Protein AF-0000000072327655 (afdb_homodimer)

InterPro domains:
  IPR001453 MoaB/Mog domain [PF00994] (6-166)
  IPR001453 MoaB/Mog domain [SM00852] (5-172)
  IPR001453 MoaB/Mog domain [cd00885] (6-172)
  IPR036425 MoaB/Mog-like domain superfamily [G3DSA:3.40.980.10] (2-169)
  IPR036425 MoaB/Mog-like domain superfamily [SSF53218] (5-206)
  IPR050101 Competence-damage inducible protein CinA [PTHR13939] (2-256)

pLDDT: mean 93.87, std 6.57, range [39.0, 98.94]

Secondary structure (DSSP, 8-state):
--EEEEEEE-HHHHTSSPPP-HHHHHHHHHHHTT-EEEEEEEE-S-HHHHHHHHHHHHHHT--EEEES--SSSTT--HHHHHHHHTT--EEE-HHHHHHHHHHHHHTT--TTSHHHHHHHGGGEEETT-EEE--TTTS--EEEETTEEEE-S-HHHHHHHHHHHHHHHSGGGTT-S-EEEEEEEEES--HHHHHHHHHHHHHHSTT-EEEEEEE--EE-TTSPEEPPEEEEEEEEEGGGGGGHHHHHHHHHHHHHHTT-EEE----/--EEEEEEE-HHHHTSSPPP-HHHHHHHHHHHTT-EEEEEEEE-S-HHHHHHHHHHHHHHT--EEEES--SSSTT--HHHHHHHHTT--EEE-HHHHHHHHHHHHHTT--TTSHHHHHHHGGGEEETT-EEE--TTTS--EEEETTEEEE-S-HHHHHHHHHHHHHHHSGGGTT-S-EEEEEEEEES--HHHHHHHHHHHHHHSTT-EEEEEEE--EE-TTSPEEPPEEEEEEEEEGGGGGGHHHHHHHHHHHHHHTT-EEEE---

Nearest PDB structures (foldseek):
  8ron-assembly1_A  TM=7.740E-01  e=4.020E-16  Homo sapiens
  4uux-assembly1_B  TM=6.340E-01  e=3.210E-17  Thermus thermophilus HB8
  4cta-assembly1_A  TM=7.442E-01  e=8.278E-16  Thermus thermophilus HB8
  4cta-assembly1_B  TM=6.430E-01  e=1.535E-16  Thermus thermophilus HB8
  4uoc-assembly1_B  TM=6.743E-01  e=3.509E-15  Thermus thermophilus HB8

Foldseek 3Di:
DQEEEEEEEECCPVPNDDPAPVPVLVQVLSVVQVGHYDYYYYYYLDQVVLLVVLLVVLVVLHQYEYEAQLALDPSRRNQVSNQVSVVFDWDADPVLLVQLVVLCVVVVHDCPDPVNVSRSSSRTHGPPWAWQAFPPRRNTWTDDSNYTYYYNDCNGRSVSVVCCCVPPPSVVGPPKDKDKDKKKWPPDDPVLCVVLQVVLCVVQPQKHKDKDWDCWDADPVGDTGHTIIIIMIMGMHPSNVCRVVSVVVSVVVSVVVVIDIDGPPD/DQEEEEEEEECCPVPNDDPAPVPVLVQVLSVVQVGHYDYYYYYYLDQVVLLVVLLVVLVVLHQYEYEAQLALDPSRRNQVSNQVSVVFDWDADPVLLVQLVVLCVVVVHDCPDPVNVSRSSSRTHGPPWAWQAFPPRRNTWTDDSNYTYYYNDCNGRSVSVVVCCVPPPSVVGPPKDKDKAKKKWPPDDPVLCVVLQVVLCVVQPQKHKDKDWDCWDADPVGDTGHTIIIIMIMGMHPSNVCRVVSVVVSVVVSVVVVIDIDGPPD

Organism: Neisseria meningitidis serogroup B (strain ATCC BAA-335 / MC58) (NCBI:txid122586)

Radius of gyration: 25.83 Å; Cα contacts (8 Å, |Δi|>4): 1013; chains: 2; bounding box: 55×76×59 Å

Sequence (532 aa):
MNAFNLIIIGDEILHGSSQDKHFAFFKSLLESKGLKLNQVQYLPDEPDLLVRQLRRSFSDGMPTFVTGGIGATPDDHTRQAAAAALDLPVVRHSEAAKFIEGITQKRGEPLDSPEHAQRLKMADFPEGAELVPNPFNNIAGFSIREHYFFPGFPVMAHPMAEWVLETYYADRFNQTERGSRSVYVFEQPESRITPLMEHIEQTYPGVRSYSLPSVGWTHSDGTQVKPHIEFGIKAEGEAVNLLDAAWAEVLHSLDGLGAELKNRVNMNAFNLIIIGDEILHGSSQDKHFAFFKSLLESKGLKLNQVQYLPDEPDLLVRQLRRSFSDGMPTFVTGGIGATPDDHTRQAAAAALDLPVVRHSEAAKFIEGITQKRGEPLDSPEHAQRLKMADFPEGAELVPNPFNNIAGFSIREHYFFPGFPVMAHPMAEWVLETYYADRFNQTERGSRSVYVFEQPESRITPLMEHIEQTYPGVRSYSLPSVGWTHSDGTQVKPHIEFGIKAEGEAVNLLDAAWAEVLHSLDGLGAELKNRVN

Structure (mmCIF, N/CA/C/O backbone):
data_AF-0000000072327655-model_v1
#
loop_
_entity.id
_entity.type
_entity.pdbx_description
1 polymer 'CinA-related protein'
#
loop_
_atom_site.group_PDB
_atom_site.id
_atom_site.type_symbol
_atom_site.label_atom_id
_atom_site.label_alt_id
_atom_site.label_comp_id
_atom_site.label_asym_id
_atom_site.label_entity_id
_atom_site.label_seq_id
_atom_site.pdbx_PDB_ins_code
_atom_site.Cartn_x
_atom_site.Cartn_y
_atom_site.Cartn_z
_atom_site.occupancy
_atom_site.B_iso_or_equiv
_atom_site.auth_seq_id
_atom_site.auth_comp_id
_atom_site.auth_asym_id
_atom_site.auth_atom_id
_atom_site.pdbx_PDB_model_num
ATOM 1 N N . MET A 1 1 ? 20.234 -7.922 6.297 1 68.5 1 MET A N 1
ATOM 2 C CA . MET A 1 1 ? 18.906 -7.75 5.727 1 68.5 1 MET A CA 1
ATOM 3 C C . MET A 1 1 ? 18.875 -6.578 4.75 1 68.5 1 MET A C 1
ATOM 5 O O . MET A 1 1 ? 19.312 -5.477 5.086 1 68.5 1 MET A O 1
ATOM 9 N N . ASN A 1 2 ? 18.531 -6.746 3.49 1 88.06 2 ASN A N 1
ATOM 10 C CA . ASN A 1 2 ? 18.656 -5.762 2.42 1 88.06 2 ASN A CA 1
ATOM 11 C C . ASN A 1 2 ? 17.297 -5.27 1.943 1 88.06 2 ASN A C 1
ATOM 13 O O . ASN A 1 2 ? 17.156 -4.793 0.815 1 88.06 2 ASN A O 1
ATOM 17 N N . ALA A 1 3 ? 16.359 -5.461 2.861 1 94.12 3 ALA A N 1
ATOM 18 C CA . ALA A 1 3 ? 15.008 -5.086 2.463 1 94.12 3 ALA A CA 1
ATOM 19 C C . ALA A 1 3 ? 14.453 -3.986 3.363 1 94.12 3 ALA A C 1
ATOM 21 O O . ALA A 1 3 ? 14.836 -3.875 4.527 1 94.12 3 ALA A O 1
ATOM 22 N N . PHE A 1 4 ? 13.562 -3.133 2.826 1 97.81 4 PHE A N 1
ATOM 23 C CA . PHE A 1 4 ? 12.945 -2.002 3.512 1 97.81 4 PHE A CA 1
ATOM 24 C C . PHE A 1 4 ? 11.43 -2.021 3.342 1 97.81 4 PHE A C 1
ATOM 26 O O . PHE A 1 4 ? 10.922 -2.527 2.34 1 97.81 4 PHE A O 1
ATOM 33 N N . ASN A 1 5 ? 10.766 -1.508 4.344 1 98.56 5 ASN A N 1
ATOM 34 C CA . ASN A 1 5 ? 9.336 -1.243 4.211 1 98.56 5 ASN A CA 1
ATOM 35 C C . ASN A 1 5 ? 9.062 0.227 3.908 1 98.56 5 ASN A C 1
ATOM 37 O O . ASN A 1 5 ? 9.93 1.078 4.109 1 98.56 5 ASN A O 1
ATOM 41 N N . LEU A 1 6 ? 7.918 0.498 3.336 1 98.75 6 LEU A N 1
ATOM 42 C CA . LEU A 1 6 ? 7.469 1.854 3.045 1 98.75 6 LEU A CA 1
ATOM 43 C C . LEU A 1 6 ? 6.035 2.064 3.516 1 98.75 6 LEU A C 1
ATOM 45 O O . LEU A 1 6 ? 5.148 1.27 3.193 1 98.75 6 LEU A O 1
ATOM 49 N N . ILE A 1 7 ? 5.828 3.027 4.328 1 98.88 7 ILE A N 1
ATOM 50 C CA . ILE A 1 7 ? 4.496 3.451 4.746 1 98.88 7 ILE A CA 1
ATOM 51 C C . ILE A 1 7 ? 4.215 4.855 4.223 1 98.88 7 ILE A C 1
ATOM 53 O O . ILE A 1 7 ? 4.992 5.781 4.457 1 98.88 7 ILE A O 1
ATOM 57 N N . ILE A 1 8 ? 3.168 5 3.477 1 98.56 8 ILE A N 1
ATOM 58 C CA . ILE A 1 8 ? 2.732 6.277 2.926 1 98.56 8 ILE A CA 1
ATOM 59 C C . ILE A 1 8 ? 1.433 6.711 3.598 1 98.56 8 ILE A C 1
ATOM 61 O O . ILE A 1 8 ? 0.408 6.035 3.477 1 98.56 8 ILE A O 1
ATOM 65 N N . ILE A 1 9 ? 1.492 7.848 4.277 1 97.69 9 ILE A N 1
ATOM 66 C CA . ILE A 1 9 ? 0.351 8.336 5.043 1 97.69 9 ILE A CA 1
ATOM 67 C C . ILE A 1 9 ? -0.237 9.57 4.371 1 97.69 9 ILE A C 1
ATOM 69 O O . ILE A 1 9 ? 0.481 10.531 4.094 1 97.69 9 ILE A O 1
ATOM 73 N N . GLY A 1 10 ? -1.621 9.555 4.164 1 94.12 10 GLY A N 1
ATOM 74 C CA . GLY A 1 10 ? -2.287 10.727 3.627 1 94.12 10 GLY A CA 1
ATOM 75 C C . GLY A 1 10 ? -3.682 10.438 3.105 1 94.12 10 GLY A C 1
ATOM 76 O O . GLY A 1 10 ? -3.848 9.656 2.164 1 94.12 10 GLY A O 1
ATOM 77 N N . ASP A 1 11 ? -4.637 11.172 3.559 1 91.38 11 ASP A N 1
ATOM 78 C CA . ASP A 1 11 ? -6.016 11.039 3.096 1 91.38 11 ASP A CA 1
ATOM 79 C C . ASP A 1 11 ? -6.133 11.398 1.616 1 91.38 11 ASP A C 1
ATOM 81 O O . ASP A 1 11 ? -6.969 10.844 0.901 1 91.38 11 ASP A O 1
ATOM 85 N N . GLU A 1 12 ? -5.281 12.266 1.257 1 88.44 12 GLU A N 1
ATOM 86 C CA . GLU A 1 12 ? -5.379 12.781 -0.107 1 88.44 12 GLU A CA 1
ATOM 87 C C . GLU A 1 12 ? -5.07 11.688 -1.129 1 88.44 12 GLU A C 1
ATOM 89 O O . GLU A 1 12 ? -5.523 11.758 -2.273 1 88.44 12 GLU A O 1
ATOM 94 N N . ILE A 1 13 ? -4.27 10.781 -0.72 1 91.5 13 ILE A N 1
ATOM 95 C CA . ILE A 1 13 ? -3.938 9.672 -1.609 1 91.5 13 ILE A CA 1
ATOM 96 C C . ILE A 1 13 ? -5.055 8.633 -1.581 1 91.5 13 ILE A C 1
ATOM 98 O O . ILE A 1 13 ? -5.488 8.148 -2.631 1 91.5 13 ILE A O 1
ATOM 102 N N . LEU A 1 14 ? -5.641 8.305 -0.458 1 92.19 14 LEU A N 1
ATOM 103 C CA . LEU A 1 14 ? -6.652 7.262 -0.297 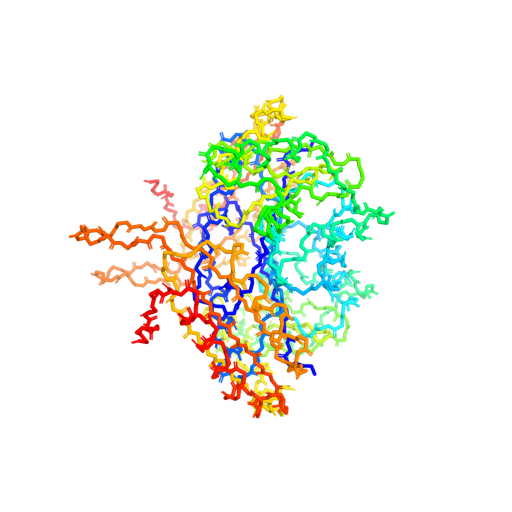1 92.19 14 LEU A CA 1
ATOM 104 C C . LEU A 1 14 ? -8.031 7.777 -0.7 1 92.19 14 LEU A C 1
ATOM 106 O O . LEU A 1 14 ? -8.852 7.02 -1.212 1 92.19 14 LEU A O 1
ATOM 110 N N . HIS A 1 15 ? -8.289 9.07 -0.473 1 85.81 15 HIS A N 1
ATOM 111 C CA . HIS A 1 15 ? -9.648 9.578 -0.64 1 85.81 15 HIS A CA 1
ATOM 112 C C . HIS A 1 15 ? -9.664 10.82 -1.528 1 85.81 15 HIS A C 1
ATOM 114 O O . HIS A 1 15 ? -10.734 11.305 -1.909 1 85.81 15 HIS A O 1
ATOM 120 N N . GLY A 1 16 ? -8.484 11.227 -1.829 1 81.12 16 GLY A N 1
ATOM 121 C CA . GLY A 1 16 ? -8.406 12.445 -2.625 1 81.12 16 GLY A CA 1
ATOM 122 C C . GLY A 1 16 ? -7.934 12.195 -4.043 1 81.12 16 GLY A C 1
ATOM 123 O O . GLY A 1 16 ? -8.008 11.078 -4.543 1 81.12 16 GLY A O 1
ATOM 124 N N . SER A 1 17 ? -7.625 13.289 -4.699 1 77.75 17 SER A N 1
ATOM 125 C CA . SER A 1 17 ? -7.27 13.227 -6.109 1 77.75 17 SER A CA 1
ATOM 126 C C . SER A 1 17 ? -5.758 13.156 -6.297 1 77.75 17 SER A C 1
ATOM 128 O O . SER A 1 17 ? -5.27 13.008 -7.418 1 77.75 17 SER A O 1
ATOM 130 N N . SER A 1 18 ? -5.051 13.18 -5.211 1 83.88 18 SER A N 1
ATOM 131 C CA . SER A 1 18 ? -3.598 13.156 -5.32 1 83.88 18 SER A CA 1
ATOM 132 C C . SER A 1 18 ? -3.098 11.773 -5.719 1 83.88 18 SER A C 1
ATOM 134 O O . SER A 1 18 ? -3.607 10.758 -5.234 1 83.88 18 SER A O 1
ATOM 136 N N . GLN A 1 19 ? -2.131 11.789 -6.605 1 87.75 19 GLN A N 1
ATOM 137 C CA . GLN A 1 19 ? -1.479 10.547 -6.984 1 87.75 19 GLN A CA 1
ATOM 138 C C . GLN A 1 19 ? -0.197 10.328 -6.188 1 87.75 19 GLN A C 1
ATOM 140 O O . GLN A 1 19 ? 0.579 11.266 -5.98 1 87.75 19 GLN A O 1
ATOM 145 N N . ASP A 1 20 ? 0.01 9.125 -5.828 1 93.25 20 ASP A N 1
ATOM 146 C CA . ASP A 1 20 ? 1.216 8.789 -5.078 1 93.25 20 ASP A CA 1
ATOM 147 C C . ASP A 1 20 ? 2.461 8.93 -5.949 1 93.25 20 ASP A C 1
ATOM 149 O O . ASP A 1 20 ? 2.502 8.43 -7.074 1 93.25 20 ASP A O 1
ATOM 153 N N . LYS A 1 21 ? 3.494 9.555 -5.422 1 93.62 21 LYS A N 1
ATOM 154 C CA . LYS A 1 21 ? 4.777 9.703 -6.102 1 93.62 21 LYS A CA 1
ATOM 155 C C . LYS A 1 21 ? 5.895 9 -5.328 1 93.62 21 LYS A C 1
ATOM 157 O O . LYS A 1 21 ? 7.055 9.031 -5.742 1 93.62 21 LYS A O 1
ATOM 162 N N 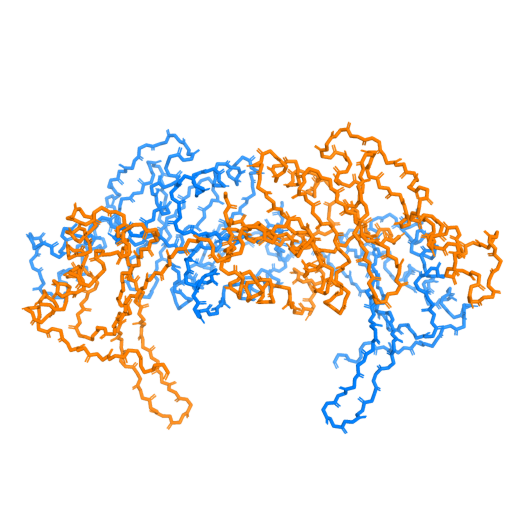. HIS A 1 22 ? 5.57 8.438 -4.238 1 97.5 22 HIS A N 1
ATOM 163 C CA . HIS A 1 22 ? 6.582 7.875 -3.35 1 97.5 22 HIS A CA 1
ATOM 164 C C . HIS A 1 22 ? 6.883 6.422 -3.705 1 97.5 22 HIS A C 1
ATOM 166 O O . HIS A 1 22 ? 8.047 6.023 -3.766 1 97.5 22 HIS A O 1
ATOM 172 N N . PHE A 1 23 ? 5.891 5.617 -3.984 1 97.31 23 PHE A N 1
ATOM 173 C CA . PHE A 1 23 ? 6.066 4.188 -4.207 1 97.31 23 PHE A CA 1
ATOM 174 C C . PHE A 1 23 ? 7.094 3.934 -5.305 1 97.31 23 PHE A C 1
ATOM 176 O O . PHE A 1 23 ? 8.102 3.264 -5.078 1 97.31 23 PHE A O 1
ATOM 183 N N . ALA A 1 24 ? 6.895 4.492 -6.477 1 95.06 24 ALA A N 1
ATOM 184 C CA . ALA A 1 24 ? 7.785 4.281 -7.613 1 95.06 24 ALA A CA 1
ATOM 185 C C . ALA A 1 24 ? 9.195 4.781 -7.309 1 95.06 24 ALA A C 1
ATOM 187 O O . ALA A 1 24 ? 10.18 4.141 -7.672 1 95.06 24 ALA A O 1
ATOM 188 N N . PHE A 1 25 ? 9.258 5.934 -6.668 1 97.75 25 PHE A N 1
ATOM 189 C CA . PHE A 1 25 ? 10.562 6.504 -6.344 1 97.75 25 PHE A CA 1
ATOM 190 C C . PHE A 1 25 ? 11.344 5.582 -5.414 1 97.75 25 PHE A C 1
ATOM 192 O O . PHE A 1 25 ? 12.5 5.254 -5.68 1 97.75 25 PHE A O 1
ATOM 199 N N . PHE A 1 26 ? 10.734 5.184 -4.32 1 98.12 26 PHE A N 1
ATOM 200 C CA . PHE A 1 26 ? 11.422 4.379 -3.322 1 98.12 26 PHE A CA 1
ATOM 201 C C . PHE A 1 26 ? 11.812 3.021 -3.896 1 98.12 26 PHE A C 1
ATOM 203 O O . PHE A 1 26 ? 12.883 2.496 -3.588 1 98.12 26 PHE A O 1
ATOM 210 N N . LYS A 1 27 ? 10.922 2.449 -4.648 1 96.62 27 LYS A N 1
ATOM 211 C CA . LYS A 1 27 ? 11.25 1.21 -5.348 1 96.62 27 LYS A CA 1
ATOM 212 C C . LYS A 1 27 ? 12.523 1.362 -6.172 1 96.62 27 LYS A C 1
ATOM 214 O O . LYS A 1 27 ? 13.461 0.569 -6.035 1 96.62 27 LYS A O 1
ATOM 219 N N . SER A 1 28 ? 12.57 2.387 -6.996 1 96.12 28 SER A N 1
ATOM 220 C CA . SER A 1 28 ? 13.711 2.643 -7.871 1 96.12 28 SER A CA 1
ATOM 221 C C . SER A 1 28 ? 14.969 2.949 -7.066 1 96.12 28 SER A C 1
ATOM 223 O O . SER A 1 28 ? 16.062 2.484 -7.406 1 96.12 28 SER A O 1
ATOM 225 N N . LEU A 1 29 ? 14.82 3.793 -6.055 1 97.56 29 LEU A N 1
ATOM 226 C CA . LEU A 1 29 ? 15.945 4.168 -5.203 1 97.56 29 LEU A CA 1
ATOM 227 C C . LEU A 1 29 ? 16.594 2.936 -4.59 1 97.56 29 LEU A C 1
ATOM 229 O O . LEU A 1 29 ? 17.812 2.77 -4.672 1 97.56 29 LEU A O 1
ATOM 233 N N . LEU A 1 30 ? 15.797 2.074 -3.992 1 97.06 30 LEU A N 1
ATOM 234 C CA . LEU A 1 30 ? 16.328 0.875 -3.348 1 97.06 30 LEU A CA 1
ATOM 235 C C . LEU A 1 30 ? 16.953 -0.057 -4.371 1 97.06 30 LEU A C 1
ATOM 237 O O . LEU A 1 30 ? 18.062 -0.552 -4.164 1 97.06 30 LEU A O 1
ATOM 241 N N . GLU A 1 31 ? 16.281 -0.248 -5.445 1 93 31 GLU A N 1
ATOM 242 C CA . GLU A 1 31 ? 16.812 -1.126 -6.492 1 93 31 GLU A CA 1
ATOM 243 C C . GLU A 1 31 ? 18.156 -0.63 -7.012 1 93 31 GLU A C 1
ATOM 245 O O . GLU A 1 31 ? 19.047 -1.43 -7.289 1 93 31 GLU A O 1
ATOM 250 N N . SER A 1 32 ? 18.281 0.691 -7.191 1 95.12 32 SER A N 1
ATOM 251 C CA . SER A 1 32 ? 19.516 1.279 -7.711 1 95.12 32 SER A CA 1
ATOM 252 C C . SER A 1 32 ? 20.688 1.018 -6.773 1 95.12 32 SER A C 1
ATOM 254 O O . SER A 1 32 ? 21.844 1.07 -7.191 1 95.12 32 SER A O 1
ATOM 256 N N . LYS A 1 33 ? 20.375 0.729 -5.508 1 96.25 33 LYS A N 1
ATOM 257 C CA . LYS A 1 33 ? 21.422 0.464 -4.52 1 96.25 33 LYS A CA 1
ATOM 258 C C . LYS A 1 33 ? 21.531 -1.029 -4.227 1 96.25 33 LYS A C 1
ATOM 260 O O . LYS A 1 33 ? 22.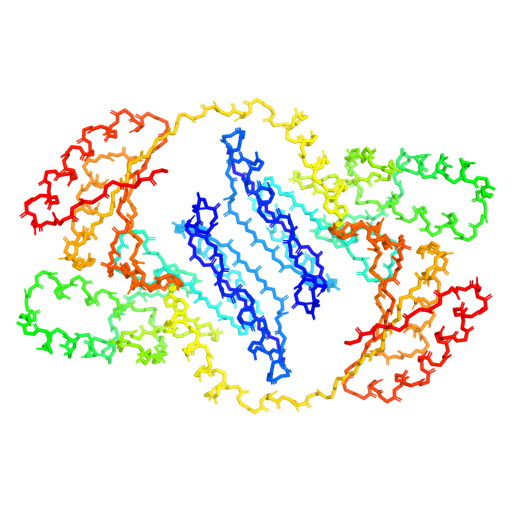219 -1.432 -3.287 1 96.25 33 LYS A O 1
ATOM 265 N N . GLY A 1 34 ? 20.844 -1.856 -5.012 1 93.81 34 GLY A N 1
ATOM 266 C CA . GLY A 1 34 ? 20.859 -3.293 -4.785 1 93.81 34 GLY A CA 1
ATOM 267 C C . GLY A 1 34 ? 20.047 -3.711 -3.578 1 93.81 34 GLY A C 1
ATOM 268 O O . GLY A 1 34 ? 20.297 -4.766 -2.988 1 93.81 34 GLY A O 1
ATOM 269 N N . LEU A 1 35 ? 19.141 -2.879 -3.105 1 95.25 35 LEU A N 1
ATOM 270 C CA . LEU A 1 35 ? 18.219 -3.143 -2.008 1 95.25 35 LEU A CA 1
ATOM 271 C C . LEU A 1 35 ? 16.812 -3.418 -2.531 1 95.25 35 LEU A C 1
ATOM 273 O O . LEU A 1 35 ? 16.578 -3.354 -3.738 1 95.25 35 LEU A O 1
ATOM 277 N N . LYS A 1 36 ? 15.891 -3.869 -1.649 1 93.38 36 LYS A N 1
ATOM 278 C CA . LYS A 1 36 ? 14.578 -4.262 -2.135 1 93.38 36 LYS A CA 1
ATOM 279 C C . LYS A 1 36 ? 13.469 -3.693 -1.25 1 93.38 36 LYS A C 1
ATOM 281 O O . LYS A 1 36 ? 13.688 -3.436 -0.064 1 93.38 36 LYS A O 1
ATOM 286 N N . LEU A 1 37 ? 12.375 -3.473 -1.883 1 95.81 37 LEU A N 1
ATOM 287 C CA . LEU A 1 37 ? 11.164 -3.154 -1.145 1 95.81 37 LEU A CA 1
ATOM 288 C C . LEU A 1 37 ? 10.461 -4.426 -0.672 1 95.81 37 LEU A C 1
ATOM 290 O O . LEU A 1 37 ? 10.18 -5.316 -1.475 1 95.81 37 LEU A O 1
ATOM 294 N N . ASN A 1 38 ? 10.242 -4.496 0.595 1 95.81 38 ASN A N 1
ATOM 295 C CA . ASN A 1 38 ? 9.617 -5.668 1.198 1 95.81 38 ASN A CA 1
ATOM 296 C C . ASN A 1 38 ? 8.094 -5.562 1.18 1 95.81 38 ASN A C 1
ATOM 298 O O . ASN A 1 38 ? 7.41 -6.52 0.819 1 95.81 38 ASN A O 1
ATOM 302 N N . GLN A 1 39 ? 7.551 -4.48 1.642 1 97.19 39 GLN A N 1
ATOM 303 C CA . GLN A 1 39 ? 6.117 -4.207 1.632 1 97.19 39 GLN A CA 1
ATOM 304 C C . GLN A 1 39 ? 5.848 -2.705 1.605 1 97.19 39 GLN A C 1
ATOM 306 O O . GLN A 1 39 ? 6.699 -1.907 2 1 97.19 39 GLN A O 1
ATOM 311 N N . VAL A 1 40 ? 4.703 -2.322 1.095 1 98.31 40 VAL A N 1
ATOM 312 C CA . VAL A 1 40 ? 4.234 -0.94 1.054 1 98.31 40 VAL A CA 1
ATOM 313 C C . VAL A 1 40 ? 2.844 -0.847 1.682 1 98.31 40 VAL A C 1
ATOM 315 O O . VAL A 1 40 ? 1.99 -1.705 1.444 1 98.31 40 VAL A O 1
ATOM 318 N N . GLN A 1 41 ? 2.646 0.147 2.453 1 98.44 41 GLN A N 1
ATOM 319 C CA . GLN A 1 41 ? 1.345 0.356 3.076 1 98.44 41 GLN A CA 1
ATOM 320 C C . GLN A 1 41 ? 0.882 1.801 2.916 1 98.44 41 GLN A C 1
ATOM 322 O O . GLN A 1 41 ? 1.663 2.734 3.113 1 98.44 41 GLN A O 1
ATOM 327 N N . TYR A 1 42 ? -0.319 1.961 2.473 1 98.38 42 TYR A N 1
ATOM 328 C CA . TYR A 1 42 ? -0.995 3.254 2.467 1 98.38 42 TYR A CA 1
ATOM 329 C C . TYR A 1 42 ? -1.949 3.375 3.648 1 98.38 42 TYR A C 1
ATOM 331 O O . TYR A 1 42 ? -2.809 2.514 3.852 1 98.38 42 TYR A O 1
ATOM 339 N N . LEU A 1 43 ? -1.838 4.453 4.379 1 98 43 LEU A N 1
ATOM 340 C CA . LEU A 1 43 ? -2.662 4.664 5.562 1 98 43 LEU A CA 1
ATOM 341 C C . LEU A 1 43 ? -3.322 6.039 5.527 1 98 43 LEU A C 1
ATOM 343 O O . LEU A 1 43 ? -2.744 7 5.012 1 98 43 LEU A O 1
ATOM 347 N N . PRO A 1 44 ? -4.531 6.152 6.086 1 94.88 44 PRO A N 1
ATOM 348 C CA . PRO A 1 44 ? -5.172 7.461 6.262 1 94.88 44 PRO A CA 1
ATOM 349 C C . PRO A 1 44 ? -4.645 8.219 7.477 1 94.88 44 PRO A C 1
ATOM 351 O O . PRO A 1 44 ? -3.855 7.672 8.25 1 94.88 44 PRO A O 1
ATOM 354 N N . ASP A 1 45 ? -5.074 9.453 7.582 1 93.56 45 ASP A N 1
ATOM 355 C CA . ASP A 1 45 ? -4.715 10.289 8.727 1 93.56 45 ASP A CA 1
ATOM 356 C C . ASP A 1 45 ? -5.625 10.016 9.914 1 93.56 45 ASP A C 1
ATOM 358 O O . ASP A 1 45 ? -6.285 10.922 10.422 1 93.56 45 ASP A O 1
ATOM 362 N N . GLU A 1 46 ? -5.695 8.805 10.344 1 93.75 46 GLU A N 1
ATOM 363 C CA . GLU A 1 46 ? -6.516 8.391 11.477 1 93.75 46 GLU A CA 1
ATOM 364 C C . GLU A 1 46 ? -5.645 7.945 12.648 1 93.75 46 GLU A C 1
ATOM 366 O O . GLU A 1 46 ? -4.941 6.938 12.562 1 93.75 46 GLU A O 1
ATOM 371 N N . PRO A 1 47 ? -5.738 8.617 13.773 1 96 47 PRO A N 1
ATOM 372 C CA . PRO A 1 47 ? -4.773 8.445 14.859 1 96 47 PRO A CA 1
ATOM 373 C C . PRO A 1 47 ? -4.715 7 15.359 1 96 47 PRO A C 1
ATOM 375 O O . PRO A 1 47 ? -3.633 6.41 15.43 1 96 47 PRO A O 1
ATOM 378 N N . ASP A 1 48 ? -5.832 6.402 15.695 1 97 48 ASP A N 1
ATOM 379 C CA . ASP A 1 48 ? -5.84 5.066 16.281 1 97 48 ASP A CA 1
ATOM 380 C C . ASP A 1 48 ? -5.289 4.035 15.305 1 97 48 ASP A C 1
ATOM 382 O O . ASP A 1 48 ? -4.562 3.119 15.703 1 97 48 ASP A O 1
ATOM 386 N N . LEU A 1 49 ? -5.672 4.176 14.07 1 96.88 49 LEU A N 1
ATOM 387 C CA . LEU A 1 49 ? -5.168 3.27 13.047 1 96.88 49 LEU A CA 1
ATOM 388 C C . LEU A 1 49 ? -3.66 3.426 12.875 1 96.88 49 LEU A C 1
ATOM 390 O O . LEU A 1 49 ? -2.939 2.436 12.742 1 96.88 49 LEU A O 1
ATOM 394 N N . LEU A 1 50 ? -3.199 4.648 12.852 1 98.5 50 LEU A N 1
ATOM 395 C CA . LEU A 1 50 ? -1.77 4.91 12.711 1 98.5 50 LEU A CA 1
ATOM 396 C C . LEU A 1 50 ? -0.99 4.273 13.859 1 98.5 50 LEU A C 1
ATOM 398 O O . LEU A 1 50 ? 0.05 3.648 13.633 1 98.5 50 LEU A O 1
ATOM 402 N N . VAL A 1 51 ? -1.476 4.422 15.07 1 98.75 51 VAL A N 1
ATOM 403 C CA . VAL A 1 51 ? -0.802 3.84 16.234 1 98.75 51 VAL A CA 1
ATOM 404 C C . VAL A 1 51 ? -0.728 2.322 16.078 1 98.75 51 VAL A C 1
ATOM 406 O O . VAL A 1 51 ? 0.333 1.725 16.281 1 98.75 51 VAL A O 1
ATOM 409 N N . ARG A 1 52 ? -1.805 1.703 15.727 1 98.31 52 ARG A N 1
ATOM 410 C CA . ARG A 1 52 ? -1.87 0.253 15.578 1 98.31 52 ARG A CA 1
ATOM 411 C C . ARG A 1 52 ? -0.898 -0.232 14.508 1 98.31 52 ARG A C 1
ATOM 413 O O . ARG A 1 52 ? -0.141 -1.179 14.734 1 98.31 52 ARG A O 1
ATOM 420 N N . GLN A 1 53 ? -0.922 0.373 13.375 1 98.5 53 GLN A N 1
ATOM 421 C CA . GLN A 1 53 ? -0.098 -0.066 12.258 1 98.5 53 GLN A CA 1
ATOM 422 C C . GLN A 1 53 ? 1.381 0.203 12.523 1 98.5 53 GLN A C 1
ATOM 424 O O . GLN A 1 53 ? 2.24 -0.598 12.148 1 98.5 53 GLN A O 1
ATOM 429 N N . LEU A 1 54 ? 1.672 1.35 13.133 1 98.81 54 LEU A N 1
ATOM 430 C CA . LEU A 1 54 ? 3.064 1.644 13.453 1 98.81 54 LEU A CA 1
ATOM 431 C C . LEU A 1 54 ? 3.584 0.701 14.531 1 98.81 54 LEU A C 1
ATOM 433 O O . LEU A 1 54 ? 4.75 0.305 14.508 1 98.81 54 LEU A O 1
ATOM 437 N N . ARG A 1 55 ? 2.742 0.371 15.516 1 98.75 55 ARG A N 1
ATOM 438 C CA . ARG A 1 55 ? 3.141 -0.617 16.516 1 98.75 55 ARG A CA 1
ATOM 439 C C . ARG A 1 55 ? 3.514 -1.94 15.859 1 98.75 55 ARG A C 1
ATOM 441 O O . ARG A 1 55 ? 4.52 -2.557 16.219 1 98.75 55 ARG A O 1
ATOM 448 N N . ARG A 1 56 ? 2.717 -2.381 14.945 1 98.5 56 ARG A N 1
ATOM 449 C CA . ARG A 1 56 ? 3.002 -3.594 14.188 1 98.5 56 ARG A CA 1
ATOM 450 C C . ARG A 1 56 ? 4.297 -3.453 13.398 1 98.5 56 ARG A C 1
ATOM 452 O O . ARG A 1 56 ? 5.145 -4.352 13.414 1 98.5 56 ARG A O 1
ATOM 459 N N . SER A 1 57 ? 4.469 -2.342 12.742 1 98.44 57 SER A N 1
ATOM 460 C CA . SER A 1 57 ? 5.668 -2.105 11.945 1 98.44 57 SER A CA 1
ATOM 461 C C . SER A 1 57 ? 6.926 -2.154 12.812 1 98.44 57 SER A C 1
ATOM 463 O O . SER A 1 57 ? 7.91 -2.797 12.445 1 98.44 57 SER A O 1
ATOM 465 N N . PHE A 1 58 ? 6.848 -1.488 13.945 1 98.56 58 PHE A N 1
ATOM 466 C CA . PHE A 1 58 ? 7.98 -1.501 14.867 1 98.56 58 PHE A CA 1
ATOM 467 C C . PHE A 1 58 ? 8.297 -2.922 15.312 1 98.56 58 PHE A C 1
ATOM 469 O O . PHE A 1 58 ? 9.461 -3.291 15.445 1 98.56 58 PHE A O 1
ATOM 476 N N . SER A 1 59 ? 7.316 -3.709 15.516 1 97.75 59 SER A N 1
ATOM 477 C CA . SER A 1 59 ? 7.504 -5.07 16.016 1 97.75 59 SER A CA 1
ATOM 478 C C . SER A 1 59 ? 8.156 -5.957 14.953 1 97.75 59 SER A C 1
ATOM 480 O O . SER A 1 59 ? 8.773 -6.969 15.281 1 97.75 59 SER A O 1
ATOM 482 N N . ASP A 1 60 ? 8.023 -5.629 13.703 1 95.88 60 ASP A N 1
ATOM 483 C CA . ASP A 1 60 ? 8.586 -6.418 12.609 1 95.88 60 ASP A CA 1
ATOM 484 C C . ASP A 1 60 ? 10.102 -6.301 12.57 1 95.88 60 ASP A C 1
ATOM 486 O O . ASP A 1 60 ? 10.789 -7.18 12.047 1 95.88 60 ASP A O 1
ATOM 490 N N . GLY A 1 61 ? 10.672 -5.207 13.047 1 94.5 61 GLY A N 1
ATOM 491 C CA . GLY A 1 61 ? 12.109 -5.047 13.148 1 94.5 61 GLY A CA 1
ATOM 492 C C . GLY A 1 61 ? 12.781 -4.793 11.812 1 94.5 61 GLY A C 1
ATOM 493 O O . GLY A 1 61 ? 13.938 -5.16 11.609 1 94.5 61 GLY A O 1
ATOM 494 N N . MET A 1 62 ? 12.133 -4.316 10.828 1 96.31 62 MET A N 1
ATOM 495 C CA . MET A 1 62 ? 12.672 -3.994 9.508 1 96.31 62 MET A CA 1
ATOM 496 C C . MET A 1 62 ? 12.766 -2.484 9.32 1 96.31 62 MET A C 1
ATOM 498 O O . MET A 1 62 ? 11.859 -1.748 9.703 1 96.31 62 MET A O 1
ATOM 502 N N . PRO A 1 63 ? 13.914 -2.039 8.758 1 98.44 63 PRO A N 1
ATOM 503 C CA . PRO A 1 63 ? 13.961 -0.609 8.445 1 98.44 63 PRO A CA 1
ATOM 504 C C . PRO A 1 63 ? 12.781 -0.151 7.59 1 98.44 63 PRO A C 1
ATOM 506 O O . PRO A 1 63 ? 12.406 -0.835 6.637 1 98.44 63 PRO A O 1
ATOM 509 N N . THR A 1 64 ? 12.203 0.981 7.977 1 98.88 64 THR A N 1
ATOM 510 C CA . THR A 1 64 ? 10.953 1.408 7.352 1 98.88 64 THR A CA 1
ATOM 511 C C . THR A 1 64 ? 10.969 2.91 7.082 1 98.88 64 THR A C 1
ATOM 513 O O . THR A 1 64 ? 11.289 3.703 7.973 1 98.88 64 THR A O 1
ATOM 516 N N . PHE A 1 65 ? 10.688 3.279 5.82 1 98.88 65 PHE A N 1
ATOM 517 C CA . PHE A 1 65 ? 10.438 4.676 5.484 1 98.88 65 PHE A CA 1
ATOM 518 C C . PHE A 1 65 ? 8.969 5.027 5.695 1 98.88 65 PHE A C 1
ATOM 520 O O . PHE A 1 65 ? 8.078 4.246 5.34 1 98.88 65 PHE A O 1
ATOM 527 N N . VAL A 1 66 ? 8.711 6.152 6.309 1 98.94 66 VAL A N 1
ATOM 528 C CA . VAL A 1 66 ? 7.355 6.629 6.535 1 98.94 66 VAL A CA 1
ATOM 529 C C . VAL A 1 66 ? 7.211 8.055 5.996 1 98.94 66 VAL A C 1
ATOM 531 O O . VAL A 1 66 ? 7.965 8.945 6.379 1 98.94 66 VAL A O 1
ATOM 534 N N . THR A 1 67 ? 6.262 8.297 5.09 1 98.5 67 THR A N 1
ATOM 535 C CA . THR A 1 67 ? 6.055 9.625 4.527 1 98.5 67 THR A CA 1
ATOM 536 C C . THR A 1 67 ? 4.676 10.156 4.902 1 98.5 67 THR A C 1
ATOM 538 O O . THR A 1 67 ? 3.686 9.422 4.867 1 98.5 67 THR A O 1
ATOM 541 N N . GLY A 1 68 ? 4.668 11.406 5.328 1 96.81 68 GLY A N 1
ATOM 542 C CA . GLY A 1 68 ? 3.398 12.094 5.512 1 96.81 68 GLY A CA 1
ATOM 543 C C . GLY A 1 68 ? 3.01 12.242 6.973 1 96.81 68 GLY A C 1
ATOM 544 O O . GLY A 1 68 ? 3.342 11.391 7.801 1 96.81 68 GLY A O 1
ATOM 545 N N . GLY A 1 69 ? 2.33 13.344 7.27 1 95.31 69 GLY A N 1
ATOM 546 C CA . GLY A 1 69 ? 1.624 13.5 8.531 1 95.31 69 GLY A CA 1
ATOM 547 C C . GLY A 1 69 ? 2.498 14.047 9.641 1 95.31 69 GLY A C 1
ATOM 548 O O . GLY A 1 69 ? 2.131 13.992 10.812 1 95.31 69 GLY A O 1
ATOM 549 N N . ILE A 1 70 ? 3.645 14.625 9.25 1 95.94 70 ILE A N 1
ATOM 550 C CA . ILE A 1 70 ? 4.535 15.039 10.328 1 95.94 70 ILE A CA 1
ATOM 551 C C . ILE A 1 70 ? 4.465 16.562 10.5 1 95.94 70 ILE A C 1
ATOM 553 O O . ILE A 1 70 ? 5.32 17.156 11.156 1 95.94 70 ILE A O 1
ATOM 557 N N . GLY A 1 71 ? 3.488 17.188 9.914 1 92.88 71 GLY A N 1
ATOM 558 C CA . GLY A 1 71 ? 3.305 18.625 10.078 1 92.88 71 GLY A CA 1
ATOM 559 C C . GLY A 1 71 ? 2.697 19 11.414 1 92.88 71 GLY A C 1
ATOM 560 O O . GLY A 1 71 ? 2.686 18.203 12.344 1 92.88 71 GLY A O 1
ATOM 561 N N . ALA A 1 72 ? 2.197 20.312 11.477 1 90.75 72 ALA A N 1
ATOM 562 C CA . ALA A 1 72 ? 1.709 20.859 12.742 1 90.75 72 ALA A CA 1
ATOM 563 C C . ALA A 1 72 ? 0.195 21.047 12.711 1 90.75 72 ALA A C 1
ATOM 565 O O . ALA A 1 72 ? -0.393 21.562 13.656 1 90.75 72 ALA A O 1
ATOM 566 N N . THR A 1 73 ? -0.444 20.609 11.594 1 90.62 73 THR A N 1
ATOM 567 C CA . THR A 1 73 ? -1.882 20.812 11.453 1 90.62 73 THR A CA 1
ATOM 568 C C . THR A 1 73 ? -2.652 19.688 12.156 1 90.62 73 THR A C 1
ATOM 570 O O . THR A 1 73 ? -2.096 18.625 12.445 1 90.62 73 THR A O 1
ATOM 573 N N . PRO A 1 74 ? -3.895 20 12.508 1 89 74 PRO A N 1
ATOM 574 C CA . PRO A 1 74 ? -4.684 19.031 13.281 1 89 74 PRO A CA 1
ATOM 575 C C . PRO A 1 74 ? -4.852 17.703 12.555 1 89 74 PRO A C 1
ATOM 577 O O . PRO A 1 74 ? -5.164 16.688 13.188 1 89 74 PRO A O 1
ATOM 580 N N . ASP A 1 75 ? -4.66 17.672 11.328 1 87.62 75 ASP A N 1
ATOM 581 C CA . ASP A 1 75 ? -4.82 16.438 10.57 1 87.62 75 ASP A CA 1
ATOM 582 C C . ASP A 1 75 ? -3.508 15.656 10.5 1 87.62 75 ASP A C 1
ATOM 584 O O . ASP A 1 75 ? -3.473 14.531 10.008 1 87.62 75 ASP A O 1
ATOM 588 N N . ASP A 1 76 ? -2.51 16.188 11.047 1 92 76 ASP A N 1
ATOM 589 C CA . ASP A 1 76 ? -1.224 15.492 11.109 1 92 76 ASP A CA 1
ATOM 590 C C . ASP A 1 76 ? -1.05 14.766 12.438 1 92 76 ASP A C 1
ATOM 592 O O . ASP A 1 76 ? -0.901 15.398 13.484 1 92 76 ASP A O 1
ATOM 596 N N . HIS A 1 77 ? -0.913 13.445 12.367 1 95.75 77 HIS A N 1
ATOM 597 C CA . HIS A 1 77 ? -0.904 12.664 13.602 1 95.75 77 HIS A CA 1
ATOM 598 C C . HIS A 1 77 ? 0.297 11.727 13.656 1 95.75 77 HIS A C 1
ATOM 600 O O . HIS A 1 77 ? 0.471 10.992 14.625 1 95.75 77 HIS A O 1
ATOM 606 N N . THR A 1 78 ? 1.152 11.742 12.68 1 98.25 78 THR A N 1
ATOM 607 C CA . THR A 1 78 ? 2.17 10.719 12.508 1 98.25 78 THR A CA 1
ATOM 608 C C . THR A 1 78 ? 3.174 10.75 13.656 1 98.25 78 THR A C 1
ATOM 610 O O . THR A 1 78 ? 3.543 9.711 14.195 1 98.25 78 THR A O 1
ATOM 613 N N . ARG A 1 79 ? 3.654 11.961 14.055 1 98.38 79 ARG A N 1
ATOM 614 C CA . ARG A 1 79 ? 4.629 12.07 15.133 1 98.38 79 ARG A CA 1
ATOM 615 C C . ARG A 1 79 ? 4.059 11.531 16.438 1 98.38 79 ARG A C 1
ATOM 617 O O . ARG A 1 79 ? 4.715 10.75 17.125 1 98.38 79 ARG A O 1
ATOM 624 N N . GLN A 1 80 ? 2.871 11.93 16.75 1 98.12 80 GLN A N 1
ATOM 625 C CA . GLN A 1 80 ? 2.193 11.492 17.969 1 98.12 80 GLN A CA 1
ATOM 626 C C . GLN A 1 80 ? 1.908 9.992 17.922 1 98.12 80 GLN A C 1
ATOM 628 O O . GLN A 1 80 ? 2.064 9.305 18.938 1 98.12 80 GLN A O 1
ATOM 633 N N . ALA A 1 81 ? 1.498 9.531 16.781 1 98.75 81 ALA A N 1
ATOM 634 C CA . ALA A 1 81 ? 1.195 8.109 16.625 1 98.75 81 ALA A CA 1
ATOM 635 C C . ALA A 1 81 ? 2.447 7.258 16.828 1 98.75 81 ALA A C 1
ATOM 637 O O . ALA A 1 81 ? 2.389 6.188 17.438 1 98.75 81 ALA A O 1
ATOM 638 N N . ALA A 1 82 ? 3.553 7.691 16.266 1 98.88 82 ALA A N 1
ATOM 639 C CA . ALA A 1 82 ? 4.809 6.969 16.438 1 98.88 82 ALA A CA 1
ATOM 640 C C . ALA A 1 82 ? 5.188 6.879 17.922 1 98.88 82 ALA A C 1
ATOM 642 O O . ALA A 1 82 ? 5.59 5.816 18.391 1 98.88 82 ALA A O 1
ATOM 643 N N . ALA A 1 83 ? 5.086 7.984 18.641 1 98.81 83 ALA A N 1
ATOM 644 C CA . ALA A 1 83 ? 5.379 8 20.062 1 98.81 83 ALA A CA 1
ATOM 645 C C . ALA A 1 83 ? 4.477 7.035 20.828 1 98.81 83 ALA A C 1
ATOM 647 O O . ALA A 1 83 ? 4.957 6.227 21.625 1 98.81 83 ALA A O 1
ATOM 648 N N . ALA A 1 84 ? 3.191 7.141 20.547 1 98.81 84 ALA A N 1
ATOM 649 C CA . ALA A 1 84 ? 2.217 6.277 21.219 1 98.81 84 ALA A CA 1
ATOM 650 C C . ALA A 1 84 ? 2.498 4.809 20.922 1 98.81 84 ALA A C 1
ATOM 652 O O . ALA A 1 84 ? 2.395 3.961 21.812 1 98.81 84 ALA A O 1
ATOM 653 N N . ALA A 1 85 ? 2.824 4.48 19.703 1 98.81 85 ALA A N 1
ATOM 654 C CA . ALA A 1 85 ? 3.102 3.109 19.281 1 98.81 85 ALA A CA 1
ATOM 655 C C . ALA A 1 85 ? 4.281 2.525 20.047 1 98.81 85 ALA A C 1
ATOM 657 O O . ALA A 1 85 ? 4.367 1.311 20.25 1 98.81 85 ALA A O 1
ATOM 658 N N . LEU A 1 86 ? 5.176 3.363 20.516 1 98.69 86 LEU A N 1
ATOM 659 C CA . LEU A 1 86 ? 6.375 2.92 21.219 1 98.69 86 LEU A CA 1
ATOM 660 C C . LEU A 1 86 ? 6.242 3.154 22.719 1 98.69 86 LEU A C 1
ATOM 662 O O . LEU A 1 86 ? 7.195 2.928 23.484 1 98.69 86 LEU A O 1
ATOM 666 N N . ASP A 1 87 ? 5.098 3.654 23.156 1 98.62 87 ASP A N 1
ATOM 667 C CA . ASP A 1 87 ? 4.855 3.998 24.547 1 98.62 87 ASP A CA 1
ATOM 668 C C . ASP A 1 87 ? 5.887 5 25.062 1 98.62 87 ASP A C 1
ATOM 670 O O . ASP A 1 87 ? 6.473 4.812 26.125 1 98.62 87 ASP A O 1
ATOM 674 N N . LEU A 1 88 ? 6.188 5.992 24.266 1 98.75 88 LEU A N 1
ATOM 675 C CA . LEU A 1 88 ? 7.109 7.074 24.594 1 98.75 88 LEU A CA 1
ATOM 676 C C . LEU A 1 88 ? 6.379 8.406 24.656 1 98.75 88 LEU A C 1
ATOM 678 O O . LEU A 1 88 ? 5.371 8.609 23.969 1 98.75 88 LEU A O 1
ATOM 682 N N . PRO A 1 89 ? 6.812 9.359 25.453 1 98.62 89 PRO A N 1
ATOM 683 C CA . PRO A 1 89 ? 6.27 10.719 25.406 1 98.62 89 PRO A CA 1
ATOM 684 C C . PRO A 1 89 ? 6.746 11.5 24.188 1 98.62 89 PRO A C 1
ATOM 686 O O . PRO A 1 89 ? 7.781 11.164 23.594 1 98.62 89 PRO A O 1
ATOM 689 N N . VAL A 1 90 ? 6.004 12.43 23.797 1 98.44 90 VAL A N 1
ATOM 690 C CA . VAL A 1 90 ? 6.422 13.406 22.781 1 98.44 90 VAL A CA 1
ATOM 691 C C . VAL A 1 90 ? 7.145 14.57 23.453 1 98.44 90 VAL A C 1
ATOM 693 O O . VAL A 1 90 ? 6.617 15.18 24.391 1 98.44 90 VAL A O 1
ATOM 696 N N . VAL A 1 91 ? 8.32 14.891 23 1 98.62 91 VAL A N 1
ATOM 697 C CA . VAL A 1 91 ? 9.117 15.945 23.641 1 98.62 91 VAL A CA 1
ATOM 698 C C . VAL A 1 91 ? 9.695 16.859 22.562 1 98.62 91 VAL A C 1
ATOM 700 O O . VAL A 1 91 ? 9.883 16.453 21.422 1 98.62 91 VAL A O 1
ATOM 703 N N . ARG A 1 92 ? 9.961 18.078 22.984 1 98.19 92 ARG A N 1
ATOM 704 C CA . ARG A 1 92 ? 10.625 19.031 22.109 1 98.19 92 ARG A CA 1
ATOM 705 C C . ARG A 1 92 ? 12.078 18.641 21.859 1 98.19 92 ARG A C 1
ATOM 707 O O . ARG A 1 92 ? 12.852 18.469 22.812 1 98.19 92 ARG A O 1
ATOM 714 N N . HIS A 1 93 ? 12.414 18.438 20.625 1 98 93 HIS A N 1
ATOM 715 C CA . HIS A 1 93 ? 13.797 18.156 20.266 1 98 93 HIS A CA 1
ATOM 716 C C . HIS A 1 93 ? 14.602 19.453 20.141 1 98 93 HIS A C 1
ATOM 718 O O . HIS A 1 93 ? 14.336 20.266 19.266 1 98 93 HIS A O 1
ATOM 724 N N . SER A 1 94 ? 15.617 19.609 20.891 1 97.19 94 SER A N 1
ATOM 725 C CA . SER A 1 94 ? 16.328 20.875 21.031 1 97.19 94 SER A CA 1
ATOM 726 C C . SER A 1 94 ? 16.938 21.328 19.703 1 97.19 94 SER A C 1
ATOM 728 O O . SER A 1 94 ? 16.797 22.484 19.312 1 97.19 94 SER A O 1
ATOM 730 N N . GLU A 1 95 ? 17.609 20.422 19.094 1 97.44 95 GLU A N 1
ATOM 731 C CA . GLU A 1 95 ? 18.266 20.781 17.828 1 97.44 95 GLU A CA 1
ATOM 732 C C . GLU A 1 95 ? 17.234 21.141 16.766 1 97.44 95 GLU A C 1
ATOM 734 O O . GLU A 1 95 ? 17.438 22.094 16 1 97.44 95 GLU A O 1
ATOM 739 N N . ALA A 1 96 ? 16.203 20.359 16.625 1 97.5 96 ALA A N 1
ATOM 740 C CA . ALA A 1 96 ? 15.141 20.672 15.664 1 97.5 96 ALA A CA 1
ATOM 741 C C . ALA A 1 96 ? 14.516 22.031 15.945 1 97.5 96 ALA A C 1
ATOM 743 O O . ALA A 1 96 ? 14.211 22.781 15.023 1 97.5 96 ALA A O 1
ATOM 744 N N . ALA A 1 97 ? 14.297 22.312 17.219 1 97.31 97 ALA A N 1
ATOM 745 C CA . ALA A 1 97 ? 13.75 23.594 17.625 1 97.31 97 ALA A CA 1
ATOM 746 C C . ALA A 1 97 ? 14.648 24.75 17.172 1 97.31 97 ALA A C 1
ATOM 748 O O . ALA A 1 97 ? 14.164 25.781 16.719 1 97.31 97 ALA A O 1
ATOM 749 N N . LYS A 1 98 ? 15.891 24.516 17.266 1 96.56 98 LYS A N 1
ATOM 750 C CA . LYS A 1 98 ? 16.844 25.547 16.859 1 96.56 98 LYS A CA 1
ATOM 751 C C . LYS A 1 98 ? 16.75 25.812 15.352 1 96.56 98 LYS A C 1
ATOM 753 O O . LYS A 1 98 ? 16.859 26.953 14.914 1 96.56 98 LYS A O 1
ATOM 758 N N . PHE A 1 99 ? 16.594 24.75 14.578 1 95.62 99 PHE A N 1
ATOM 759 C CA . PHE A 1 99 ? 16.422 24.922 13.141 1 95.62 99 PHE A CA 1
ATOM 760 C C . PHE A 1 99 ? 15.203 25.766 12.836 1 95.62 99 PHE A C 1
ATOM 762 O O . PHE A 1 99 ? 15.258 26.656 11.977 1 95.62 99 PHE A O 1
ATOM 769 N N . ILE A 1 100 ? 14.133 25.516 13.531 1 95.31 100 ILE A N 1
ATOM 770 C CA . ILE A 1 100 ? 12.883 26.234 13.305 1 95.31 100 ILE A CA 1
ATOM 771 C C . ILE A 1 100 ? 13.031 27.688 13.734 1 95.31 100 ILE A C 1
ATOM 773 O O . ILE A 1 100 ? 12.547 28.594 13.055 1 95.31 100 ILE A O 1
ATOM 777 N N . GLU A 1 101 ? 13.703 27.906 14.82 1 95.94 101 GLU A N 1
ATOM 778 C CA . GLU A 1 101 ? 13.992 29.266 15.266 1 95.94 101 GLU A CA 1
ATOM 779 C C . GLU A 1 101 ? 14.781 30.031 14.211 1 95.94 101 GLU A C 1
ATOM 781 O O . GLU A 1 101 ? 14.508 31.203 13.945 1 95.94 101 GLU A O 1
ATOM 786 N N . GLY A 1 102 ? 15.758 29.359 13.68 1 94.06 102 GLY A N 1
ATOM 787 C CA . GLY A 1 102 ? 16.547 29.969 12.617 1 94.06 102 GLY A CA 1
ATOM 788 C C . GLY A 1 102 ? 15.703 30.391 11.422 1 94.06 102 GLY A C 1
ATOM 789 O O . GLY A 1 102 ? 15.922 31.453 10.852 1 94.06 102 GLY A O 1
ATOM 790 N N . ILE A 1 103 ? 14.805 29.594 11.086 1 90.5 103 ILE A N 1
ATOM 791 C CA . ILE A 1 103 ? 13.914 29.859 9.969 1 90.5 103 ILE A CA 1
ATOM 792 C C . ILE A 1 103 ? 13.047 31.078 10.289 1 90.5 103 ILE A C 1
ATOM 794 O O . ILE A 1 103 ? 12.867 31.953 9.445 1 90.5 103 ILE A O 1
ATOM 798 N N . THR A 1 104 ? 12.477 31.094 11.469 1 91.44 104 THR A N 1
ATOM 799 C CA . THR A 1 104 ? 11.641 32.188 11.906 1 91.44 104 THR A CA 1
ATOM 800 C C . THR A 1 104 ? 12.422 33.5 11.867 1 91.44 104 THR A C 1
ATOM 802 O O . THR A 1 104 ? 11.914 34.531 11.391 1 91.44 104 THR A O 1
ATOM 805 N N . GLN A 1 105 ? 13.586 33.438 12.289 1 93.44 105 GLN A N 1
ATOM 806 C CA . GLN A 1 105 ? 14.43 34.625 12.32 1 93.44 105 GLN A CA 1
ATOM 807 C C . GLN A 1 105 ? 14.773 35.094 10.906 1 93.44 105 GLN A C 1
ATOM 809 O O . GLN A 1 105 ? 14.75 36.312 10.625 1 93.44 105 GLN A O 1
ATOM 814 N N . LYS A 1 106 ? 15.055 34.219 10.117 1 91.5 106 LYS A N 1
ATOM 815 C CA . LYS A 1 106 ? 15.375 34.531 8.734 1 91.5 106 LYS A CA 1
ATOM 816 C C . LYS A 1 106 ? 14.188 35.188 8.031 1 91.5 106 LYS A C 1
ATOM 818 O O . LYS A 1 106 ? 14.367 36 7.141 1 91.5 106 LYS A O 1
ATOM 823 N N . ARG A 1 107 ? 13 34.875 8.43 1 88.44 107 ARG A N 1
ATOM 824 C CA . ARG A 1 107 ? 11.781 35.438 7.855 1 88.44 107 ARG A CA 1
ATOM 825 C C . ARG A 1 107 ? 11.445 36.781 8.492 1 88.44 107 ARG A C 1
ATOM 827 O O . ARG A 1 107 ? 10.469 37.438 8.102 1 88.44 107 ARG A O 1
ATOM 834 N N . GLY A 1 108 ? 12.164 37.156 9.492 1 90.25 108 GLY A N 1
ATOM 835 C CA . GLY A 1 108 ? 11.938 38.406 10.18 1 90.25 108 GLY A CA 1
ATOM 836 C C . GLY A 1 108 ? 10.766 38.375 11.141 1 90.25 108 GLY A C 1
ATOM 837 O O . GLY A 1 108 ? 10.172 39.406 11.453 1 90.25 108 GLY A O 1
ATOM 838 N N . GLU A 1 109 ? 10.398 37.219 11.539 1 90.5 109 GLU A N 1
ATOM 839 C CA . GLU A 1 109 ? 9.289 37.062 12.469 1 90.5 109 GLU A CA 1
ATOM 840 C C . GLU A 1 109 ? 9.781 36.938 13.906 1 90.5 109 GLU A C 1
ATOM 842 O O . GLU A 1 109 ? 10.859 36.406 14.156 1 90.5 109 GLU A O 1
ATOM 847 N N . PRO A 1 110 ? 9.023 37.531 14.781 1 93.56 110 PRO A N 1
ATOM 848 C CA . PRO A 1 110 ? 9.406 37.406 16.188 1 93.56 110 PRO A CA 1
ATOM 849 C C . PRO A 1 110 ? 9.234 35.969 16.703 1 93.56 110 PRO A C 1
ATOM 851 O O . PRO A 1 110 ? 8.297 35.281 16.312 1 93.56 110 PRO A O 1
ATOM 854 N N . LEU A 1 111 ? 10.086 35.594 17.609 1 94.12 111 LEU A N 1
ATOM 855 C CA . LEU A 1 111 ? 10.07 34.25 18.172 1 94.12 111 LEU A CA 1
ATOM 856 C C . LEU A 1 111 ? 8.898 34.062 19.125 1 94.12 111 LEU A C 1
ATOM 858 O O . LEU A 1 111 ? 8.562 32.938 19.516 1 94.12 111 LEU A O 1
ATOM 862 N N . ASP A 1 112 ? 8.266 35.125 19.469 1 92.81 112 ASP A N 1
ATOM 863 C CA . ASP A 1 112 ? 7.105 35.031 20.359 1 92.81 112 ASP A CA 1
ATOM 864 C C . ASP A 1 112 ? 5.801 35.125 19.562 1 92.81 112 ASP A C 1
ATOM 866 O O . ASP A 1 112 ? 4.727 35.281 20.141 1 92.81 112 ASP A O 1
ATOM 870 N N . SER A 1 113 ? 5.887 35.062 18.312 1 91.75 113 SER A N 1
ATOM 871 C CA . SER A 1 113 ? 4.699 35.125 17.469 1 91.75 113 SER A CA 1
ATOM 872 C C . SER A 1 113 ? 3.9 33.844 17.531 1 91.75 113 SER A C 1
ATOM 874 O O . SER A 1 113 ? 4.461 32.781 17.766 1 91.75 113 SER A O 1
ATOM 876 N N . PRO A 1 114 ? 2.543 33.938 17.375 1 89.81 114 PRO A N 1
ATOM 877 C CA . PRO A 1 114 ? 1.725 32.719 17.297 1 89.81 114 PRO A CA 1
ATOM 878 C C . PRO A 1 114 ? 2.141 31.797 16.172 1 89.81 114 PRO A C 1
ATOM 880 O O . PRO A 1 114 ? 2.066 30.562 16.297 1 89.81 114 PRO A O 1
ATOM 883 N N . GLU A 1 115 ? 2.566 32.344 15.133 1 89.44 115 GLU A N 1
ATOM 884 C CA . GLU A 1 115 ? 3.023 31.547 13.992 1 89.44 115 GLU A CA 1
ATOM 885 C C . GLU A 1 115 ? 4.246 30.719 14.344 1 89.44 115 GLU A C 1
ATOM 887 O O . GLU A 1 115 ? 4.332 29.547 13.977 1 89.44 115 GLU A O 1
ATOM 892 N N . HIS A 1 116 ? 5.172 31.344 15.016 1 93.06 116 HIS A N 1
ATOM 893 C CA . HIS A 1 116 ? 6.355 30.609 15.445 1 93.06 116 HIS A CA 1
ATOM 894 C C . HIS A 1 116 ? 5.988 29.484 16.406 1 93.06 116 HIS A C 1
ATOM 896 O O . HIS A 1 116 ? 6.52 28.375 16.312 1 93.06 116 HIS A O 1
ATOM 902 N N . ALA A 1 117 ? 5.125 29.781 17.328 1 93.5 117 ALA A N 1
ATOM 903 C CA . ALA A 1 117 ? 4.684 28.781 18.297 1 93.5 117 ALA A CA 1
ATOM 904 C C . ALA A 1 117 ? 4.09 27.562 17.578 1 93.5 117 ALA A C 1
ATOM 906 O O . ALA A 1 117 ? 4.309 26.422 18 1 93.5 117 ALA A O 1
ATOM 907 N N . GLN A 1 118 ? 3.365 27.781 16.547 1 90.94 118 GLN A N 1
ATOM 908 C CA . GLN A 1 118 ? 2.766 26.719 15.766 1 90.94 118 GLN A CA 1
ATOM 909 C C . GLN A 1 118 ? 3.832 25.906 15.023 1 90.94 118 GLN A C 1
ATOM 911 O O . GLN A 1 118 ? 3.777 24.672 14.992 1 90.94 118 GLN A O 1
ATOM 916 N N . ARG A 1 119 ? 4.785 26.531 14.445 1 91.62 119 ARG A N 1
ATOM 917 C CA . ARG A 1 119 ? 5.855 25.859 13.711 1 91.62 119 ARG A CA 1
ATOM 918 C C . ARG A 1 119 ? 6.707 25.016 14.648 1 91.62 119 ARG A C 1
ATOM 920 O O . ARG A 1 119 ? 7.195 23.953 14.258 1 91.62 119 ARG A O 1
ATOM 927 N N . LEU A 1 120 ? 6.859 25.531 15.82 1 94.81 120 LEU A N 1
ATOM 928 C CA . LEU A 1 120 ? 7.715 24.859 16.797 1 94.81 120 LEU A CA 1
ATOM 929 C C . LEU A 1 120 ? 7.18 23.469 17.125 1 94.81 120 LEU A C 1
ATOM 931 O O . LEU A 1 120 ? 7.941 22.594 17.531 1 94.81 120 LEU A O 1
ATOM 935 N N . LYS A 1 121 ? 5.91 23.25 16.922 1 94.06 121 LYS A N 1
ATOM 936 C CA . LYS A 1 121 ? 5.309 21.953 17.172 1 94.06 121 LYS A CA 1
ATOM 937 C C . LYS A 1 121 ? 5.91 20.875 16.266 1 94.06 121 LYS A C 1
ATOM 939 O O . LYS A 1 121 ? 5.898 19.688 16.594 1 94.06 121 LYS A O 1
ATOM 944 N N . MET A 1 122 ? 6.465 21.281 15.164 1 96.06 122 MET A N 1
ATOM 945 C CA . MET A 1 122 ? 7.043 20.328 14.203 1 96.06 122 MET A CA 1
ATOM 946 C C . MET A 1 122 ? 8.391 19.812 14.695 1 96.06 122 MET A C 1
ATOM 948 O O . MET A 1 122 ? 8.961 18.906 14.102 1 96.06 122 MET A O 1
ATOM 952 N N . ALA A 1 123 ? 8.867 20.328 15.836 1 97.56 123 ALA A N 1
ATOM 953 C CA . ALA A 1 123 ? 10.102 19.859 16.453 1 97.56 123 ALA A CA 1
ATOM 954 C C . ALA A 1 123 ? 9.812 18.891 17.594 1 97.56 123 ALA A C 1
ATOM 956 O O . ALA A 1 123 ? 10.734 18.422 18.266 1 97.56 123 ALA A O 1
ATOM 957 N N . ASP A 1 124 ? 8.555 18.609 17.828 1 98.06 124 ASP A N 1
ATOM 958 C CA . ASP A 1 124 ? 8.172 17.656 18.875 1 98.06 124 ASP A CA 1
ATOM 959 C C . ASP A 1 124 ? 8.188 16.234 18.328 1 98.06 124 ASP A C 1
ATOM 961 O O . ASP A 1 124 ? 7.422 15.898 17.422 1 98.06 124 ASP A O 1
ATOM 965 N N . PHE A 1 125 ? 9.07 15.375 18.891 1 98.62 125 PHE A N 1
ATOM 966 C CA . PHE A 1 125 ? 9.234 14 18.438 1 98.62 125 PHE A CA 1
ATOM 967 C C . PHE A 1 125 ? 9.164 13.031 19.609 1 98.62 125 PHE A C 1
ATOM 969 O O . PHE A 1 125 ? 9.188 13.445 20.766 1 98.62 125 PHE A O 1
ATOM 976 N N . PRO A 1 126 ? 8.969 11.68 19.281 1 98.75 126 PRO A N 1
ATOM 977 C CA . PRO A 1 126 ? 9.148 10.695 20.359 1 98.75 126 PRO A CA 1
ATOM 978 C C . PRO A 1 126 ? 10.484 10.836 21.078 1 98.75 126 PRO A C 1
ATOM 980 O O . PRO A 1 126 ? 11.508 11.078 20.422 1 98.75 126 PRO A O 1
ATOM 983 N N . GLU A 1 127 ? 10.43 10.695 22.375 1 98.69 127 GLU A N 1
ATOM 984 C CA . GLU A 1 127 ? 11.672 10.766 23.141 1 98.69 127 GLU A CA 1
ATOM 985 C C . GLU A 1 127 ? 12.711 9.789 22.594 1 98.69 127 GLU A C 1
ATOM 987 O O . GLU A 1 127 ? 12.414 8.609 22.406 1 98.69 127 GLU A O 1
ATOM 992 N N . GLY A 1 128 ? 13.891 10.328 22.375 1 98.25 128 GLY A N 1
ATOM 993 C CA . GLY A 1 128 ? 14.977 9.484 21.906 1 98.25 128 GLY A CA 1
ATOM 994 C C . GLY A 1 128 ? 15.109 9.469 20.391 1 98.25 128 GLY A C 1
ATOM 995 O O . GLY A 1 128 ? 16.031 8.844 19.859 1 98.25 128 GLY A O 1
ATOM 996 N N . ALA A 1 129 ? 14.266 10.203 19.688 1 98.56 129 ALA A N 1
ATOM 997 C CA . ALA A 1 129 ? 14.344 10.266 18.234 1 98.56 129 ALA A CA 1
ATOM 998 C C . ALA A 1 129 ? 15.602 11 17.781 1 98.56 129 ALA A C 1
ATOM 1000 O O . ALA A 1 129 ? 16.109 11.875 18.484 1 98.56 129 ALA A O 1
ATOM 1001 N N . GLU A 1 130 ? 16.094 10.633 16.672 1 98.56 130 GLU A N 1
ATOM 1002 C CA . GLU A 1 130 ? 17.172 11.344 15.984 1 98.56 130 GLU A CA 1
ATOM 1003 C C . GLU A 1 130 ? 16.641 12.109 14.773 1 98.56 130 GLU A C 1
ATOM 1005 O O . GLU A 1 130 ? 15.562 11.812 14.266 1 98.56 130 GLU A O 1
ATOM 1010 N N . LEU A 1 131 ? 17.453 13.047 14.344 1 98.62 131 LEU A N 1
ATOM 1011 C CA . LEU A 1 131 ? 16.984 13.914 13.266 1 98.62 131 LEU A CA 1
ATOM 1012 C C . LEU A 1 131 ? 17.359 13.336 11.898 1 98.62 131 LEU A C 1
ATOM 1014 O O . LEU A 1 131 ? 18.422 12.719 11.75 1 98.62 131 LEU A O 1
ATOM 1018 N N . VAL A 1 132 ? 16.5 13.492 10.961 1 98.69 132 VAL A N 1
ATOM 1019 C CA . VAL A 1 132 ? 16.781 13.32 9.539 1 98.69 132 VAL A CA 1
ATOM 1020 C C . VAL A 1 132 ? 16.797 14.688 8.852 1 98.69 132 VAL A C 1
ATOM 1022 O O . VAL A 1 132 ? 15.758 15.359 8.773 1 98.69 132 VAL A O 1
ATOM 1025 N N . PRO A 1 133 ? 17.922 15.109 8.359 1 98 133 PRO A N 1
ATOM 1026 C CA . PRO A 1 133 ? 18 16.438 7.77 1 98 133 PRO A CA 1
ATOM 1027 C C . PRO A 1 133 ? 17.141 16.594 6.523 1 98 133 PRO A C 1
ATOM 1029 O O . PRO A 1 133 ? 17.031 15.664 5.727 1 98 133 PRO A O 1
ATOM 1032 N N . ASN A 1 134 ? 16.516 17.703 6.387 1 97.5 134 ASN A N 1
ATOM 1033 C CA . ASN A 1 134 ? 15.734 18.094 5.227 1 97.5 134 ASN A CA 1
ATOM 1034 C C . ASN A 1 134 ? 16.406 19.219 4.445 1 97.5 134 ASN A C 1
ATOM 1036 O O . ASN A 1 134 ? 16.297 20.391 4.816 1 97.5 134 ASN A O 1
ATOM 1040 N N . PRO A 1 135 ? 17.031 18.969 3.391 1 95.5 135 PRO A N 1
ATOM 1041 C CA . PRO A 1 135 ? 17.797 19.984 2.662 1 95.5 135 PRO A CA 1
ATOM 1042 C C . PRO A 1 135 ? 16.891 21 1.943 1 95.5 135 PRO A C 1
ATOM 1044 O O . PRO A 1 135 ? 17.375 22.047 1.485 1 95.5 135 PRO A O 1
ATOM 1047 N N . PHE A 1 136 ? 15.648 20.719 1.814 1 92.75 136 PHE A N 1
ATOM 1048 C CA . PHE A 1 136 ? 14.742 21.578 1.061 1 92.75 136 PHE A CA 1
ATOM 1049 C C . PHE A 1 136 ? 14.414 22.844 1.854 1 92.75 136 PHE A C 1
ATOM 1051 O O . PHE A 1 136 ? 14.484 23.953 1.322 1 92.75 136 PHE A O 1
ATOM 1058 N N . ASN A 1 137 ? 14.047 22.719 3.166 1 90.88 137 ASN A N 1
ATOM 1059 C CA . ASN A 1 137 ? 13.617 23.891 3.908 1 90.88 137 ASN A CA 1
ATOM 1060 C C . ASN A 1 137 ? 14.188 23.906 5.32 1 90.88 137 ASN A C 1
ATOM 1062 O O . ASN A 1 137 ? 13.836 24.766 6.133 1 90.88 137 ASN A O 1
ATOM 1066 N N . ASN A 1 138 ? 14.906 22.859 5.707 1 92.56 138 ASN A N 1
ATOM 1067 C CA . ASN A 1 138 ? 15.641 22.75 6.961 1 92.56 138 ASN A CA 1
ATOM 1068 C C . ASN A 1 138 ? 14.719 22.375 8.117 1 92.56 138 ASN A C 1
ATOM 1070 O O . ASN A 1 138 ? 15.133 22.422 9.281 1 92.56 138 ASN A O 1
ATOM 1074 N N . ILE A 1 139 ? 13.484 22.094 7.84 1 93.56 139 ILE A N 1
ATOM 1075 C CA . ILE A 1 139 ? 12.625 21.5 8.859 1 93.56 139 ILE A CA 1
ATOM 1076 C C . ILE A 1 139 ? 12.828 19.984 8.875 1 93.56 139 ILE A C 1
ATOM 1078 O O . ILE A 1 139 ? 12.352 19.281 7.984 1 93.56 139 ILE A O 1
ATOM 1082 N N . ALA A 1 140 ? 13.406 19.5 9.859 1 97.06 140 ALA A N 1
ATOM 1083 C CA . ALA A 1 140 ? 13.914 18.125 9.906 1 97.06 140 ALA A CA 1
ATOM 1084 C C . ALA A 1 140 ? 12.773 17.125 10.047 1 97.06 140 ALA A C 1
ATOM 1086 O O . ALA A 1 140 ? 11.719 17.453 10.602 1 97.06 140 ALA A O 1
ATOM 1087 N N . GLY A 1 141 ? 12.992 15.906 9.469 1 98.25 141 GLY A N 1
ATOM 1088 C CA . GLY A 1 141 ? 12.266 14.727 9.922 1 98.25 141 GLY A CA 1
ATOM 1089 C C . GLY A 1 141 ? 12.891 14.062 11.125 1 98.25 141 GLY A C 1
ATOM 1090 O O . GLY A 1 141 ? 13.766 14.641 11.781 1 98.25 141 GLY A O 1
ATOM 1091 N N . PHE A 1 142 ? 12.375 12.844 11.445 1 98.81 142 PHE A N 1
ATOM 1092 C CA . PHE A 1 142 ? 12.945 12.18 12.609 1 98.81 142 PHE A CA 1
ATOM 1093 C C . PHE A 1 142 ? 13.031 10.672 12.383 1 98.81 142 PHE A C 1
ATOM 1095 O O . PHE A 1 142 ? 12.406 10.141 11.461 1 98.81 142 PHE A O 1
ATOM 1102 N N . SER A 1 143 ? 13.844 10.039 13.109 1 98.81 143 SER A N 1
ATOM 1103 C CA . SER A 1 143 ? 13.984 8.586 13.07 1 98.81 143 SER A CA 1
ATOM 1104 C C . SER A 1 143 ? 13.977 7.996 14.477 1 98.81 143 SER A C 1
ATOM 1106 O O . SER A 1 143 ? 14.375 8.656 15.438 1 98.81 143 SER A O 1
ATOM 1108 N N . ILE A 1 144 ? 13.461 6.855 14.57 1 98.75 144 ILE A N 1
ATOM 1109 C CA . ILE A 1 144 ? 13.461 6.082 15.805 1 98.75 144 ILE A CA 1
ATOM 1110 C C . ILE A 1 144 ? 13.25 4.602 15.492 1 98.75 144 ILE A C 1
ATOM 1112 O O . ILE A 1 144 ? 12.391 4.254 14.68 1 98.75 144 ILE A O 1
ATOM 1116 N N . ARG A 1 145 ? 14.109 3.67 16.078 1 98.12 145 ARG A N 1
ATOM 1117 C CA . ARG A 1 145 ? 14.016 2.225 15.883 1 98.12 145 ARG A CA 1
ATOM 1118 C C . ARG A 1 145 ? 14.008 1.862 14.406 1 98.12 145 ARG A C 1
ATOM 1120 O O . ARG A 1 145 ? 13.141 1.112 13.953 1 98.12 145 ARG A O 1
ATOM 1127 N N . GLU A 1 146 ? 14.836 2.484 13.648 1 98.19 146 GLU A N 1
ATOM 1128 C CA . GLU A 1 146 ? 15.055 2.234 12.227 1 98.19 146 GLU A CA 1
ATOM 1129 C C . GLU A 1 146 ? 13.789 2.525 11.422 1 98.19 146 GLU A C 1
ATOM 1131 O O . GLU A 1 146 ? 13.492 1.824 10.453 1 98.19 146 GLU A O 1
ATOM 1136 N N . HIS A 1 147 ? 13 3.355 11.922 1 98.88 147 HIS A N 1
ATOM 1137 C CA . HIS A 1 147 ? 11.922 3.998 11.172 1 98.88 147 HIS A CA 1
ATOM 1138 C C . HIS A 1 147 ? 12.25 5.461 10.891 1 98.88 147 HIS A C 1
ATOM 1140 O O . HIS A 1 147 ? 12.695 6.188 11.781 1 98.88 147 HIS A O 1
ATOM 1146 N N . TYR A 1 148 ? 12.07 5.891 9.688 1 98.94 148 TYR A N 1
ATOM 1147 C CA . TYR A 1 148 ? 12.461 7.215 9.227 1 98.94 148 TYR A CA 1
ATOM 1148 C C . TYR A 1 148 ? 11.258 7.988 8.695 1 98.94 148 TYR A C 1
ATOM 1150 O O . TYR A 1 148 ? 10.656 7.602 7.695 1 98.94 148 TYR A O 1
ATOM 1158 N N . PHE A 1 149 ? 10.977 9.055 9.336 1 98.94 149 PHE A N 1
ATOM 1159 C CA . PHE A 1 149 ? 9.742 9.797 9.102 1 98.94 149 PHE A CA 1
ATOM 1160 C C . PHE A 1 149 ? 10.023 11.086 8.344 1 98.94 149 PHE A C 1
ATOM 1162 O O . PHE A 1 149 ? 10.797 11.922 8.797 1 98.94 149 PHE A O 1
ATOM 1169 N N . PHE A 1 150 ? 9.312 11.219 7.188 1 98.38 150 PHE A N 1
ATOM 1170 C CA . PHE A 1 150 ? 9.477 12.336 6.27 1 98.38 150 PHE A CA 1
ATOM 1171 C C . PHE A 1 150 ? 8.148 13.07 6.07 1 98.38 150 PHE A C 1
ATOM 1173 O O . PHE A 1 150 ? 7.082 12.5 6.309 1 98.38 150 PHE A O 1
ATOM 1180 N N . PRO A 1 151 ? 8.297 14.375 5.621 1 96.75 151 PRO A N 1
ATOM 1181 C CA . PRO A 1 151 ? 7.074 15 5.129 1 96.75 151 PRO A CA 1
ATOM 1182 C C . PRO A 1 151 ? 6.496 14.297 3.908 1 96.75 151 PRO A C 1
ATOM 1184 O O . PRO A 1 151 ? 7.195 13.523 3.248 1 96.75 151 PRO A O 1
ATOM 1187 N N . GLY A 1 152 ? 5.285 14.602 3.611 1 95.19 152 GLY A N 1
ATOM 1188 C CA . GLY A 1 152 ? 4.605 13.938 2.51 1 95.19 152 GLY A CA 1
ATOM 1189 C C . GLY A 1 152 ? 4.996 14.484 1.15 1 95.19 152 GLY A C 1
ATOM 1190 O O . GLY A 1 152 ? 4.617 13.93 0.119 1 95.19 152 GLY A O 1
ATOM 1191 N N . PHE A 1 153 ? 5.809 15.516 1.043 1 93.19 153 PHE A N 1
ATOM 1192 C CA . PHE A 1 153 ? 6.199 16.141 -0.215 1 93.19 153 PHE A CA 1
ATOM 1193 C C . PHE A 1 153 ? 7.367 15.391 -0.851 1 93.19 153 PHE A C 1
ATOM 1195 O O . PHE A 1 153 ? 8.453 15.32 -0.27 1 93.19 153 PHE A O 1
ATOM 1202 N N . PRO A 1 154 ? 7.137 14.961 -2.098 1 96 154 PRO A N 1
ATOM 1203 C CA . PRO A 1 154 ? 8.234 14.25 -2.762 1 96 154 PRO A CA 1
ATOM 1204 C C . PRO A 1 154 ? 9.516 15.062 -2.822 1 96 154 PRO A C 1
ATOM 1206 O O . PRO A 1 154 ? 10.602 14.531 -2.572 1 96 154 PRO A O 1
ATOM 1209 N N . VAL A 1 155 ? 9.422 16.375 -3.062 1 94.12 155 VAL A N 1
ATOM 1210 C CA . VAL A 1 155 ? 10.586 17.234 -3.215 1 94.12 155 VAL A CA 1
ATOM 1211 C C . VAL A 1 155 ? 11.375 17.281 -1.907 1 94.12 155 VAL A C 1
ATOM 1213 O O . VAL A 1 155 ? 12.586 17.5 -1.911 1 94.12 155 VAL A O 1
ATOM 1216 N N . MET A 1 156 ? 10.766 17 -0.811 1 96.5 156 MET A N 1
ATOM 1217 C CA . MET A 1 156 ? 11.406 16.969 0.499 1 96.5 156 MET A CA 1
ATOM 1218 C C . MET A 1 156 ? 11.781 15.547 0.887 1 96.5 156 MET A C 1
ATOM 1220 O O . MET A 1 156 ? 12.945 15.273 1.2 1 96.5 156 MET A O 1
ATOM 1224 N N . ALA A 1 157 ? 10.852 14.633 0.757 1 98.12 157 ALA A N 1
ATOM 1225 C CA . ALA A 1 157 ? 10.984 13.266 1.252 1 98.12 157 ALA A CA 1
ATOM 1226 C C . ALA A 1 157 ? 12.07 12.508 0.49 1 98.12 157 ALA A C 1
ATOM 1228 O O . ALA A 1 157 ? 12.828 11.727 1.078 1 98.12 157 ALA A O 1
ATOM 1229 N N . HIS A 1 158 ? 12.172 12.734 -0.816 1 98.5 158 HIS A N 1
ATOM 1230 C CA . HIS A 1 158 ? 13.031 11.922 -1.667 1 98.5 158 HIS A CA 1
ATOM 1231 C C . HIS A 1 158 ? 14.508 12.141 -1.333 1 98.5 158 HIS A C 1
ATOM 1233 O O . HIS A 1 158 ? 15.242 11.18 -1.079 1 98.5 158 HIS A O 1
ATOM 1239 N N . PRO A 1 159 ? 14.961 13.414 -1.248 1 98.31 159 PRO A N 1
ATOM 1240 C CA . PRO A 1 159 ? 16.359 13.602 -0.85 1 98.31 159 PRO A CA 1
ATOM 1241 C C . PRO A 1 159 ? 16.625 13.141 0.581 1 98.31 159 PRO A C 1
ATOM 1243 O O . PRO A 1 159 ? 17.734 12.68 0.887 1 98.31 159 PRO A O 1
ATOM 1246 N N . MET A 1 160 ? 15.68 13.219 1.469 1 98.69 160 MET A N 1
ATOM 1247 C CA . MET A 1 160 ? 15.836 12.734 2.838 1 98.69 160 MET A CA 1
ATOM 1248 C C . MET A 1 160 ? 16.047 11.227 2.859 1 98.69 160 MET A C 1
ATOM 1250 O O . MET A 1 160 ? 16.875 10.711 3.617 1 98.69 160 MET A O 1
ATOM 1254 N N . ALA A 1 161 ? 15.312 10.508 2.051 1 98.81 161 ALA A N 1
ATOM 1255 C CA . ALA A 1 161 ? 15.453 9.062 1.946 1 98.81 161 ALA A CA 1
ATOM 1256 C C . ALA A 1 161 ? 16.844 8.688 1.44 1 98.81 161 ALA A C 1
ATOM 1258 O O . ALA A 1 161 ? 17.469 7.746 1.942 1 98.81 161 ALA A O 1
ATOM 1259 N N . GLU A 1 162 ? 17.266 9.398 0.433 1 98.5 162 GLU A N 1
ATOM 1260 C CA . GLU A 1 162 ? 18.625 9.172 -0.082 1 98.5 162 GLU A CA 1
ATOM 1261 C C . GLU A 1 162 ? 19.672 9.359 1.011 1 98.5 162 GLU A C 1
ATOM 1263 O O . GLU A 1 162 ? 20.594 8.562 1.134 1 98.5 162 GLU A O 1
ATOM 1268 N N . TRP A 1 163 ? 19.5 10.422 1.742 1 98.69 163 TRP A N 1
ATOM 1269 C CA . TRP A 1 163 ? 20.422 10.711 2.836 1 98.69 163 TRP A CA 1
ATOM 1270 C C . TRP A 1 163 ? 20.453 9.562 3.842 1 98.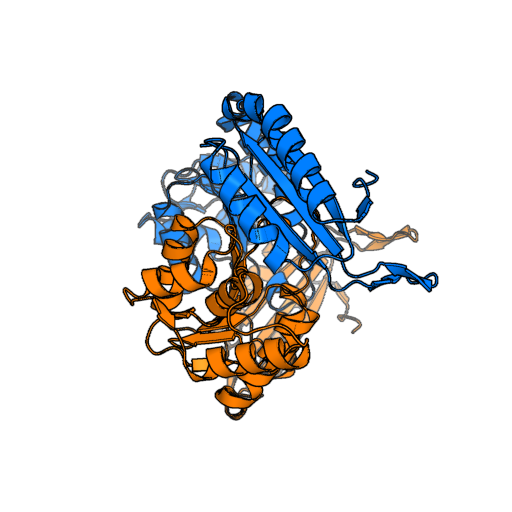69 163 TRP A C 1
ATOM 1272 O O . TRP A 1 163 ? 21.516 9.156 4.293 1 98.69 163 TRP A O 1
ATOM 1282 N N . VAL A 1 164 ? 19.328 9.055 4.199 1 98.75 164 VAL A N 1
ATOM 1283 C CA . VAL A 1 164 ? 19.219 7.973 5.176 1 98.75 164 VAL A CA 1
ATOM 1284 C C . VAL A 1 164 ? 20 6.758 4.688 1 98.75 164 VAL A C 1
ATOM 1286 O O . VAL A 1 164 ? 20.781 6.172 5.445 1 98.75 164 VAL A O 1
ATOM 1289 N N . LEU A 1 165 ? 19.75 6.34 3.422 1 98.38 165 LEU A N 1
ATOM 1290 C CA . LEU A 1 165 ? 20.422 5.164 2.881 1 98.38 165 LEU A CA 1
ATOM 1291 C C . LEU A 1 165 ? 21.938 5.355 2.896 1 98.38 165 LEU A C 1
ATOM 1293 O O . LEU A 1 165 ? 22.672 4.465 3.326 1 98.38 165 LEU A O 1
ATOM 1297 N N . GLU A 1 166 ? 22.375 6.543 2.48 1 98 166 GLU A N 1
ATOM 1298 C CA . GLU A 1 166 ? 23.812 6.824 2.402 1 98 166 GLU A CA 1
ATOM 1299 C C . GLU A 1 166 ? 24.438 6.879 3.793 1 98 166 GLU A C 1
ATOM 1301 O O . GLU A 1 166 ? 25.578 6.465 3.977 1 98 166 GLU A O 1
ATOM 1306 N N . THR A 1 167 ? 23.703 7.344 4.715 1 98.38 167 THR A N 1
ATOM 1307 C CA . THR A 1 167 ? 24.234 7.586 6.051 1 98.38 167 THR A CA 1
ATOM 1308 C C . THR A 1 167 ? 24.266 6.297 6.867 1 98.38 167 THR A C 1
ATOM 1310 O O . THR A 1 167 ? 25.25 6.016 7.559 1 98.38 167 THR A O 1
ATOM 1313 N N . TYR A 1 168 ? 23.219 5.5 6.754 1 97.94 168 TYR A N 1
ATOM 1314 C CA . TYR A 1 168 ? 23.094 4.41 7.711 1 97.94 168 TYR A CA 1
ATOM 1315 C C . TYR A 1 168 ? 23.25 3.057 7.031 1 97.94 168 TYR A C 1
ATOM 1317 O O . TYR A 1 168 ? 23.5 2.047 7.691 1 97.94 168 TYR A O 1
ATOM 1325 N N . TYR A 1 169 ? 23.125 2.99 5.688 1 97.56 169 TYR A N 1
ATOM 1326 C CA . TYR A 1 169 ? 23 1.667 5.086 1 97.56 169 TYR A CA 1
ATOM 1327 C C . TYR A 1 169 ? 23.953 1.521 3.906 1 97.56 169 TYR A C 1
ATOM 1329 O O . TYR A 1 169 ? 23.828 0.588 3.109 1 97.56 169 TYR A O 1
ATOM 1337 N N . ALA A 1 170 ? 24.906 2.379 3.732 1 96.81 170 ALA A N 1
ATOM 1338 C CA . ALA A 1 170 ? 25.812 2.357 2.596 1 96.81 170 ALA A CA 1
ATOM 1339 C C . ALA A 1 170 ? 26.578 1.037 2.531 1 96.81 170 ALA A C 1
ATOM 1341 O O . ALA A 1 170 ? 26.906 0.553 1.445 1 96.81 170 ALA A O 1
ATOM 1342 N N . ASP A 1 171 ? 26.844 0.458 3.639 1 95.69 171 ASP A N 1
ATOM 1343 C CA . ASP A 1 171 ? 27.625 -0.775 3.711 1 95.69 171 ASP A CA 1
ATOM 1344 C C . ASP A 1 171 ? 26.828 -1.959 3.168 1 95.69 171 ASP A C 1
ATOM 1346 O O . ASP A 1 171 ? 27.391 -3.023 2.904 1 95.69 171 ASP A O 1
ATOM 1350 N N . ARG A 1 172 ? 25.578 -1.736 2.932 1 94.62 172 ARG A N 1
ATOM 1351 C CA . ARG A 1 172 ? 24.703 -2.811 2.453 1 94.62 172 ARG A CA 1
ATOM 1352 C C . ARG A 1 172 ? 24.516 -2.723 0.944 1 94.62 172 ARG A C 1
ATOM 1354 O O . ARG A 1 172 ? 23.891 -3.604 0.342 1 94.62 172 ARG A O 1
ATOM 1361 N N . PHE A 1 173 ? 25.062 -1.665 0.342 1 95.62 173 PHE A N 1
ATOM 1362 C CA . PHE A 1 173 ? 24.812 -1.447 -1.079 1 95.62 173 PHE A CA 1
ATOM 1363 C C . PHE A 1 173 ? 25.469 -2.535 -1.915 1 95.62 173 PHE A C 1
ATOM 1365 O O . PHE A 1 173 ? 26.656 -2.852 -1.715 1 95.62 173 PHE A O 1
ATOM 1372 N N . ASN A 1 174 ? 24.656 -3.189 -2.76 1 93.38 174 ASN A N 1
ATOM 1373 C CA . ASN A 1 174 ? 25.141 -4.109 -3.781 1 93.38 174 ASN A CA 1
ATOM 1374 C C . ASN A 1 174 ? 26.031 -5.195 -3.182 1 93.38 174 ASN A C 1
ATOM 1376 O O . ASN A 1 174 ? 27.094 -5.496 -3.717 1 93.38 174 ASN A O 1
ATOM 1380 N N . GLN A 1 175 ? 25.641 -5.668 -2.066 1 90.44 175 GLN A N 1
ATOM 1381 C CA . GLN A 1 175 ? 26.438 -6.668 -1.365 1 90.44 175 GLN A CA 1
ATOM 1382 C C . GLN A 1 175 ? 26.109 -8.078 -1.859 1 90.44 175 GLN A C 1
ATOM 1384 O O . GLN A 1 175 ? 26.891 -9.008 -1.667 1 90.44 175 GLN A O 1
ATOM 1389 N N . THR A 1 176 ? 25.031 -8.266 -2.391 1 87.88 176 THR A N 1
ATOM 1390 C CA . THR A 1 176 ? 24.594 -9.594 -2.812 1 87.88 176 THR A CA 1
ATOM 1391 C C . THR A 1 176 ? 24.422 -9.648 -4.328 1 87.88 176 THR A C 1
ATOM 1393 O O . THR A 1 176 ? 23.719 -8.82 -4.906 1 87.88 176 THR A O 1
ATOM 1396 N N . GLU A 1 177 ? 25.156 -10.602 -4.879 1 89 177 GLU A N 1
ATOM 1397 C CA . GLU A 1 177 ? 24.969 -10.812 -6.309 1 89 177 GLU A CA 1
ATOM 1398 C C . GLU A 1 177 ? 23.547 -11.305 -6.609 1 89 177 GLU A C 1
ATOM 1400 O O . GLU A 1 177 ? 23.016 -12.125 -5.871 1 89 177 GLU A O 1
ATOM 1405 N N . ARG A 1 178 ? 23.016 -10.734 -7.641 1 90.81 178 ARG A N 1
ATOM 1406 C CA . ARG A 1 178 ? 21.688 -11.141 -8.094 1 90.81 178 ARG A CA 1
ATOM 1407 C C . ARG A 1 178 ? 21.672 -11.406 -9.602 1 90.81 178 ARG A C 1
ATOM 1409 O O . ARG A 1 178 ? 22.422 -10.773 -10.352 1 90.81 178 ARG A O 1
ATOM 1416 N N . GLY A 1 179 ? 20.797 -12.383 -9.945 1 90.75 179 GLY A N 1
ATOM 1417 C CA . GLY A 1 179 ? 20.625 -12.695 -11.359 1 90.75 179 GLY A CA 1
ATOM 1418 C C . GLY A 1 179 ? 19.234 -13.211 -11.688 1 90.75 179 GLY A C 1
ATOM 1419 O O . GLY A 1 179 ? 18.531 -13.703 -10.812 1 90.75 179 GLY A O 1
ATOM 1420 N N . SER A 1 180 ? 18.859 -13.008 -12.945 1 93.5 180 SER A N 1
ATOM 1421 C CA . SER A 1 180 ? 17.578 -13.531 -13.422 1 93.5 180 SER A CA 1
ATOM 1422 C C . SER A 1 180 ? 17.609 -13.773 -14.922 1 93.5 180 SER A C 1
ATOM 1424 O O . SER A 1 180 ? 18.453 -13.227 -15.633 1 93.5 180 SER A O 1
ATOM 1426 N N . ARG A 1 181 ? 16.797 -14.68 -15.305 1 95.12 181 ARG A N 1
ATOM 1427 C CA . ARG A 1 181 ? 16.5 -14.977 -16.703 1 95.12 181 ARG A CA 1
ATOM 1428 C C . ARG A 1 181 ? 15 -15.109 -16.922 1 95.12 181 ARG A C 1
ATOM 1430 O O . ARG A 1 181 ? 14.273 -15.625 -16.078 1 95.12 181 ARG A O 1
ATOM 1437 N N . SER A 1 182 ? 14.672 -14.57 -18.078 1 94.56 182 SER A N 1
ATOM 1438 C CA . SER A 1 182 ? 13.242 -14.688 -18.359 1 94.56 182 SER A CA 1
ATOM 1439 C C . SER A 1 182 ? 12.984 -14.805 -19.859 1 94.56 182 SER A C 1
ATOM 1441 O O . SER A 1 182 ? 13.852 -14.477 -20.672 1 94.56 182 SER A O 1
ATOM 1443 N N . VAL A 1 183 ? 11.852 -15.367 -20.203 1 94.94 183 VAL A N 1
ATOM 1444 C CA . VAL A 1 183 ? 11.414 -15.547 -21.594 1 94.94 183 VAL A CA 1
ATOM 1445 C C . VAL A 1 183 ? 9.891 -15.477 -21.672 1 94.94 183 VAL A C 1
ATOM 1447 O O . VAL A 1 183 ? 9.203 -15.758 -20.688 1 94.94 183 VAL A O 1
ATOM 1450 N N . TYR A 1 184 ? 9.438 -15.008 -22.766 1 94.25 184 TYR A N 1
ATOM 1451 C CA . TYR A 1 184 ? 8.008 -15.086 -23.047 1 94.25 184 TYR A CA 1
ATOM 1452 C C . TYR A 1 184 ? 7.648 -16.422 -23.688 1 94.25 184 TYR A C 1
ATOM 1454 O O . TYR A 1 184 ? 8.258 -16.828 -24.672 1 94.25 184 TYR A O 1
ATOM 1462 N N . VAL A 1 185 ? 6.766 -17.062 -23.062 1 94.19 185 VAL A N 1
ATOM 1463 C CA . VAL A 1 185 ? 6.297 -18.359 -23.547 1 94.19 185 VAL A CA 1
ATOM 1464 C C . VAL A 1 185 ? 4.895 -18.219 -24.125 1 94.19 185 VAL A C 1
ATOM 1466 O O . VAL A 1 185 ? 3.961 -17.812 -23.438 1 94.19 185 VAL A O 1
ATOM 1469 N N . PHE A 1 186 ? 4.801 -18.594 -25.406 1 92.25 186 PHE A N 1
ATOM 1470 C CA . PHE A 1 186 ? 3.51 -18.5 -26.078 1 92.25 186 PHE A CA 1
ATOM 1471 C C . PHE A 1 186 ? 2.895 -19.891 -26.266 1 92.25 186 PHE A C 1
ATOM 1473 O O . PHE A 1 186 ? 3.598 -20.906 -26.203 1 92.25 186 PHE A O 1
ATOM 1480 N N . GLU A 1 187 ? 1.608 -19.938 -26.406 1 87.25 187 GLU A N 1
ATOM 1481 C CA . GLU A 1 187 ? 0.807 -21.078 -26.812 1 87.25 187 GLU A CA 1
ATOM 1482 C C . GLU A 1 187 ? 0.932 -22.234 -25.812 1 87.25 187 GLU A C 1
ATOM 1484 O O . GLU A 1 187 ? 0.907 -23.406 -26.203 1 87.25 187 GLU A O 1
ATOM 1489 N N . GLN A 1 188 ? 1.247 -21.969 -24.672 1 88.12 188 GLN A N 1
ATOM 1490 C CA . GLN A 1 188 ? 1.273 -22.953 -23.609 1 88.12 188 GLN A CA 1
ATOM 1491 C C . GLN A 1 188 ? 0.473 -22.484 -22.391 1 88.12 188 GLN A C 1
ATOM 1493 O O . GLN A 1 188 ? 0.58 -21.328 -21.984 1 88.12 188 GLN A O 1
ATOM 1498 N N . PRO A 1 189 ? -0.348 -23.391 -21.922 1 86.94 189 PRO A N 1
ATOM 1499 C CA . PRO A 1 189 ? -1.006 -23.047 -20.656 1 86.94 189 PRO A CA 1
ATOM 1500 C C . PRO A 1 189 ? -0.066 -23.141 -19.453 1 86.94 189 PRO A C 1
ATOM 1502 O O . PRO A 1 189 ? 0.912 -23.891 -19.5 1 86.94 189 PRO A O 1
ATOM 1505 N N . GLU A 1 190 ? -0.371 -22.359 -18.438 1 89.25 190 GLU A N 1
ATOM 1506 C CA . GLU A 1 190 ? 0.459 -22.344 -17.234 1 89.25 190 GLU A CA 1
ATOM 1507 C C . GLU A 1 190 ? 0.531 -23.719 -16.578 1 89.25 190 GLU A C 1
ATOM 1509 O O . GLU A 1 190 ? 1.549 -24.062 -15.984 1 89.25 190 GLU A O 1
ATOM 1514 N N . SER A 1 191 ? -0.493 -24.531 -16.703 1 88.31 191 SER A N 1
ATOM 1515 C CA . SER A 1 191 ? -0.563 -25.859 -16.109 1 88.31 191 SER A CA 1
ATOM 1516 C C . SER A 1 191 ? 0.515 -26.781 -16.672 1 88.31 191 SER A C 1
ATOM 1518 O O . SER A 1 191 ? 0.947 -27.719 -16 1 88.31 191 SER A O 1
ATOM 1520 N N . ARG A 1 192 ? 1.003 -26.469 -17.844 1 89.25 192 ARG A N 1
ATOM 1521 C CA . ARG A 1 192 ? 2.033 -27.281 -18.484 1 89.25 192 ARG A CA 1
ATOM 1522 C C . ARG A 1 192 ? 3.428 -26.812 -18.062 1 89.25 192 ARG A C 1
ATOM 1524 O O . ARG A 1 192 ? 4.398 -27.562 -18.203 1 89.25 192 ARG A O 1
ATOM 1531 N N . ILE A 1 193 ? 3.494 -25.656 -17.562 1 92.31 193 ILE A N 1
ATOM 1532 C CA . ILE A 1 193 ? 4.777 -25.062 -17.203 1 92.31 193 ILE A CA 1
ATOM 1533 C C . ILE A 1 193 ? 5.062 -25.297 -15.719 1 92.31 193 ILE A C 1
ATOM 1535 O O . ILE A 1 193 ? 6.223 -25.406 -15.312 1 92.31 193 ILE A O 1
ATOM 1539 N N . THR A 1 194 ? 4.074 -25.516 -14.945 1 92.88 194 THR A N 1
ATOM 1540 C CA . THR A 1 194 ? 4.164 -25.594 -13.492 1 92.88 194 THR A CA 1
ATOM 1541 C C . THR A 1 194 ? 5.082 -26.75 -13.078 1 92.88 194 THR A C 1
ATOM 1543 O O . THR A 1 194 ? 5.941 -26.578 -12.211 1 92.88 194 THR A O 1
ATOM 1546 N N . PRO A 1 195 ? 4.984 -27.922 -13.727 1 92.19 195 PRO A N 1
ATOM 1547 C CA . PRO A 1 195 ? 5.902 -29 -13.344 1 92.19 195 PRO A CA 1
ATOM 1548 C C . PRO A 1 195 ? 7.367 -28.625 -13.57 1 92.19 195 PRO A C 1
ATOM 1550 O O . PRO A 1 195 ? 8.234 -29.047 -12.789 1 92.19 195 PRO A O 1
ATOM 1553 N N . LEU A 1 196 ? 7.57 -27.906 -14.656 1 94.31 196 LEU A N 1
ATOM 1554 C CA . LEU A 1 196 ? 8.922 -27.422 -14.922 1 94.31 196 LEU A CA 1
ATOM 1555 C C . LEU A 1 196 ? 9.406 -26.516 -13.805 1 94.31 196 LEU A C 1
ATOM 1557 O O . LEU A 1 196 ? 10.555 -26.625 -13.359 1 94.31 196 LEU A O 1
ATOM 1561 N N . MET A 1 197 ? 8.562 -25.625 -13.352 1 95.31 197 MET A N 1
ATOM 1562 C CA . MET A 1 197 ? 8.898 -24.719 -12.258 1 95.31 197 MET A CA 1
ATOM 1563 C C . MET A 1 197 ? 9.273 -25.5 -11 1 95.31 197 MET A C 1
ATOM 1565 O O . MET A 1 197 ? 10.289 -25.219 -10.367 1 95.31 197 MET A O 1
ATOM 1569 N N . GLU A 1 198 ? 8.469 -26.469 -10.664 1 94.12 198 GLU A N 1
ATOM 1570 C CA . GLU A 1 198 ? 8.695 -27.281 -9.477 1 94.12 198 GLU A CA 1
ATOM 1571 C C . GLU A 1 198 ? 10.016 -28.031 -9.578 1 94.12 198 GLU A C 1
ATOM 1573 O O . GLU A 1 198 ? 10.781 -28.094 -8.617 1 94.12 198 GLU A O 1
ATOM 1578 N N . HIS A 1 199 ? 10.258 -28.562 -10.727 1 95.81 199 HIS A N 1
ATOM 1579 C CA . HIS A 1 199 ? 11.484 -29.328 -10.969 1 95.81 199 HIS A CA 1
ATOM 1580 C C . HIS A 1 199 ? 12.719 -28.438 -10.789 1 95.81 199 HIS A C 1
ATOM 1582 O O . HIS A 1 199 ? 13.664 -28.828 -10.109 1 95.81 199 HIS A O 1
ATOM 1588 N N . ILE A 1 200 ? 12.719 -27.281 -11.352 1 96.56 200 ILE A N 1
ATOM 1589 C CA . ILE A 1 200 ? 13.852 -26.359 -11.312 1 96.56 200 ILE A CA 1
ATOM 1590 C C . ILE A 1 200 ? 14.148 -25.969 -9.867 1 96.56 200 ILE A C 1
ATOM 1592 O O . ILE A 1 200 ? 15.305 -25.984 -9.438 1 96.56 200 ILE A O 1
ATOM 1596 N N . GLU A 1 201 ? 13.125 -25.672 -9.133 1 95.31 201 GLU A N 1
ATOM 1597 C CA . GLU A 1 201 ? 13.32 -25.219 -7.762 1 95.31 201 GLU A CA 1
ATOM 1598 C C . GLU A 1 201 ? 13.805 -26.359 -6.867 1 95.31 201 GLU A C 1
ATOM 1600 O O . GLU A 1 201 ? 14.539 -26.125 -5.906 1 95.31 201 GLU A O 1
ATOM 1605 N N . GLN A 1 202 ? 13.43 -27.562 -7.195 1 95.69 202 GLN A N 1
ATOM 1606 C CA . GLN A 1 202 ? 13.883 -28.719 -6.449 1 95.69 202 GLN A CA 1
ATOM 1607 C C . GLN A 1 202 ? 15.32 -29.078 -6.805 1 95.69 202 GLN A C 1
ATOM 1609 O O . GLN A 1 202 ? 16.094 -29.484 -5.938 1 95.69 202 GLN A O 1
ATOM 1614 N N . THR A 1 203 ? 15.688 -28.922 -7.996 1 97.25 203 THR A N 1
ATOM 1615 C CA . THR A 1 203 ? 16.969 -29.375 -8.523 1 97.25 203 THR A CA 1
ATOM 1616 C C . THR A 1 203 ? 18.062 -28.344 -8.234 1 97.25 203 THR A C 1
ATOM 1618 O O . THR A 1 203 ? 19.219 -28.719 -8.023 1 97.25 203 THR A O 1
ATOM 1621 N N . TYR A 1 204 ? 17.734 -27.094 -8.234 1 97.62 204 TYR A N 1
ATOM 1622 C CA . TYR A 1 204 ? 18.703 -26.016 -8.07 1 97.62 204 TYR A CA 1
ATOM 1623 C C . TYR A 1 204 ? 18.391 -25.188 -6.824 1 97.62 204 TYR A C 1
ATOM 1625 O O . TYR A 1 204 ? 17.703 -24.172 -6.906 1 97.62 204 TYR A O 1
ATOM 1633 N N . PRO A 1 205 ? 19.078 -25.625 -5.742 1 95.38 205 PRO A N 1
ATOM 1634 C CA . PRO A 1 205 ? 18.781 -24.906 -4.492 1 95.38 205 PRO A CA 1
ATOM 1635 C C . PRO A 1 205 ? 19.062 -23.422 -4.578 1 95.38 205 PRO A C 1
ATOM 1637 O O . PRO A 1 205 ? 20.109 -23 -5.078 1 95.38 205 PRO A O 1
ATOM 1640 N N . GLY A 1 206 ? 18.109 -22.656 -4.121 1 94.5 206 GLY A N 1
ATOM 1641 C CA . GLY A 1 206 ? 18.281 -21.219 -4.109 1 94.5 206 GLY A CA 1
ATOM 1642 C C . GLY A 1 206 ? 17.734 -20.547 -5.352 1 94.5 206 GLY A C 1
ATOM 1643 O O . GLY A 1 206 ? 17.547 -19.328 -5.371 1 94.5 206 GLY A O 1
ATOM 1644 N N . VAL A 1 207 ? 17.484 -21.297 -6.371 1 96.12 207 VAL A N 1
ATOM 1645 C CA . VAL A 1 207 ? 16.875 -20.75 -7.578 1 96.12 207 VAL A CA 1
ATOM 1646 C C . VAL A 1 207 ? 15.344 -20.766 -7.434 1 96.12 207 VAL A C 1
ATOM 1648 O O . VAL A 1 207 ? 14.766 -21.781 -7.039 1 96.12 207 VAL A O 1
ATOM 1651 N N . ARG A 1 208 ? 14.797 -19.609 -7.711 1 94.31 208 ARG A N 1
ATOM 1652 C CA . ARG A 1 208 ? 13.344 -19.5 -7.66 1 94.31 208 ARG A CA 1
ATOM 1653 C C . ARG A 1 208 ? 12.766 -19.234 -9.047 1 94.31 208 ARG A C 1
ATOM 1655 O O . ARG A 1 208 ? 13.414 -18.609 -9.891 1 94.31 208 ARG A O 1
ATOM 1662 N N . SER A 1 209 ? 11.617 -19.719 -9.219 1 94.62 209 SER A N 1
ATOM 1663 C CA . SER A 1 209 ? 10.945 -19.531 -10.5 1 94.62 209 SER A CA 1
ATOM 1664 C C . SER A 1 209 ? 9.672 -18.703 -10.336 1 94.62 209 SER A C 1
ATOM 1666 O O . SER A 1 209 ? 9.133 -18.594 -9.234 1 94.62 209 SER A O 1
ATOM 1668 N N . TYR A 1 210 ? 9.297 -18 -11.414 1 91.62 210 TYR A N 1
ATOM 1669 C CA . TYR A 1 210 ? 8.047 -17.25 -11.43 1 91.62 210 TYR A CA 1
ATOM 1670 C C . TYR A 1 210 ? 7.352 -17.375 -12.781 1 91.62 210 TYR A C 1
ATOM 1672 O O . TYR A 1 210 ? 8 -17.625 -13.797 1 91.62 210 TYR A O 1
ATOM 1680 N N . SER A 1 211 ? 6.094 -17.328 -12.727 1 91.88 211 SER A N 1
ATOM 1681 C CA . SER A 1 211 ? 5.215 -17.344 -13.891 1 91.88 211 SER A CA 1
ATOM 1682 C C . SER A 1 211 ? 4.199 -16.203 -13.836 1 91.88 211 SER A C 1
ATOM 1684 O O . SER A 1 211 ? 3.436 -16.094 -12.875 1 91.88 211 SER A O 1
ATOM 1686 N N . LEU A 1 212 ? 4.262 -15.359 -14.891 1 89.19 212 LEU A N 1
ATOM 1687 C CA . LEU A 1 212 ? 3.336 -14.234 -14.992 1 89.19 212 LEU A CA 1
ATOM 1688 C C . LEU A 1 212 ? 2.496 -14.336 -16.266 1 89.19 212 LEU A C 1
ATOM 1690 O O . LEU A 1 212 ? 2.896 -13.836 -17.312 1 89.19 212 LEU A O 1
ATOM 1694 N N . PRO A 1 213 ? 1.337 -14.898 -16.078 1 90.06 213 PRO A N 1
ATOM 1695 C CA . PRO A 1 213 ? 0.476 -15.031 -17.266 1 90.06 213 PRO A CA 1
ATOM 1696 C C . PRO A 1 213 ? -0.13 -13.703 -17.703 1 90.06 213 PRO A C 1
ATOM 1698 O O . PRO A 1 213 ? -0.312 -12.805 -16.875 1 90.06 213 PRO A O 1
ATOM 1701 N N . SER A 1 214 ? -0.308 -13.57 -18.969 1 87.81 214 SER A N 1
ATOM 1702 C CA . SER A 1 214 ? -0.985 -12.43 -19.578 1 87.81 214 SER A CA 1
ATOM 1703 C C . SER A 1 214 ? -2.133 -12.883 -20.469 1 87.81 214 SER A C 1
ATOM 1705 O O . SER A 1 214 ? -2.014 -13.883 -21.188 1 87.81 214 SER A O 1
ATOM 1707 N N . VAL A 1 215 ? -3.217 -12.156 -20.391 1 85.69 215 VAL A N 1
ATOM 1708 C CA . VAL A 1 215 ? -4.383 -12.508 -21.188 1 85.69 215 VAL A CA 1
ATOM 1709 C C . VAL A 1 215 ? -4.246 -11.906 -22.594 1 85.69 215 VAL A C 1
ATOM 1711 O O . VAL A 1 215 ? -5.105 -12.117 -23.453 1 85.69 215 VAL A O 1
ATOM 1714 N N . GLY A 1 216 ? -3.199 -11.305 -22.922 1 85.94 216 GLY A N 1
ATOM 1715 C CA . GLY A 1 216 ? -3.027 -10.633 -24.188 1 85.94 216 GLY A CA 1
ATOM 1716 C C . GLY A 1 216 ? -3.748 -9.305 -24.281 1 85.94 216 GLY A C 1
ATOM 1717 O O . GLY A 1 216 ? -4.539 -8.961 -23.391 1 85.94 216 GLY A O 1
ATOM 1718 N N . TRP A 1 217 ? -3.334 -8.484 -25.172 1 83.5 217 TRP A N 1
ATOM 1719 C CA . TRP A 1 217 ? -3.986 -7.188 -25.359 1 83.5 217 TRP A CA 1
ATOM 1720 C C . TRP A 1 217 ? -3.734 -6.648 -26.75 1 83.5 217 TRP A C 1
ATOM 1722 O O . TRP A 1 217 ? -2.947 -7.215 -27.516 1 83.5 217 TRP A O 1
ATOM 1732 N N . THR A 1 218 ? -4.555 -5.746 -27.125 1 86.12 218 THR A N 1
ATOM 1733 C CA . THR A 1 218 ? -4.371 -5.031 -28.375 1 86.12 218 THR A CA 1
ATOM 1734 C C . THR A 1 218 ? -3.881 -3.607 -28.125 1 86.12 218 THR A C 1
ATOM 1736 O O . THR A 1 218 ? -4.48 -2.869 -27.344 1 86.12 218 THR A O 1
ATOM 1739 N N . HIS A 1 219 ? -2.789 -3.273 -28.781 1 83.69 219 HIS A N 1
ATOM 1740 C CA . HIS A 1 219 ? -2.264 -1.917 -28.672 1 83.69 219 HIS A CA 1
ATOM 1741 C C . HIS A 1 219 ? -3.162 -0.917 -29.391 1 83.69 219 HIS A C 1
ATOM 1743 O O . HIS A 1 219 ? -3.992 -1.305 -30.219 1 83.69 219 HIS A O 1
ATOM 1749 N N . SER A 1 220 ? -2.863 0.318 -28.953 1 83 220 SER A N 1
ATOM 1750 C CA . SER A 1 220 ? -3.643 1.381 -29.578 1 83 220 SER A CA 1
ATOM 1751 C C . SER A 1 220 ? -3.434 1.4 -31.094 1 83 220 SER A C 1
ATOM 1753 O O . SER A 1 220 ? -4.332 1.791 -31.844 1 83 220 SER A O 1
ATOM 1755 N N . ASP A 1 221 ? -2.338 0.995 -31.594 1 84.38 221 ASP A N 1
ATOM 1756 C CA . ASP A 1 221 ? -2.01 1.034 -33 1 84.38 221 ASP A CA 1
ATOM 1757 C C . ASP A 1 221 ? -2.559 -0.194 -33.75 1 84.38 221 ASP A C 1
ATOM 1759 O O . ASP A 1 221 ? -2.334 -0.365 -34.938 1 84.38 221 ASP A O 1
ATOM 1763 N N . GLY A 1 222 ? -3.252 -1.059 -33 1 84.44 222 GLY A N 1
ATOM 1764 C CA . GLY A 1 222 ? -3.889 -2.215 -33.594 1 84.44 222 GLY A CA 1
ATOM 1765 C C . GLY A 1 222 ? -3.074 -3.486 -33.469 1 84.44 222 GLY A C 1
ATOM 1766 O O . GLY A 1 222 ? -3.559 -4.578 -33.781 1 84.44 222 GLY A O 1
ATOM 1767 N N . THR A 1 223 ? -1.835 -3.391 -33.031 1 87.31 223 THR A N 1
ATOM 1768 C CA . THR A 1 223 ? -0.99 -4.566 -32.875 1 87.31 223 THR A CA 1
ATOM 1769 C C . THR A 1 223 ? -1.505 -5.441 -31.734 1 87.31 223 THR A C 1
ATOM 1771 O O . THR A 1 223 ? -1.77 -4.949 -30.625 1 87.31 223 THR A O 1
ATOM 1774 N N . GLN A 1 224 ? -1.669 -6.707 -32.031 1 88.31 224 GLN A N 1
ATOM 1775 C CA . GLN A 1 224 ? -2.201 -7.645 -31.047 1 88.31 224 GLN A CA 1
ATOM 1776 C C . GLN A 1 224 ? -1.08 -8.414 -30.359 1 88.31 224 GLN A C 1
ATOM 1778 O O . GLN A 1 224 ? -0.117 -8.828 -31 1 88.31 224 GLN A O 1
ATOM 1783 N N . VAL A 1 225 ? -1.101 -8.461 -29.109 1 86.69 225 VAL A N 1
ATOM 1784 C CA . VAL A 1 225 ? -0.24 -9.336 -28.328 1 86.69 225 VAL A CA 1
ATOM 1785 C C . VAL A 1 225 ? -1.044 -10.531 -27.812 1 86.69 225 VAL A C 1
ATOM 1787 O O . VAL A 1 225 ? -2.008 -10.359 -27.062 1 86.69 225 VAL A O 1
ATOM 1790 N N . LYS A 1 226 ? -0.637 -11.688 -28.25 1 90 226 LYS A N 1
ATOM 1791 C CA . LYS A 1 226 ? -1.322 -12.914 -27.859 1 90 226 LYS A CA 1
ATOM 1792 C C . LYS A 1 226 ? -1.101 -13.227 -26.391 1 90 226 LYS A C 1
ATOM 1794 O O . LYS A 1 226 ? -0.105 -12.797 -25.797 1 90 226 LYS A O 1
ATOM 1799 N N . PRO A 1 227 ? -2.104 -13.945 -25.844 1 90.75 227 PRO A N 1
ATOM 1800 C CA . PRO A 1 227 ? -1.847 -14.453 -24.484 1 90.75 227 PRO A CA 1
ATOM 1801 C C . PRO A 1 227 ? -0.503 -15.172 -24.375 1 90.75 227 PRO A C 1
ATOM 1803 O O . PRO A 1 227 ? -0.096 -15.883 -25.297 1 90.75 227 PRO A O 1
ATOM 1806 N N . HIS A 1 228 ? 0.187 -14.883 -23.359 1 93.25 228 HIS A N 1
ATOM 1807 C CA . HIS A 1 228 ? 1.505 -15.469 -23.141 1 93.25 228 HIS A CA 1
ATOM 1808 C C . HIS A 1 228 ? 1.846 -15.523 -21.656 1 93.25 228 HIS A C 1
ATOM 1810 O O . HIS A 1 228 ? 1.074 -15.047 -20.812 1 93.25 228 HIS A O 1
ATOM 1816 N N . ILE A 1 229 ? 2.893 -16.203 -21.359 1 93.12 229 ILE A N 1
ATOM 1817 C CA . ILE A 1 229 ? 3.412 -16.297 -20 1 93.12 229 ILE A CA 1
ATOM 1818 C C . ILE A 1 229 ? 4.836 -15.758 -19.938 1 93.12 229 ILE A C 1
ATOM 1820 O O . ILE A 1 229 ? 5.707 -16.203 -20.703 1 93.12 229 ILE A O 1
ATOM 1824 N N . GLU A 1 230 ? 5.035 -14.719 -19.219 1 92.38 230 GLU A N 1
ATOM 1825 C CA . GLU A 1 230 ? 6.414 -14.391 -18.875 1 92.38 230 GLU A CA 1
ATOM 1826 C C . GLU A 1 230 ? 6.969 -15.367 -17.828 1 92.38 230 GLU A C 1
ATOM 1828 O O . GLU A 1 230 ? 6.578 -15.32 -16.672 1 92.38 230 GLU A O 1
ATOM 1833 N N . PHE A 1 231 ? 7.859 -16.203 -18.281 1 94.19 231 PHE A N 1
ATOM 1834 C CA . PHE A 1 231 ? 8.484 -17.188 -17.406 1 94.19 231 PHE A CA 1
ATOM 1835 C C . PHE A 1 231 ? 9.922 -16.781 -17.078 1 94.19 231 PHE A C 1
ATOM 1837 O O . PHE A 1 231 ? 10.656 -16.312 -17.953 1 94.19 231 PHE A O 1
ATOM 1844 N N . GLY A 1 232 ? 10.219 -16.953 -15.797 1 94.06 232 GLY A N 1
ATOM 1845 C CA . GLY A 1 232 ? 11.602 -16.641 -15.461 1 94.06 232 GLY A CA 1
ATOM 1846 C C . GLY A 1 232 ? 12.078 -17.344 -14.195 1 94.06 232 GLY A C 1
ATOM 1847 O O . GLY A 1 232 ? 11.281 -17.953 -13.477 1 94.06 232 GLY A O 1
ATOM 1848 N N . ILE A 1 233 ? 13.422 -17.328 -14.055 1 95.81 233 ILE A N 1
ATOM 1849 C CA . ILE A 1 233 ? 14.078 -17.797 -12.836 1 95.81 233 ILE A CA 1
ATOM 1850 C C . ILE A 1 233 ? 14.977 -16.688 -12.281 1 95.81 233 ILE A C 1
ATOM 1852 O O . ILE A 1 233 ? 15.422 -15.812 -13.016 1 95.81 233 ILE A O 1
ATOM 1856 N N . LYS A 1 234 ? 15.141 -16.719 -10.992 1 93.88 234 LYS A N 1
ATOM 1857 C CA . LYS A 1 234 ? 15.984 -15.734 -10.312 1 93.88 234 LYS A CA 1
ATOM 1858 C C . LYS A 1 234 ? 16.734 -16.375 -9.148 1 93.88 234 LYS A C 1
ATOM 1860 O O . LYS A 1 234 ? 16.312 -17.406 -8.625 1 93.88 234 LYS A O 1
ATOM 1865 N N . ALA A 1 235 ? 17.844 -15.805 -8.82 1 94.75 235 ALA A N 1
ATOM 1866 C CA . ALA A 1 235 ? 18.672 -16.281 -7.711 1 94.75 235 ALA A CA 1
ATOM 1867 C C . ALA A 1 235 ? 19.484 -15.156 -7.098 1 94.75 235 ALA A C 1
ATOM 1869 O O . ALA A 1 235 ? 19.672 -14.109 -7.723 1 94.75 235 ALA A O 1
ATOM 1870 N N . GLU A 1 236 ? 19.891 -15.352 -5.848 1 91.81 236 GLU A N 1
ATOM 1871 C CA . GLU A 1 236 ? 20.766 -14.43 -5.129 1 91.81 236 GLU A CA 1
ATOM 1872 C C . GLU A 1 236 ? 21.922 -15.18 -4.469 1 91.81 236 GLU A C 1
ATOM 1874 O O . GLU A 1 236 ? 21.828 -16.375 -4.219 1 91.81 236 GLU A O 1
ATOM 1879 N N . GLY A 1 237 ? 22.984 -14.453 -4.285 1 91.88 237 GLY A N 1
ATOM 1880 C CA . GLY A 1 237 ? 24.156 -15.039 -3.643 1 91.88 237 GLY A CA 1
ATOM 1881 C C . GLY A 1 237 ? 24.797 -16.141 -4.461 1 91.88 237 GLY A C 1
ATOM 1882 O O . GLY A 1 237 ? 24.922 -16.016 -5.68 1 91.88 237 GLY A O 1
ATOM 1883 N N . GLU A 1 238 ? 25.109 -17.188 -3.795 1 93.75 238 GLU A N 1
ATOM 1884 C CA . GLU A 1 238 ? 25.844 -18.281 -4.43 1 93.75 238 GLU A CA 1
ATOM 1885 C C . GLU A 1 238 ? 24.984 -19 -5.461 1 93.75 238 GLU A C 1
ATOM 1887 O O . GLU A 1 238 ? 25.5 -19.562 -6.434 1 93.75 238 GLU A O 1
ATOM 1892 N N . ALA A 1 239 ? 23.734 -18.922 -5.238 1 96.06 239 ALA A N 1
ATOM 1893 C CA . ALA A 1 239 ? 22.812 -19.609 -6.133 1 96.06 239 ALA A CA 1
ATOM 1894 C C . ALA A 1 239 ? 22.859 -19.016 -7.539 1 96.06 239 ALA A C 1
ATOM 1896 O O . ALA A 1 239 ? 22.438 -19.656 -8.5 1 96.06 239 ALA A O 1
ATOM 1897 N N . VAL A 1 240 ? 23.406 -17.844 -7.664 1 96.06 240 VAL A N 1
ATOM 1898 C CA . VAL A 1 240 ? 23.516 -17.188 -8.961 1 96.06 240 VAL A CA 1
ATOM 1899 C C . VAL A 1 240 ? 24.375 -18.031 -9.898 1 96.06 240 VAL A C 1
ATOM 1901 O O . VAL A 1 240 ? 24.125 -18.062 -11.109 1 96.06 240 VAL A O 1
ATOM 1904 N N . ASN A 1 241 ? 25.219 -18.719 -9.359 1 96.31 241 ASN A N 1
ATOM 1905 C CA . ASN A 1 241 ? 26.125 -19.547 -10.148 1 96.31 241 ASN A CA 1
ATOM 1906 C C . ASN A 1 241 ? 25.391 -20.719 -10.797 1 96.31 241 ASN A C 1
ATOM 1908 O O . ASN A 1 241 ? 25.906 -21.359 -11.719 1 96.31 241 ASN A O 1
ATOM 1912 N N . LEU A 1 242 ? 24.203 -20.969 -10.328 1 97.44 242 LEU A N 1
ATOM 1913 C CA . LEU A 1 242 ? 23.422 -22.094 -10.836 1 97.44 242 LEU A CA 1
ATOM 1914 C C . LEU A 1 242 ? 22.484 -21.656 -11.945 1 97.44 242 LEU A C 1
ATOM 1916 O O . LEU A 1 242 ? 21.891 -22.484 -12.633 1 97.44 242 LEU A O 1
ATOM 1920 N N . LEU A 1 243 ? 22.406 -20.391 -12.188 1 97.31 243 LEU A N 1
ATOM 1921 C CA . LEU A 1 243 ? 21.375 -19.828 -13.055 1 97.31 243 LEU A CA 1
ATOM 1922 C C . LEU A 1 243 ? 21.562 -20.297 -14.5 1 97.31 243 LEU A C 1
ATOM 1924 O O . LEU A 1 243 ? 20.594 -20.625 -15.188 1 97.31 243 LEU A O 1
ATOM 1928 N N . ASP A 1 244 ? 22.781 -20.328 -14.906 1 97.06 244 ASP A N 1
ATOM 1929 C CA . ASP A 1 244 ? 23.047 -20.688 -16.297 1 97.06 244 ASP A CA 1
ATOM 1930 C C . ASP A 1 244 ? 22.641 -22.141 -16.562 1 97.06 244 ASP A C 1
ATOM 1932 O O . ASP A 1 244 ? 21.984 -22.422 -17.562 1 97.06 244 ASP A O 1
ATOM 1936 N N . ALA A 1 245 ? 23.047 -22.953 -15.688 1 97.75 245 ALA A N 1
ATOM 1937 C CA . ALA A 1 245 ? 22.703 -24.375 -15.836 1 97.75 245 ALA A CA 1
ATOM 1938 C C . ALA A 1 245 ? 21.188 -24.578 -15.742 1 97.75 245 ALA A C 1
ATOM 1940 O O . ALA A 1 245 ? 20.609 -25.312 -16.547 1 97.75 245 ALA A O 1
ATOM 1941 N N . ALA A 1 246 ? 20.562 -23.969 -14.773 1 97.94 246 ALA A N 1
ATOM 1942 C CA . ALA A 1 246 ? 19.109 -24.047 -14.602 1 97.94 246 ALA A CA 1
ATOM 1943 C C . ALA A 1 246 ? 18.375 -23.531 -15.828 1 97.94 246 ALA A C 1
ATOM 1945 O O . ALA A 1 246 ? 17.391 -24.125 -16.266 1 97.94 246 ALA A O 1
ATOM 1946 N N . TRP A 1 247 ? 18.922 -22.469 -16.344 1 97.31 247 TRP A N 1
ATOM 1947 C CA . TRP A 1 247 ? 18.266 -21.828 -17.484 1 97.31 247 TRP A CA 1
ATOM 1948 C C . TRP A 1 247 ? 18.359 -22.703 -18.734 1 97.31 247 TRP A C 1
ATOM 1950 O O . TRP A 1 247 ? 17.406 -22.781 -19.516 1 97.31 247 TRP A O 1
ATOM 1960 N N . ALA A 1 248 ? 19.453 -23.312 -18.891 1 97.38 248 ALA A N 1
ATOM 1961 C CA . ALA A 1 248 ? 19.609 -24.234 -20.016 1 97.38 248 ALA A CA 1
ATOM 1962 C C . ALA A 1 248 ? 18.578 -25.359 -19.953 1 97.38 248 ALA A C 1
ATOM 1964 O O . ALA A 1 248 ? 18 -25.75 -20.969 1 97.38 248 ALA A O 1
ATOM 1965 N N . GLU A 1 249 ? 18.438 -25.812 -18.797 1 96.62 249 GLU A N 1
ATOM 1966 C CA . GLU A 1 249 ? 17.438 -26.859 -18.594 1 96.62 249 GLU A CA 1
ATOM 1967 C C . GLU A 1 249 ? 16.031 -26.328 -18.875 1 96.62 249 GLU A C 1
ATOM 1969 O O . GLU A 1 249 ? 15.195 -27.047 -19.438 1 96.62 249 GLU A O 1
ATOM 1974 N N . VAL A 1 250 ? 15.742 -25.141 -18.422 1 96.44 250 VAL A N 1
ATOM 1975 C CA . VAL A 1 250 ? 14.453 -24.5 -18.641 1 96.44 250 VAL A CA 1
ATOM 1976 C C . VAL A 1 250 ? 14.172 -24.406 -20.141 1 96.44 250 VAL A C 1
ATOM 1978 O O . VAL A 1 250 ? 13.117 -24.844 -20.609 1 96.44 250 VAL A O 1
ATOM 1981 N N . LEU A 1 251 ? 15.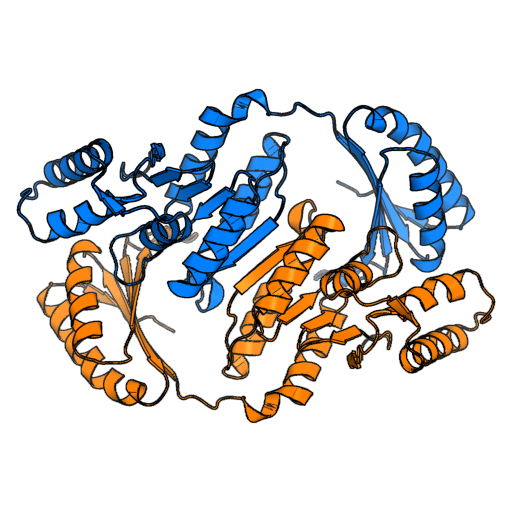148 -23.922 -20.875 1 95.88 251 LEU A N 1
ATOM 1982 C CA . LEU A 1 251 ? 14.961 -23.75 -22.312 1 95.88 251 LEU A CA 1
ATOM 1983 C C . LEU A 1 251 ? 14.773 -25.094 -23 1 95.88 251 LEU A C 1
ATOM 1985 O O . LEU A 1 251 ? 13.938 -25.219 -23.906 1 95.88 251 LEU A O 1
ATOM 1989 N N . HIS A 1 252 ? 15.531 -26.016 -22.578 1 95.81 252 HIS A N 1
ATOM 1990 C CA . HIS A 1 252 ? 15.414 -27.359 -23.141 1 95.81 252 HIS A CA 1
ATOM 1991 C C . HIS A 1 252 ? 14.023 -27.938 -22.906 1 95.81 252 HIS A C 1
ATOM 1993 O O . HIS A 1 252 ? 13.414 -28.5 -23.812 1 95.81 252 HIS A O 1
ATOM 1999 N N . SER A 1 253 ? 13.57 -27.797 -21.688 1 95.06 253 SER A N 1
ATOM 2000 C CA . SER A 1 253 ? 12.258 -28.312 -21.328 1 95.06 253 SER A CA 1
ATOM 2001 C C . SER A 1 253 ? 11.148 -27.609 -22.078 1 95.06 253 SER A C 1
ATOM 2003 O O . SER A 1 253 ? 10.18 -28.234 -22.516 1 95.06 253 SER A O 1
ATOM 2005 N N . LEU A 1 254 ? 11.258 -26.297 -22.188 1 94.56 254 LEU A N 1
ATOM 2006 C CA . LEU A 1 254 ? 10.242 -25.516 -22.906 1 94.56 254 LEU A CA 1
ATOM 2007 C C . LEU A 1 254 ? 10.211 -25.906 -24.375 1 94.56 254 LEU A C 1
ATOM 2009 O O . LEU A 1 254 ? 9.141 -25.953 -24.984 1 94.56 254 LEU A O 1
ATOM 2013 N N . ASP A 1 255 ? 11.359 -26.109 -24.922 1 91.88 255 ASP A N 1
ATOM 2014 C CA . ASP A 1 255 ? 11.438 -26.594 -26.297 1 91.88 255 ASP A CA 1
ATOM 2015 C C . ASP A 1 255 ? 10.727 -27.938 -26.453 1 91.88 255 ASP A C 1
ATOM 2017 O O . ASP A 1 255 ? 10.016 -28.156 -27.438 1 91.88 255 ASP A O 1
ATOM 2021 N N . GLY A 1 256 ? 10.945 -28.734 -25.547 1 91.69 256 GLY A N 1
ATOM 2022 C CA . GLY A 1 256 ? 10.297 -30.047 -25.562 1 91.69 256 GLY A CA 1
ATOM 2023 C C . GLY A 1 256 ? 8.789 -29.969 -25.484 1 91.69 256 GLY A C 1
ATOM 2024 O O . GLY A 1 256 ? 8.086 -30.844 -26.016 1 91.69 256 GLY A O 1
ATOM 2025 N N . LEU A 1 257 ? 8.266 -28.953 -24.859 1 90.31 257 LEU A N 1
ATOM 2026 C CA . LEU A 1 257 ? 6.824 -28.734 -24.734 1 90.31 257 LEU A CA 1
ATOM 2027 C C . LEU A 1 257 ? 6.254 -28.125 -26.016 1 90.31 257 LEU A C 1
ATOM 2029 O O . LEU A 1 257 ? 5.035 -28.016 -26.156 1 90.31 257 LEU A O 1
ATOM 2033 N N . GLY A 1 258 ? 7.188 -27.719 -26.922 1 88.25 258 GLY A N 1
ATOM 2034 C CA . GLY A 1 258 ? 6.742 -27.094 -28.156 1 88.25 258 GLY A CA 1
ATOM 2035 C C . GLY A 1 258 ? 6.363 -25.641 -27.984 1 88.25 258 GLY A C 1
ATOM 2036 O O . GLY A 1 258 ? 5.551 -25.109 -28.734 1 88.25 258 GLY A O 1
ATOM 2037 N N . ALA A 1 259 ? 6.949 -25.062 -27 1 88.5 259 ALA A N 1
ATOM 2038 C CA . ALA A 1 259 ? 6.621 -23.672 -26.719 1 88.5 259 ALA A CA 1
ATOM 2039 C C . ALA A 1 259 ? 7.305 -22.734 -27.703 1 88.5 259 ALA A C 1
ATOM 2041 O O . ALA A 1 259 ? 8.43 -23 -28.141 1 88.5 259 ALA A O 1
ATOM 2042 N N . GLU A 1 260 ? 6.562 -21.719 -28.141 1 89.75 260 GLU A N 1
ATOM 2043 C CA . GLU A 1 260 ? 7.164 -20.609 -28.875 1 89.75 260 GLU A CA 1
ATOM 2044 C C . GLU A 1 260 ? 7.738 -19.562 -27.906 1 89.75 260 GLU A C 1
ATOM 2046 O O . GLU A 1 260 ? 7.02 -19.047 -27.062 1 89.75 260 GLU A O 1
ATOM 2051 N N . LEU A 1 261 ? 9 -19.328 -28.125 1 91.5 261 LEU A N 1
ATOM 2052 C CA . LEU A 1 261 ? 9.68 -18.453 -27.172 1 91.5 261 LEU A CA 1
ATOM 2053 C C . LEU A 1 261 ? 10.047 -17.125 -27.828 1 91.5 261 LEU A C 1
ATOM 2055 O O . LEU A 1 261 ? 10.422 -17.094 -29 1 91.5 261 LEU A O 1
ATOM 2059 N N . LYS A 1 262 ? 9.82 -16.078 -27.141 1 89.25 262 LYS A N 1
ATOM 2060 C CA . LYS A 1 262 ? 10.328 -14.773 -27.547 1 89.25 262 LYS A CA 1
ATOM 2061 C C . LYS A 1 262 ? 11.102 -14.109 -26.406 1 89.25 262 LYS A C 1
ATOM 2063 O O . LYS A 1 262 ? 10.648 -14.109 -25.266 1 89.25 262 LYS A O 1
ATOM 2068 N N . ASN A 1 263 ? 12.281 -13.617 -26.688 1 80.56 263 ASN A N 1
ATOM 2069 C CA . ASN A 1 263 ? 13.062 -12.945 -25.656 1 80.56 263 ASN A CA 1
ATOM 2070 C C . ASN A 1 263 ? 12.469 -11.594 -25.281 1 80.56 263 ASN A C 1
ATOM 2072 O O . ASN A 1 263 ? 11.805 -10.961 -26.109 1 80.56 263 ASN A O 1
ATOM 2076 N N . ARG A 1 264 ? 12.531 -11.398 -23.984 1 64 264 ARG A N 1
ATOM 2077 C CA . ARG A 1 264 ? 12.117 -10.07 -23.531 1 64 264 ARG A CA 1
ATOM 2078 C C . ARG A 1 264 ? 12.945 -8.977 -24.203 1 64 264 ARG A C 1
ATOM 2080 O O . ARG A 1 264 ? 14.18 -9.016 -24.172 1 64 264 ARG A O 1
ATOM 2087 N N . VAL A 1 265 ? 12.352 -8.5 -25.469 1 44.88 265 VAL A N 1
ATOM 2088 C CA . VAL A 1 265 ? 13.133 -7.434 -26.062 1 44.88 265 VAL A CA 1
ATOM 2089 C C . VAL A 1 265 ? 13.289 -6.281 -25.078 1 44.88 265 VAL A C 1
ATOM 2091 O O . VAL A 1 265 ? 12.297 -5.738 -24.594 1 44.88 265 VAL A O 1
ATOM 2094 N N . ASN A 1 266 ? 14.305 -6.211 -24.172 1 39 266 ASN A N 1
ATOM 2095 C CA . ASN A 1 266 ? 14.594 -4.98 -23.453 1 39 266 ASN A CA 1
ATOM 2096 C C . ASN A 1 266 ? 14.328 -3.748 -24.312 1 39 266 ASN A C 1
ATOM 2098 O O . ASN A 1 266 ? 14.625 -3.742 -25.5 1 39 266 ASN A O 1
ATOM 2102 N N . MET B 1 1 ? -20.094 -0.2 9.586 1 68.75 1 MET B N 1
ATOM 2103 C CA . MET B 1 1 ? -18.734 0.108 9.125 1 68.75 1 MET B CA 1
ATOM 2104 C C . MET B 1 1 ? -18.688 0.167 7.605 1 68.75 1 MET B C 1
ATOM 2106 O O . MET B 1 1 ? -19.125 -0.76 6.926 1 68.75 1 MET B O 1
ATOM 2110 N N . ASN B 1 2 ? -18.297 1.253 6.977 1 88 2 ASN B N 1
ATOM 2111 C CA . ASN B 1 2 ? -18.406 1.501 5.543 1 88 2 ASN B CA 1
ATOM 2112 C C . ASN B 1 2 ? -17.016 1.567 4.891 1 88 2 ASN B C 1
ATOM 2114 O O . ASN B 1 2 ? -16.859 2.164 3.826 1 88 2 ASN B O 1
ATOM 2118 N N . ALA B 1 3 ? -16.109 0.948 5.613 1 94.12 3 ALA B N 1
ATOM 2119 C CA . ALA B 1 3 ? -14.742 1.023 5.098 1 94.12 3 ALA B CA 1
ATOM 2120 C C . ALA B 1 3 ? -14.188 -0.368 4.801 1 94.12 3 ALA B C 1
ATOM 2122 O O . ALA B 1 3 ? -14.602 -1.352 5.422 1 94.12 3 ALA B O 1
ATOM 2123 N N . PHE B 1 4 ? -13.289 -0.475 3.816 1 97.81 4 PHE B N 1
ATOM 2124 C CA . PHE B 1 4 ? -12.68 -1.719 3.359 1 97.81 4 PHE B CA 1
ATOM 2125 C C . PHE B 1 4 ? -11.164 -1.586 3.295 1 97.81 4 PHE B C 1
ATOM 2127 O O . PHE B 1 4 ? -10.641 -0.491 3.082 1 97.81 4 PHE B O 1
ATOM 2134 N N . ASN B 1 5 ? -10.508 -2.699 3.527 1 98.56 5 ASN B N 1
ATOM 2135 C CA . ASN B 1 5 ? -9.07 -2.771 3.268 1 98.56 5 ASN B CA 1
ATOM 2136 C C . ASN B 1 5 ? -8.781 -3.443 1.93 1 98.56 5 ASN B C 1
ATOM 2138 O O . ASN B 1 5 ? -9.648 -4.117 1.365 1 98.56 5 ASN B O 1
ATOM 2142 N N . LEU B 1 6 ? -7.625 -3.178 1.39 1 98.75 6 LEU B N 1
ATOM 2143 C CA . LEU B 1 6 ? -7.16 -3.789 0.149 1 98.75 6 LEU B CA 1
ATOM 2144 C C . LEU B 1 6 ? -5.734 -4.305 0.299 1 98.75 6 LEU B C 1
ATOM 2146 O O . LEU B 1 6 ? -4.848 -3.568 0.744 1 98.75 6 LEU B O 1
ATOM 2150 N N . ILE B 1 7 ? -5.535 -5.539 0.038 1 98.88 7 ILE B N 1
ATOM 2151 C CA . ILE B 1 7 ? -4.207 -6.141 -0.015 1 98.88 7 ILE B CA 1
ATOM 2152 C C . ILE B 1 7 ? -3.902 -6.594 -1.44 1 98.88 7 ILE B C 1
ATOM 2154 O O . ILE B 1 7 ? -4.676 -7.348 -2.039 1 98.88 7 ILE B O 1
ATOM 2158 N N . ILE B 1 8 ? -2.848 -6.102 -1.989 1 98.56 8 ILE B N 1
ATOM 2159 C CA . ILE B 1 8 ? -2.391 -6.457 -3.328 1 98.56 8 ILE B CA 1
ATOM 2160 C C . ILE B 1 8 ? -1.097 -7.266 -3.236 1 98.56 8 ILE B C 1
ATOM 2162 O O . ILE B 1 8 ? -0.077 -6.762 -2.758 1 98.56 8 ILE B O 1
ATOM 2166 N N . ILE B 1 9 ? -1.16 -8.5 -3.721 1 97.75 9 ILE B N 1
ATOM 2167 C CA . ILE B 1 9 ? -0.028 -9.414 -3.609 1 97.75 9 ILE B CA 1
ATOM 2168 C C . ILE B 1 9 ? 0.584 -9.648 -4.988 1 97.75 9 ILE B C 1
ATOM 2170 O O . ILE B 1 9 ? -0.12 -10.008 -5.934 1 97.75 9 ILE B O 1
ATOM 2174 N N . GLY B 1 10 ? 1.976 -9.492 -5.066 1 94.12 10 GLY B N 1
ATOM 2175 C CA . GLY B 1 10 ? 2.666 -9.797 -6.309 1 94.12 10 GLY B CA 1
ATOM 2176 C C . GLY B 1 10 ? 4.066 -9.219 -6.371 1 94.12 10 GLY B C 1
ATOM 2177 O O . GLY B 1 10 ? 4.242 -8 -6.34 1 94.12 10 GLY B O 1
ATOM 2178 N N . ASP B 1 11 ? 5.02 -10.047 -6.648 1 91.38 11 ASP B N 1
ATOM 2179 C CA . ASP B 1 11 ? 6.406 -9.617 -6.805 1 91.38 11 ASP B CA 1
ATOM 2180 C C . ASP B 1 11 ? 6.559 -8.672 -7.996 1 91.38 11 ASP B C 1
ATOM 2182 O O . ASP B 1 11 ? 7.402 -7.773 -7.977 1 91.38 11 ASP B O 1
ATOM 2186 N N . GLU B 1 12 ? 5.73 -8.906 -8.922 1 88.5 12 GLU B N 1
ATOM 2187 C CA . GLU B 1 12 ? 5.863 -8.148 -10.164 1 88.5 12 GLU B CA 1
ATOM 2188 C C . GLU B 1 12 ? 5.562 -6.672 -9.938 1 88.5 12 GLU B C 1
ATOM 2190 O O . GLU B 1 12 ? 6.031 -5.816 -10.695 1 88.5 12 GLU B O 1
ATOM 2195 N N . ILE B 1 13 ? 4.734 -6.43 -8.977 1 91.5 13 ILE B N 1
ATOM 2196 C CA . ILE B 1 13 ? 4.402 -5.043 -8.664 1 91.5 13 ILE B CA 1
ATOM 2197 C C . ILE B 1 13 ? 5.508 -4.43 -7.809 1 91.5 13 ILE B C 1
ATOM 2199 O O . ILE B 1 13 ? 5.949 -3.309 -8.07 1 91.5 13 ILE B O 1
ATOM 2203 N N . LEU B 1 14 ? 6.066 -5.117 -6.855 1 92.19 14 LEU B N 1
ATOM 2204 C CA . LEU B 1 14 ? 7.066 -4.609 -5.918 1 92.19 14 LEU B CA 1
ATOM 2205 C C . LEU B 1 14 ? 8.453 -4.613 -6.551 1 92.19 14 LEU B C 1
ATOM 2207 O O . LEU B 1 14 ? 9.281 -3.746 -6.258 1 92.19 14 LEU B O 1
ATOM 2211 N N . HIS B 1 15 ? 8.734 -5.598 -7.422 1 85.88 15 HIS B N 1
ATOM 2212 C CA . HIS B 1 15 ? 10.094 -5.789 -7.906 1 85.88 15 HIS B CA 1
ATOM 2213 C C . HIS B 1 15 ? 10.133 -5.867 -9.43 1 85.88 15 HIS B C 1
ATOM 2215 O O . HIS B 1 15 ? 11.211 -5.883 -10.023 1 85.88 15 HIS B O 1
ATOM 2221 N N . GLY B 1 16 ? 8.969 -5.863 -9.953 1 81 16 GLY B N 1
ATOM 2222 C CA . GLY B 1 16 ? 8.914 -5.996 -11.398 1 81 16 GLY B CA 1
ATOM 2223 C C . GLY B 1 16 ? 8.453 -4.734 -12.102 1 81 16 GLY B C 1
ATOM 2224 O O . GLY B 1 16 ? 8.516 -3.643 -11.531 1 81 16 GLY B O 1
ATOM 2225 N N . SER B 1 17 ? 8.164 -4.887 -13.367 1 77.69 17 SER B N 1
ATOM 2226 C CA . SER B 1 17 ? 7.832 -3.744 -14.203 1 77.69 17 SER B CA 1
ATOM 2227 C C . SER B 1 17 ? 6.324 -3.539 -14.289 1 77.69 17 SER B C 1
ATOM 2229 O O . SER B 1 17 ? 5.855 -2.559 -14.867 1 77.69 17 SER B O 1
ATOM 2231 N N . SER B 1 18 ? 5.605 -4.402 -13.641 1 83.88 18 SER B N 1
ATOM 2232 C CA . SER B 1 18 ? 4.152 -4.285 -13.711 1 83.88 18 SER B CA 1
ATOM 2233 C C . SER B 1 18 ? 3.65 -3.113 -12.883 1 83.88 18 SER B C 1
ATOM 2235 O O . SER B 1 18 ? 4.141 -2.875 -11.773 1 83.88 18 SER B O 1
ATOM 2237 N N . GLN B 1 19 ? 2.705 -2.414 -13.461 1 87.69 19 GLN B N 1
ATOM 2238 C CA . GLN B 1 19 ? 2.051 -1.338 -12.727 1 87.69 19 GLN B CA 1
ATOM 2239 C C . GLN B 1 19 ? 0.753 -1.82 -12.078 1 87.69 19 GLN B C 1
ATOM 2241 O O . GLN B 1 19 ? -0.02 -2.551 -12.703 1 87.69 19 GLN B O 1
ATOM 2246 N N . ASP B 1 20 ? 0.522 -1.356 -10.922 1 93.31 20 ASP B N 1
ATOM 2247 C CA . ASP B 1 20 ? -0.7 -1.725 -10.219 1 93.31 20 ASP B CA 1
ATOM 2248 C C . ASP B 1 20 ? -1.929 -1.119 -10.891 1 93.31 20 ASP B C 1
ATOM 2250 O O . ASP B 1 20 ? -1.953 0.076 -11.195 1 93.31 20 ASP B O 1
ATOM 2254 N N . LYS B 1 21 ? -2.959 -1.911 -11.07 1 93.62 21 LYS B N 1
ATOM 2255 C CA . LYS B 1 21 ? -4.227 -1.456 -11.625 1 93.62 21 LYS B CA 1
ATOM 2256 C C . LYS B 1 21 ? -5.363 -1.628 -10.625 1 93.62 21 LYS B C 1
ATOM 2258 O O . LYS B 1 21 ? -6.52 -1.318 -10.93 1 93.62 21 LYS B O 1
ATOM 2263 N N . HIS B 1 22 ? -5.074 -2.131 -9.5 1 97.5 22 HIS B N 1
ATOM 2264 C CA . HIS B 1 22 ? -6.105 -2.475 -8.531 1 97.5 22 HIS B CA 1
ATOM 2265 C C . HIS B 1 22 ? -6.414 -1.296 -7.609 1 97.5 22 HIS B C 1
ATOM 2267 O O . HIS B 1 22 ? -7.582 -0.989 -7.359 1 97.5 22 HIS B O 1
ATOM 2273 N N . PHE B 1 23 ? -5.418 -0.584 -7.129 1 97.31 23 PHE B N 1
ATOM 2274 C CA . PHE B 1 23 ? -5.602 0.474 -6.141 1 97.31 23 PHE B CA 1
ATOM 2275 C C . PHE B 1 23 ? -6.609 1.505 -6.637 1 97.31 23 PHE B C 1
ATOM 2277 O O . PHE B 1 23 ? -7.629 1.745 -5.984 1 97.31 23 PHE B O 1
ATOM 2284 N N . ALA B 1 24 ? -6.387 2.074 -7.789 1 95.12 24 ALA B N 1
ATOM 2285 C CA . ALA B 1 24 ? -7.258 3.111 -8.344 1 95.12 24 ALA B CA 1
ATOM 2286 C C . ALA B 1 24 ? -8.664 2.576 -8.57 1 95.12 24 ALA B C 1
ATOM 2288 O O . ALA B 1 24 ? -9.648 3.27 -8.305 1 95.12 24 ALA B O 1
ATOM 2289 N N . PHE B 1 25 ? -8.742 1.354 -9.094 1 97.75 25 PHE B N 1
ATOM 2290 C CA . PHE B 1 25 ? -10.047 0.76 -9.367 1 97.75 25 PHE B CA 1
ATOM 2291 C C . PHE B 1 25 ? -10.852 0.603 -8.086 1 97.75 25 PHE B C 1
ATOM 2293 O O . PHE B 1 25 ? -12 1.027 -8.016 1 97.75 25 PHE B O 1
ATOM 2300 N N . PHE B 1 26 ? -10.258 -0.02 -7.086 1 98.12 26 PHE B N 1
ATOM 2301 C CA . PHE B 1 26 ? -10.977 -0.303 -5.852 1 98.12 26 PHE B CA 1
ATOM 2302 C C . PHE B 1 26 ? -11.367 0.989 -5.145 1 98.12 26 PHE B C 1
ATOM 2304 O O . PHE B 1 26 ? -12.453 1.08 -4.562 1 98.12 26 PHE B O 1
ATOM 2311 N N . LYS B 1 27 ? -10.469 1.932 -5.137 1 96.62 27 LYS B N 1
ATOM 2312 C CA . LYS B 1 27 ? -10.797 3.25 -4.598 1 96.62 27 LYS B CA 1
ATOM 2313 C C . LYS B 1 27 ? -12.055 3.816 -5.25 1 96.62 27 LYS B C 1
ATOM 2315 O O . LYS B 1 27 ? -12.992 4.207 -4.555 1 96.62 27 LYS B O 1
ATOM 2320 N N . SER B 1 28 ? -12.078 3.832 -6.562 1 96.12 28 SER B N 1
ATOM 2321 C CA . SER B 1 28 ? -13.195 4.375 -7.328 1 96.12 28 SER B CA 1
ATOM 2322 C C . SER B 1 28 ? -14.469 3.562 -7.098 1 96.12 28 SER B C 1
ATOM 2324 O O . SER B 1 28 ? -15.555 4.125 -6.961 1 96.12 28 SER B O 1
ATOM 2326 N N . LEU B 1 29 ? -14.328 2.24 -7.137 1 97.56 29 LEU B N 1
ATOM 2327 C CA . LEU B 1 29 ? -15.469 1.35 -6.93 1 97.56 29 LEU B CA 1
ATOM 2328 C C . LEU B 1 29 ? -16.141 1.635 -5.594 1 97.56 29 LEU B C 1
ATOM 2330 O O . LEU B 1 29 ? -17.359 1.812 -5.539 1 97.56 29 LEU B O 1
ATOM 2334 N N . LEU B 1 30 ? -15.359 1.692 -4.531 1 97.12 30 LEU B N 1
ATOM 2335 C CA . LEU B 1 30 ? -15.914 1.929 -3.199 1 97.12 30 LEU B CA 1
ATOM 2336 C C . LEU B 1 30 ? -16.531 3.316 -3.109 1 97.12 30 LEU B C 1
ATOM 2338 O O . LEU B 1 30 ? -17.656 3.465 -2.609 1 97.12 30 LEU B O 1
ATOM 2342 N N . GLU B 1 31 ? -15.852 4.27 -3.607 1 92.94 31 GLU B N 1
ATOM 2343 C CA . GLU B 1 31 ? -16.359 5.637 -3.57 1 92.94 31 GLU B CA 1
ATOM 2344 C C . GLU B 1 31 ? -17.688 5.75 -4.305 1 92.94 31 GLU B C 1
ATOM 2346 O O . GLU B 1 31 ? -18.594 6.465 -3.863 1 92.94 31 GLU B O 1
ATOM 2351 N N . SER B 1 32 ? -17.812 5.078 -5.457 1 95.12 32 SER B N 1
ATOM 2352 C CA . SER B 1 32 ? -19.031 5.129 -6.262 1 95.12 32 SER B CA 1
ATOM 2353 C C . SER B 1 32 ? -20.219 4.566 -5.5 1 95.12 32 SER B C 1
ATOM 2355 O O . SER B 1 32 ? -21.375 4.871 -5.824 1 95.12 32 SER B O 1
ATOM 2357 N N . LYS B 1 33 ? -19.922 3.754 -4.492 1 96.25 33 LYS B N 1
ATOM 2358 C CA . LYS B 1 33 ? -20.984 3.146 -3.693 1 96.25 33 LYS B CA 1
ATOM 2359 C C . LYS B 1 33 ? -21.125 3.836 -2.338 1 96.25 33 LYS B C 1
ATOM 2361 O O . LYS B 1 33 ? -21.828 3.354 -1.457 1 96.25 33 LYS B O 1
ATOM 2366 N N . GLY B 1 34 ? -20.438 4.953 -2.158 1 93.88 34 GLY B N 1
ATOM 2367 C CA . GLY B 1 34 ? -20.453 5.664 -0.888 1 93.88 34 GLY B CA 1
ATOM 2368 C C . GLY B 1 34 ? -19.672 4.965 0.203 1 93.88 34 GLY B C 1
ATOM 2369 O O . GLY B 1 34 ? -19.938 5.152 1.391 1 93.88 34 GLY B O 1
ATOM 2370 N N . LEU B 1 35 ? -18.781 4.07 -0.139 1 95.31 35 LEU B N 1
ATOM 2371 C CA . LEU B 1 35 ? -17.875 3.361 0.764 1 95.31 35 LEU B CA 1
ATOM 2372 C C . LEU B 1 35 ? -16.469 3.934 0.684 1 95.31 35 LEU B C 1
ATOM 2374 O O . LEU B 1 35 ? -16.203 4.844 -0.107 1 95.31 35 LEU B O 1
ATOM 2378 N N . LYS B 1 36 ? -15.562 3.506 1.594 1 93.38 36 LYS B N 1
ATOM 2379 C CA . LYS B 1 36 ? -14.242 4.121 1.627 1 93.38 36 LYS B CA 1
ATOM 2380 C C . LYS B 1 36 ? -13.148 3.064 1.741 1 93.38 36 LYS B C 1
ATOM 2382 O O . LYS B 1 36 ? -13.383 1.975 2.268 1 93.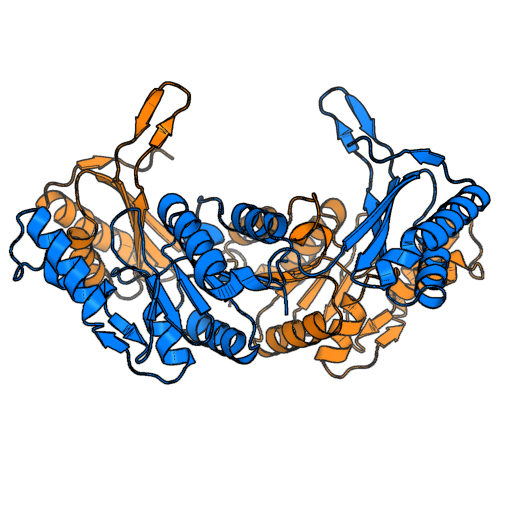38 36 LYS B O 1
ATOM 2387 N N . LEU B 1 37 ? -12.047 3.422 1.196 1 95.81 37 LEU B N 1
ATOM 2388 C CA . LEU B 1 37 ? -10.836 2.635 1.415 1 95.81 37 LEU B CA 1
ATOM 2389 C C . LEU B 1 37 ? -10.156 3.041 2.717 1 95.81 37 LEU B C 1
ATOM 2391 O O . LEU B 1 37 ? -9.867 4.223 2.932 1 95.81 37 LEU B O 1
ATOM 2395 N N . ASN B 1 38 ? -9.945 2.088 3.562 1 95.75 38 ASN B N 1
ATOM 2396 C CA . ASN B 1 38 ? -9.344 2.332 4.867 1 95.75 38 ASN B CA 1
ATOM 2397 C C . ASN B 1 38 ? -7.816 2.266 4.805 1 95.75 38 ASN B C 1
ATOM 2399 O O . ASN B 1 38 ? -7.133 3.143 5.328 1 95.75 38 ASN B O 1
ATOM 2403 N N . GLN B 1 39 ? -7.273 1.218 4.27 1 97.19 39 GLN B N 1
ATOM 2404 C CA . GLN B 1 39 ? -5.836 1.048 4.074 1 97.19 39 GLN B CA 1
ATOM 2405 C C . GLN B 1 39 ? -5.551 0.133 2.887 1 97.19 39 GLN B C 1
ATOM 2407 O O . GLN B 1 39 ? -6.398 -0.668 2.494 1 97.19 39 GLN B O 1
ATOM 2412 N N . VAL B 1 40 ? -4.398 0.299 2.289 1 98.31 40 VAL B N 1
ATOM 2413 C CA . VAL B 1 40 ? -3.914 -0.524 1.185 1 98.31 40 VAL B CA 1
ATOM 2414 C C . VAL B 1 40 ? -2.535 -1.088 1.525 1 98.31 40 VAL B C 1
ATOM 2416 O O . VAL B 1 40 ? -1.687 -0.381 2.074 1 98.31 40 VAL B O 1
ATOM 2419 N N . GLN B 1 41 ? -2.344 -2.312 1.222 1 98.44 41 GLN B N 1
ATOM 2420 C CA . GLN B 1 41 ? -1.051 -2.943 1.465 1 98.44 41 GLN B CA 1
ATOM 2421 C C . GLN B 1 41 ? -0.575 -3.715 0.237 1 98.44 41 GLN B C 1
ATOM 2423 O O . GLN B 1 41 ? -1.353 -4.445 -0.385 1 98.44 41 GLN B O 1
ATOM 2428 N N . TYR B 1 42 ? 0.638 -3.471 -0.145 1 98.44 42 TYR B N 1
ATOM 2429 C CA . TYR B 1 42 ? 1.323 -4.27 -1.154 1 98.44 42 TYR B CA 1
ATOM 2430 C C . TYR B 1 42 ? 2.258 -5.285 -0.505 1 98.44 42 TYR B C 1
ATOM 2432 O O . TYR B 1 42 ? 3.102 -4.922 0.317 1 98.44 42 TYR B O 1
ATOM 2440 N N . LEU B 1 43 ? 2.139 -6.52 -0.914 1 98 43 LEU B N 1
ATOM 2441 C CA . LEU B 1 43 ? 2.941 -7.594 -0.335 1 98 43 LEU B CA 1
ATOM 2442 C C . LEU B 1 43 ? 3.613 -8.414 -1.427 1 98 43 LEU B C 1
ATOM 2444 O O . LEU B 1 43 ? 3.057 -8.586 -2.514 1 98 43 LEU B O 1
ATOM 2448 N N . PRO B 1 44 ? 4.82 -8.945 -1.148 1 94.88 44 PRO B N 1
ATOM 2449 C CA . PRO B 1 44 ? 5.469 -9.891 -2.059 1 94.88 44 PRO B CA 1
ATOM 2450 C C . PRO B 1 44 ? 4.918 -11.312 -1.923 1 94.88 44 PRO B C 1
ATOM 2452 O O . PRO B 1 44 ? 4.098 -11.578 -1.041 1 94.88 44 PRO B O 1
ATOM 2455 N N . ASP B 1 45 ? 5.363 -12.156 -2.82 1 93.62 45 ASP B N 1
ATOM 2456 C CA . ASP B 1 45 ? 4.988 -13.57 -2.787 1 93.62 45 ASP B CA 1
ATOM 2457 C C . ASP B 1 45 ? 5.871 -14.352 -1.818 1 93.62 45 ASP B C 1
ATOM 2459 O O . ASP B 1 45 ? 6.52 -15.32 -2.209 1 93.62 45 ASP B O 1
ATOM 2463 N N . GLU B 1 46 ? 5.926 -13.938 -0.607 1 93.88 46 GLU B N 1
ATOM 2464 C CA . GLU B 1 46 ? 6.719 -14.594 0.429 1 93.88 46 GLU B CA 1
ATOM 2465 C C . GLU B 1 46 ? 5.82 -15.227 1.488 1 93.88 46 GLU B C 1
ATOM 2467 O O . GLU B 1 46 ? 5.113 -14.523 2.213 1 93.88 46 GLU B O 1
ATOM 2472 N N . PRO B 1 47 ? 5.898 -16.531 1.653 1 96 47 PRO B N 1
ATOM 2473 C CA . PRO B 1 47 ? 4.914 -17.266 2.449 1 96 47 PRO B CA 1
ATOM 2474 C C . PRO B 1 47 ? 4.836 -16.781 3.893 1 96 47 PRO B C 1
ATOM 2476 O O . PRO B 1 47 ? 3.748 -16.453 4.379 1 96 47 PRO B O 1
ATOM 2479 N N . ASP B 1 48 ? 5.941 -16.672 4.586 1 97.06 48 ASP B N 1
ATOM 2480 C CA . ASP B 1 48 ? 5.93 -16.312 6 1 97.06 48 ASP B CA 1
ATOM 2481 C C . ASP B 1 48 ? 5.391 -14.898 6.199 1 97.06 48 ASP B C 1
ATOM 2483 O O . ASP B 1 48 ? 4.652 -14.641 7.148 1 97.06 48 ASP B O 1
ATOM 2487 N N . LEU B 1 49 ? 5.801 -14.023 5.332 1 96.94 49 LEU B N 1
ATOM 2488 C CA . LEU B 1 49 ? 5.309 -12.656 5.406 1 96.94 49 LEU B CA 1
ATOM 2489 C C . LEU B 1 49 ? 3.807 -12.602 5.152 1 96.94 49 LEU B C 1
ATOM 2491 O O . LEU B 1 49 ? 3.084 -11.875 5.836 1 96.94 49 LEU B O 1
ATOM 2495 N N . LEU B 1 50 ? 3.357 -13.328 4.168 1 98.5 50 LEU B N 1
ATOM 2496 C CA . LEU B 1 50 ? 1.933 -13.367 3.855 1 98.5 50 LEU B CA 1
ATOM 2497 C C . LEU B 1 50 ? 1.127 -13.867 5.051 1 98.5 50 LEU B C 1
ATOM 2499 O O . LEU B 1 50 ? 0.087 -13.297 5.387 1 98.5 50 LEU B O 1
ATOM 2503 N N . VAL B 1 51 ? 1.591 -14.914 5.691 1 98.75 51 VAL B N 1
ATOM 2504 C CA . VAL B 1 51 ? 0.892 -15.461 6.848 1 98.75 51 VAL B CA 1
ATOM 2505 C C . VAL B 1 51 ? 0.811 -14.406 7.949 1 98.75 51 VAL B C 1
ATOM 2507 O O . VAL B 1 51 ? -0.257 -14.188 8.523 1 98.75 51 VAL B O 1
ATOM 2510 N N . ARG B 1 52 ? 1.89 -13.758 8.234 1 98.25 52 ARG B N 1
ATOM 2511 C CA . ARG B 1 52 ? 1.946 -12.75 9.281 1 98.25 52 ARG B CA 1
ATOM 2512 C C . ARG B 1 52 ? 0.989 -11.602 8.992 1 98.25 52 ARG B C 1
ATOM 2514 O O . ARG B 1 52 ? 0.221 -11.188 9.859 1 98.25 52 ARG B O 1
ATOM 2521 N N . GLN B 1 53 ? 1.029 -11.086 7.82 1 98.5 53 GLN B N 1
ATOM 2522 C CA . GLN B 1 53 ? 0.221 -9.922 7.461 1 98.5 53 GLN B CA 1
ATOM 2523 C C . GLN B 1 53 ? -1.259 -10.289 7.387 1 98.5 53 GLN B C 1
ATOM 2525 O O . GLN B 1 53 ? -2.119 -9.492 7.77 1 98.5 53 GLN B O 1
ATOM 2530 N N . LEU B 1 54 ? -1.55 -11.469 6.855 1 98.81 54 LEU B N 1
ATOM 2531 C CA . LEU B 1 54 ? -2.945 -11.891 6.797 1 98.81 54 LEU B CA 1
ATOM 2532 C C . LEU B 1 54 ? -3.492 -12.156 8.195 1 98.81 54 LEU B C 1
ATOM 2534 O O . LEU B 1 54 ? -4.66 -11.883 8.469 1 98.81 54 LEU B O 1
ATOM 2538 N N . ARG B 1 55 ? -2.676 -12.734 9.07 1 98.75 55 ARG B N 1
ATOM 2539 C CA . ARG B 1 55 ? -3.1 -12.906 10.461 1 98.75 55 ARG B CA 1
ATOM 2540 C C . ARG B 1 55 ? -3.471 -11.57 11.086 1 98.75 55 ARG B C 1
ATOM 2542 O O . ARG B 1 55 ? -4.488 -11.461 11.773 1 98.75 55 ARG B O 1
ATOM 2549 N N . ARG B 1 56 ? -2.656 -10.594 10.883 1 98.5 56 ARG B N 1
ATOM 2550 C CA . ARG B 1 56 ? -2.936 -9.242 11.367 1 98.5 56 ARG B CA 1
ATOM 2551 C C . ARG B 1 56 ? -4.215 -8.695 10.742 1 98.5 56 ARG B C 1
ATOM 2553 O O . ARG B 1 56 ? -5.07 -8.148 11.445 1 98.5 56 ARG B O 1
ATOM 2560 N N . SER B 1 57 ? -4.367 -8.867 9.461 1 98.44 57 SER B N 1
ATOM 2561 C CA . SER B 1 57 ? -5.551 -8.375 8.766 1 98.44 57 SER B CA 1
ATOM 2562 C C . SER B 1 57 ? -6.82 -9.016 9.312 1 98.44 57 SER B C 1
ATOM 2564 O O . SER B 1 57 ? -7.805 -8.32 9.578 1 98.44 57 SER B O 1
ATOM 2566 N N . PHE B 1 58 ? -6.758 -10.312 9.5 1 98.56 58 PHE B N 1
ATOM 2567 C CA . PHE B 1 58 ? -7.906 -11.023 10.055 1 98.56 58 PHE B CA 1
ATOM 2568 C C . PHE B 1 58 ? -8.242 -10.5 11.445 1 98.56 58 PHE B C 1
ATOM 2570 O O . PHE B 1 58 ? -9.414 -10.367 11.805 1 98.56 58 PHE B O 1
ATOM 2577 N N . SER B 1 59 ? -7.277 -10.188 12.211 1 97.75 59 SER B N 1
ATOM 2578 C CA . SER B 1 59 ? -7.48 -9.727 13.586 1 97.75 59 SER B CA 1
ATOM 2579 C C . SER B 1 59 ? -8.117 -8.344 13.617 1 97.75 59 SER B C 1
ATOM 2581 O O . SER B 1 59 ? -8.75 -7.969 14.609 1 97.75 59 SER B O 1
ATOM 2583 N N . ASP B 1 60 ? -7.965 -7.562 12.586 1 95.81 60 ASP B N 1
ATOM 2584 C CA . ASP B 1 60 ? -8.508 -6.207 12.531 1 95.81 60 ASP B CA 1
ATOM 2585 C C . ASP B 1 60 ? -10.023 -6.23 12.391 1 95.81 60 ASP B C 1
ATOM 2587 O O . ASP B 1 60 ? -10.703 -5.262 12.742 1 95.81 60 ASP B O 1
ATOM 2591 N N . GLY B 1 61 ? -10.602 -7.277 11.812 1 94.44 61 GLY B N 1
ATOM 2592 C CA . GLY B 1 61 ? -12.039 -7.438 11.727 1 94.44 61 GLY B CA 1
ATOM 2593 C C . GLY B 1 61 ? -12.68 -6.535 10.695 1 94.44 61 GLY B C 1
ATOM 2594 O O . GLY B 1 61 ? -13.844 -6.141 10.836 1 94.44 61 GLY B O 1
ATOM 2595 N N . MET B 1 62 ? -12.016 -6.066 9.727 1 96.31 62 MET B N 1
ATOM 2596 C CA . MET B 1 62 ? -12.531 -5.227 8.648 1 96.31 62 MET B CA 1
ATOM 2597 C C . MET B 1 62 ? -12.602 -6.004 7.336 1 96.31 62 MET B C 1
ATOM 2599 O O . MET B 1 62 ? -11.695 -6.77 7.012 1 96.31 62 MET B O 1
ATOM 2603 N N . PRO B 1 63 ? -13.734 -5.824 6.613 1 98.38 63 PRO B N 1
ATOM 2604 C CA . PRO B 1 63 ? -13.766 -6.461 5.293 1 98.38 63 PRO B CA 1
ATOM 2605 C C . PRO B 1 63 ? -12.57 -6.078 4.426 1 98.38 63 PRO B C 1
ATOM 2607 O O . PRO B 1 63 ? -12.18 -4.91 4.383 1 98.38 63 PRO B O 1
ATOM 2610 N N . THR B 1 64 ? -11.984 -7.082 3.787 1 98.88 64 THR B N 1
ATOM 2611 C CA . THR B 1 64 ? -10.727 -6.863 3.086 1 98.88 64 THR B CA 1
ATOM 2612 C C . THR B 1 64 ? -10.727 -7.578 1.738 1 98.88 64 THR B C 1
ATOM 2614 O O . THR B 1 64 ? -11.055 -8.766 1.659 1 98.88 64 THR B O 1
ATOM 2617 N N . PHE B 1 65 ? -10.414 -6.816 0.669 1 98.88 65 PHE B N 1
ATOM 2618 C CA . PHE B 1 65 ? -10.148 -7.418 -0.631 1 98.88 65 PHE B CA 1
ATOM 2619 C C . PHE B 1 65 ? -8.68 -7.812 -0.75 1 98.88 65 PHE B C 1
ATOM 2621 O O . PHE B 1 65 ? -7.793 -7.062 -0.34 1 98.88 65 PHE B O 1
ATOM 2628 N N . VAL B 1 66 ? -8.422 -8.992 -1.252 1 98.94 66 VAL B N 1
ATOM 2629 C CA . VAL B 1 66 ? -7.066 -9.477 -1.469 1 98.94 66 VAL B CA 1
ATOM 2630 C C . VAL B 1 66 ? -6.902 -9.93 -2.918 1 98.94 66 VAL B C 1
ATOM 2632 O O . VAL B 1 66 ? -7.66 -10.781 -3.398 1 98.94 66 VAL B O 1
ATOM 2635 N N . THR B 1 67 ? -5.934 -9.375 -3.648 1 98.5 67 THR B N 1
ATOM 2636 C CA . THR B 1 67 ? -5.707 -9.758 -5.039 1 98.5 67 THR B CA 1
ATOM 2637 C C . THR B 1 67 ? -4.332 -10.398 -5.207 1 98.5 67 THR B C 1
ATOM 2639 O O . THR B 1 67 ? -3.348 -9.922 -4.629 1 98.5 67 THR B O 1
ATOM 2642 N N . GLY B 1 68 ? -4.32 -11.5 -5.93 1 96.81 68 GLY B N 1
ATOM 2643 C CA . GLY B 1 68 ? -3.049 -12.086 -6.328 1 96.81 68 GLY B CA 1
ATOM 2644 C C . GLY B 1 68 ? -2.688 -13.328 -5.543 1 96.81 68 GLY B C 1
ATOM 2645 O O . GLY B 1 68 ? -3.039 -13.453 -4.371 1 96.81 68 GLY B O 1
ATOM 2646 N N . GLY B 1 69 ? -2.012 -14.25 -6.211 1 95.38 69 GLY B N 1
ATOM 2647 C CA . GLY B 1 69 ? -1.327 -15.344 -5.543 1 95.38 69 GLY B CA 1
ATOM 2648 C C . GLY B 1 69 ? -2.217 -16.547 -5.309 1 95.38 69 GLY B C 1
ATOM 2649 O O . GLY B 1 69 ? -1.871 -17.438 -4.527 1 95.38 69 GLY B O 1
ATOM 2650 N N . ILE B 1 70 ? -3.355 -16.594 -6.016 1 96 70 ILE B N 1
ATOM 2651 C CA . ILE B 1 70 ? -4.262 -17.688 -5.699 1 96 70 ILE B CA 1
ATOM 2652 C C . ILE B 1 70 ? -4.184 -18.75 -6.793 1 96 70 ILE B C 1
ATOM 2654 O O . ILE B 1 70 ? -5.051 -19.625 -6.883 1 96 70 ILE B O 1
ATOM 2658 N N . GLY B 1 71 ? -3.188 -18.703 -7.625 1 92.88 71 GLY B N 1
ATOM 2659 C CA . GLY B 1 71 ? -2.996 -19.703 -8.656 1 92.88 71 GLY B CA 1
ATOM 2660 C C . GLY B 1 71 ? -2.408 -21 -8.125 1 92.88 71 GLY B C 1
ATOM 2661 O O . GLY B 1 71 ? -2.422 -21.234 -6.914 1 92.88 71 GLY B O 1
ATOM 2662 N N . ALA B 1 72 ? -1.893 -21.859 -9.117 1 90.81 72 ALA B N 1
ATOM 2663 C CA . ALA B 1 72 ? -1.424 -23.188 -8.766 1 90.81 72 ALA B CA 1
ATOM 2664 C C . ALA B 1 72 ? 0.092 -23.297 -8.898 1 90.81 72 ALA B C 1
ATOM 2666 O O . ALA B 1 72 ? 0.668 -24.375 -8.703 1 90.81 72 ALA B O 1
ATOM 2667 N N . THR B 1 73 ? 0.745 -22.156 -9.227 1 90.62 73 THR B N 1
ATOM 2668 C CA . THR B 1 73 ? 2.188 -22.188 -9.445 1 90.62 73 THR B CA 1
ATOM 2669 C C . THR B 1 73 ? 2.934 -22.062 -8.117 1 90.62 73 THR B C 1
ATOM 2671 O O . THR B 1 73 ? 2.361 -21.625 -7.113 1 90.62 73 THR B O 1
ATOM 2674 N N . PRO B 1 74 ? 4.18 -22.516 -8.125 1 89.12 74 PRO B N 1
ATOM 2675 C CA . PRO B 1 74 ? 4.949 -22.547 -6.875 1 89.12 74 PRO B CA 1
ATOM 2676 C C . PRO B 1 74 ? 5.117 -21.156 -6.258 1 89.12 74 PRO B C 1
ATOM 2678 O O . PRO B 1 74 ? 5.41 -21.047 -5.066 1 89.12 74 PRO B O 1
ATOM 2681 N N . ASP B 1 75 ? 4.945 -20.172 -7.004 1 87.88 75 ASP B N 1
ATOM 2682 C CA . ASP B 1 75 ? 5.109 -18.812 -6.488 1 87.88 75 ASP B CA 1
ATOM 2683 C C . ASP B 1 75 ? 3.787 -18.266 -5.945 1 87.88 75 ASP B C 1
ATOM 2685 O O . ASP B 1 75 ? 3.748 -17.172 -5.371 1 87.88 75 ASP B O 1
ATOM 2689 N N . ASP B 1 76 ? 2.779 -19.016 -6.039 1 92.25 76 ASP B N 1
ATOM 2690 C CA . ASP B 1 76 ? 1.486 -18.641 -5.488 1 92.25 76 ASP B CA 1
ATOM 2691 C C . ASP B 1 76 ? 1.284 -19.234 -4.094 1 92.25 76 ASP B C 1
ATOM 2693 O O . ASP B 1 76 ? 1.126 -20.453 -3.949 1 92.25 76 ASP B O 1
ATOM 2697 N N . HIS B 1 77 ? 1.143 -18.359 -3.102 1 95.81 77 HIS B N 1
ATOM 2698 C CA . HIS B 1 77 ? 1.106 -18.844 -1.729 1 95.81 77 HIS B CA 1
ATOM 2699 C C . HIS B 1 77 ? -0.104 -18.297 -0.979 1 95.81 77 HIS B C 1
ATOM 2701 O O . HIS B 1 77 ? -0.306 -18.609 0.196 1 95.81 77 HIS B O 1
ATOM 2707 N N . THR B 1 78 ? -0.938 -17.531 -1.605 1 98.25 78 THR B N 1
ATOM 2708 C CA . THR B 1 78 ? -1.961 -16.766 -0.917 1 98.25 78 THR B CA 1
ATOM 2709 C C . THR B 1 78 ? -2.986 -17.672 -0.256 1 98.25 78 THR B C 1
ATOM 2711 O O . THR B 1 78 ? -3.379 -17.453 0.891 1 98.25 78 THR B O 1
ATOM 2714 N N . ARG B 1 79 ? -3.461 -18.734 -0.965 1 98.38 79 ARG B N 1
ATOM 2715 C CA . ARG B 1 79 ? -4.453 -19.641 -0.409 1 98.38 79 ARG B CA 1
ATOM 2716 C C . ARG B 1 79 ? -3.916 -20.344 0.834 1 98.38 79 ARG B C 1
ATOM 2718 O O . ARG B 1 79 ? -4.59 -20.391 1.865 1 98.38 79 ARG B O 1
ATOM 2725 N N . GLN B 1 80 ? -2.73 -20.828 0.729 1 98.12 80 GLN B N 1
ATOM 2726 C CA . GLN B 1 80 ? -2.082 -21.531 1.837 1 98.12 80 GLN B CA 1
ATOM 2727 C C . GLN B 1 80 ? -1.81 -20.578 2.998 1 98.12 80 GLN B C 1
ATOM 2729 O O . GLN B 1 80 ? -1.992 -20.938 4.16 1 98.12 80 GLN B O 1
ATOM 2734 N N . ALA B 1 81 ? -1.382 -19.391 2.658 1 98.75 81 ALA B N 1
ATOM 2735 C CA . ALA B 1 81 ? -1.087 -18.391 3.688 1 98.75 81 ALA B CA 1
ATOM 2736 C C . ALA B 1 81 ? -2.348 -18 4.453 1 98.75 81 ALA B C 1
ATOM 2738 O O . ALA B 1 81 ? -2.311 -17.828 5.676 1 98.75 81 ALA B O 1
ATOM 2739 N N . ALA B 1 82 ? -3.438 -17.828 3.762 1 98.88 82 ALA B N 1
ATOM 2740 C CA . ALA B 1 82 ? -4.707 -17.516 4.414 1 98.88 82 ALA B CA 1
ATOM 2741 C C . ALA B 1 82 ? -5.109 -18.609 5.391 1 98.88 82 ALA B C 1
ATOM 2743 O O . ALA B 1 82 ? -5.531 -18.328 6.516 1 98.88 82 ALA B O 1
ATOM 2744 N N . ALA B 1 83 ? -5.012 -19.859 4.961 1 98.81 83 ALA B N 1
ATOM 2745 C CA . ALA B 1 83 ? -5.336 -20.984 5.824 1 98.81 83 ALA B CA 1
ATOM 2746 C C . ALA B 1 83 ? -4.453 -21 7.07 1 98.81 83 ALA B C 1
ATOM 2748 O O . ALA B 1 83 ? -4.957 -21.125 8.188 1 98.81 83 ALA B O 1
ATOM 2749 N N . ALA B 1 84 ? -3.164 -20.875 6.84 1 98.81 84 ALA B N 1
ATOM 2750 C CA . ALA B 1 84 ? -2.207 -20.859 7.945 1 98.81 84 ALA B CA 1
ATOM 2751 C C . ALA B 1 84 ? -2.494 -19.719 8.914 1 98.81 84 ALA B C 1
ATOM 2753 O O . ALA B 1 84 ? -2.418 -19.906 10.133 1 98.81 84 ALA B O 1
ATOM 2754 N N . ALA B 1 85 ? -2.803 -18.562 8.406 1 98.81 85 ALA B N 1
ATOM 2755 C CA . ALA B 1 85 ? -3.08 -17.375 9.227 1 98.81 85 ALA B CA 1
ATOM 2756 C C . ALA B 1 85 ? -4.277 -17.625 10.141 1 98.81 85 ALA B C 1
ATOM 2758 O O . ALA B 1 85 ? -4.375 -17.016 11.219 1 98.81 85 ALA B O 1
ATOM 2759 N N . LEU B 1 86 ? -5.176 -18.484 9.766 1 98.75 86 LEU B N 1
ATOM 2760 C CA . LEU B 1 86 ? -6.391 -18.766 10.523 1 98.75 86 LEU B CA 1
ATOM 2761 C C . LEU B 1 86 ? -6.285 -20.094 11.266 1 98.75 86 LEU B C 1
ATOM 2763 O O . LEU B 1 86 ? -7.25 -20.531 11.891 1 98.75 86 LEU B O 1
ATOM 2767 N N . ASP B 1 87 ? -5.141 -20.734 11.156 1 98.62 87 ASP B N 1
ATOM 2768 C CA . ASP B 1 87 ? -4.922 -22.047 11.758 1 98.62 87 ASP B CA 1
ATOM 2769 C C . ASP B 1 87 ? -5.953 -23.062 11.258 1 98.62 87 ASP B C 1
ATOM 2771 O O . ASP B 1 87 ? -6.555 -23.781 12.055 1 98.62 87 ASP B O 1
ATOM 2775 N N . LEU B 1 88 ? -6.238 -23.047 9.984 1 98.75 88 LEU B N 1
ATOM 2776 C CA . LEU B 1 88 ? -7.152 -23.969 9.328 1 98.75 88 LEU B CA 1
ATOM 2777 C C . LEU B 1 88 ? -6.414 -24.844 8.328 1 98.75 88 LEU B C 1
ATOM 2779 O O . LEU B 1 88 ? -5.391 -24.438 7.77 1 98.75 88 LEU B O 1
ATOM 2783 N N . PRO B 1 89 ? -6.852 -26.062 8.07 1 98.62 89 PRO B N 1
ATOM 2784 C CA . PRO B 1 89 ? -6.293 -26.859 6.98 1 98.62 89 PRO B CA 1
ATOM 2785 C C . PRO B 1 89 ? -6.742 -26.375 5.602 1 98.62 89 PRO B C 1
ATOM 2787 O O . PRO B 1 89 ? -7.766 -25.703 5.484 1 98.62 89 PRO B O 1
ATOM 2790 N N . VAL B 1 90 ? -5.98 -26.656 4.637 1 98.44 90 VAL B N 1
ATOM 2791 C CA . VAL B 1 90 ? -6.367 -26.453 3.244 1 98.44 90 VAL B CA 1
ATOM 2792 C C . VAL B 1 90 ? -7.094 -27.703 2.732 1 98.44 90 VAL B C 1
ATOM 2794 O O . VAL B 1 90 ? -6.574 -28.812 2.826 1 98.44 90 VAL B O 1
ATOM 2797 N N . VAL B 1 91 ? -8.266 -27.531 2.178 1 98.62 91 VAL B N 1
ATOM 2798 C CA . VAL B 1 91 ? -9.062 -28.672 1.727 1 98.62 91 VAL B CA 1
ATOM 2799 C C . VAL B 1 91 ? -9.617 -28.391 0.331 1 98.62 91 VAL B C 1
ATOM 2801 O O . VAL B 1 91 ? -9.789 -27.234 -0.057 1 98.62 91 VAL B O 1
ATOM 2804 N N . ARG B 1 92 ? -9.883 -29.469 -0.367 1 98.19 92 ARG B N 1
ATOM 2805 C CA . ARG B 1 92 ? -10.516 -29.359 -1.677 1 98.19 92 ARG B CA 1
ATOM 2806 C C . ARG B 1 92 ? -11.969 -28.906 -1.548 1 98.19 92 ARG B C 1
ATOM 2808 O O . ARG B 1 92 ? -12.766 -29.547 -0.857 1 98.19 92 ARG B O 1
ATOM 2815 N N . HIS B 1 93 ? -12.289 -27.812 -2.15 1 98 93 HIS B N 1
ATOM 2816 C CA . HIS B 1 93 ? -13.664 -27.344 -2.18 1 98 93 HIS B CA 1
ATOM 2817 C C . HIS B 1 93 ? -14.461 -28.031 -3.291 1 98 93 HIS B C 1
ATOM 2819 O O . HIS B 1 93 ? -14.156 -27.844 -4.473 1 98 93 HIS B O 1
ATOM 2825 N N . SER B 1 94 ? -15.484 -28.703 -2.977 1 97.19 94 SER B N 1
ATOM 2826 C CA . SER B 1 94 ? -16.188 -29.594 -3.9 1 97.19 94 SER B CA 1
ATOM 2827 C C . SER B 1 94 ? -16.766 -28.828 -5.078 1 97.19 94 SER B C 1
ATOM 2829 O O . SER B 1 94 ? -16.609 -29.234 -6.23 1 97.19 94 SER B O 1
ATOM 2831 N N . GLU B 1 95 ? -17.422 -27.781 -4.758 1 97.44 95 GLU B N 1
ATOM 2832 C CA . GLU B 1 95 ? -18.047 -27.016 -5.824 1 97.44 95 GLU B CA 1
ATOM 2833 C C . GLU B 1 95 ? -17.016 -26.391 -6.754 1 97.44 95 GLU B C 1
ATOM 2835 O O . GLU B 1 95 ? -17.188 -26.375 -7.973 1 97.44 95 GLU B O 1
ATOM 2840 N N . ALA B 1 96 ? -15.969 -25.812 -6.203 1 97.5 96 ALA B N 1
ATOM 2841 C CA . ALA B 1 96 ? -14.898 -25.25 -7.016 1 97.5 96 ALA B CA 1
ATOM 2842 C C . ALA B 1 96 ? -14.266 -26.328 -7.902 1 97.5 96 ALA B C 1
ATOM 2844 O O . ALA B 1 96 ? -13.938 -26.062 -9.062 1 97.5 96 ALA B O 1
ATOM 2845 N N . ALA B 1 97 ? -14.062 -27.5 -7.332 1 97.31 97 ALA B N 1
ATOM 2846 C CA . ALA B 1 97 ? -13.508 -28.625 -8.086 1 97.31 97 ALA B CA 1
ATOM 2847 C C . ALA B 1 97 ? -14.391 -28.953 -9.289 1 97.31 97 ALA B C 1
ATOM 2849 O O . ALA B 1 97 ? -13.891 -29.25 -10.375 1 97.31 97 ALA B O 1
ATOM 2850 N N . LYS B 1 98 ? -15.633 -28.891 -9.062 1 96.5 98 LYS B N 1
ATOM 2851 C CA . LYS B 1 98 ? -16.562 -29.188 -10.141 1 96.5 98 LYS B CA 1
ATOM 2852 C C . LYS B 1 98 ? -16.438 -28.172 -11.273 1 96.5 98 LYS B C 1
ATOM 2854 O O . LYS B 1 98 ? -16.531 -28.531 -12.445 1 96.5 98 LYS B O 1
ATOM 2859 N N . PHE B 1 99 ? -16.297 -26.906 -10.93 1 95.5 99 PHE B N 1
ATOM 2860 C CA . PHE B 1 99 ? -16.109 -25.875 -11.945 1 95.5 99 PHE B CA 1
ATOM 2861 C C . PHE B 1 99 ? -14.867 -26.172 -12.781 1 95.5 99 PHE B C 1
ATOM 2863 O O . PHE B 1 99 ? -14.891 -26.047 -14.008 1 95.5 99 PHE B O 1
ATOM 2870 N N . ILE B 1 100 ? -13.805 -26.578 -12.141 1 95.31 100 ILE B N 1
ATOM 2871 C CA . ILE B 1 100 ? -12.547 -26.844 -12.812 1 95.31 100 ILE B CA 1
ATOM 2872 C C . ILE B 1 100 ? -12.695 -28.078 -13.703 1 95.31 100 ILE B C 1
ATOM 2874 O O . ILE B 1 100 ? -12.188 -28.109 -14.828 1 95.31 100 ILE B O 1
ATOM 2878 N N . GLU B 1 101 ? -13.375 -29.062 -13.211 1 95.94 101 GLU B N 1
ATOM 2879 C CA . GLU B 1 101 ? -13.664 -30.25 -14.016 1 95.94 101 GLU B CA 1
ATOM 2880 C C . GLU B 1 101 ? -14.43 -29.891 -15.281 1 95.94 101 GLU B C 1
ATOM 2882 O O . GLU B 1 101 ? -14.141 -30.406 -16.359 1 95.94 101 GLU B O 1
ATOM 2887 N N . GLY B 1 102 ? -15.398 -29.062 -15.094 1 94 102 GLY B N 1
ATOM 2888 C CA . GLY B 1 102 ? -16.156 -28.594 -16.25 1 94 102 GLY B CA 1
ATOM 2889 C C . GLY B 1 102 ? -15.297 -27.922 -17.297 1 94 102 GLY B C 1
ATOM 2890 O O . GLY B 1 102 ? -15.492 -28.125 -18.484 1 94 102 GLY B O 1
ATOM 2891 N N . ILE B 1 103 ? -14.406 -27.156 -16.859 1 90.38 103 ILE B N 1
ATOM 2892 C CA . ILE B 1 103 ? -13.492 -26.453 -17.75 1 90.38 103 ILE B CA 1
ATOM 2893 C C . ILE B 1 103 ? -12.609 -27.469 -18.484 1 90.38 103 ILE B C 1
ATOM 2895 O O . ILE B 1 103 ? -12.414 -27.344 -19.703 1 90.38 103 ILE B O 1
ATOM 2899 N N . THR B 1 104 ? -12.07 -28.406 -17.75 1 91.44 104 THR B N 1
ATOM 2900 C CA . THR B 1 104 ? -11.227 -29.453 -18.328 1 91.44 104 THR B CA 1
ATOM 2901 C C . THR B 1 104 ? -11.992 -30.219 -19.406 1 91.44 104 THR B C 1
ATOM 2903 O O . THR B 1 104 ? -11.469 -30.469 -20.484 1 91.44 104 THR B O 1
ATOM 2906 N N . GLN B 1 105 ? -13.164 -30.5 -19.109 1 93.38 105 GLN B N 1
ATOM 2907 C CA . GLN B 1 105 ? -14 -31.25 -20.047 1 93.38 105 GLN B CA 1
ATOM 2908 C C . GLN B 1 105 ? -14.305 -30.438 -21.297 1 93.38 105 GLN B C 1
ATOM 2910 O O . GLN B 1 105 ? -14.273 -30.953 -22.406 1 93.38 105 GLN B O 1
ATOM 2915 N N . LYS B 1 106 ? -14.586 -29.25 -21.094 1 91.44 106 LYS B N 1
ATOM 2916 C CA . LYS B 1 106 ? -14.875 -28.359 -22.203 1 91.44 106 LYS B CA 1
ATOM 2917 C C . LYS B 1 106 ? -13.664 -28.234 -23.141 1 91.44 106 LYS B C 1
ATOM 2919 O O . LYS B 1 106 ? -13.82 -28.047 -24.344 1 91.44 106 LYS B O 1
ATOM 2924 N N . ARG B 1 107 ? -12.5 -28.359 -22.625 1 88.31 107 ARG B N 1
ATOM 2925 C CA . ARG B 1 107 ? -11.266 -28.266 -23.406 1 88.31 107 ARG B CA 1
ATOM 2926 C C . ARG B 1 107 ? -10.922 -29.609 -24.047 1 88.31 107 ARG B C 1
ATOM 2928 O O . ARG B 1 107 ? -9.93 -29.703 -24.781 1 88.31 107 ARG B O 1
ATOM 2935 N N . GLY B 1 108 ? -11.664 -30.609 -23.75 1 90.06 108 GLY B N 1
ATOM 2936 C CA . GLY B 1 108 ? -11.438 -31.922 -24.312 1 90.06 108 GLY B CA 1
ATOM 2937 C C . GLY B 1 108 ? -10.281 -32.656 -23.656 1 90.06 108 GLY B C 1
ATOM 2938 O O . GLY B 1 108 ? -9.688 -33.562 -24.266 1 90.06 108 GLY B O 1
ATOM 2939 N N . GLU B 1 109 ? -9.938 -32.281 -22.5 1 90.44 109 GLU B N 1
ATOM 2940 C CA . GLU B 1 109 ? -8.836 -32.906 -21.766 1 90.44 109 GLU B CA 1
ATOM 2941 C C . GLU B 1 109 ? -9.359 -33.969 -20.797 1 90.44 109 GLU B C 1
ATOM 2943 O O . GLU B 1 109 ? -10.453 -33.812 -20.25 1 90.44 109 GLU B O 1
ATOM 2948 N N . PRO B 1 110 ? -8.602 -35 -20.719 1 93.56 110 PRO B N 1
ATOM 2949 C CA . PRO B 1 110 ? -9.016 -36.031 -19.734 1 93.56 110 PRO B CA 1
ATOM 2950 C C . PRO B 1 110 ? -8.867 -35.562 -18.297 1 93.56 110 PRO B C 1
ATOM 2952 O O . PRO B 1 110 ? -7.926 -34.812 -17.969 1 93.56 110 PRO B O 1
ATOM 2955 N N . LEU B 1 111 ? -9.75 -36.031 -17.453 1 94.12 111 LEU B N 1
ATOM 2956 C CA . LEU B 1 111 ? -9.75 -35.625 -16.047 1 94.12 111 LEU B CA 1
ATOM 2957 C C . LEU B 1 111 ? -8.594 -36.281 -15.297 1 94.12 111 LEU B C 1
ATOM 2959 O O . LEU B 1 111 ? -8.281 -35.906 -14.172 1 94.12 111 LEU B O 1
ATOM 2963 N N . ASP B 1 112 ? -7.965 -37.219 -15.898 1 92.75 112 ASP B N 1
ATOM 2964 C CA . ASP B 1 112 ? -6.828 -37.875 -15.266 1 92.75 112 ASP B CA 1
ATOM 2965 C C . ASP B 1 112 ? -5.508 -37.344 -15.812 1 92.75 112 ASP B C 1
ATOM 2967 O O . ASP B 1 112 ? -4.441 -37.906 -15.547 1 92.75 112 ASP B O 1
ATOM 2971 N N . SER B 1 113 ? -5.57 -36.312 -16.531 1 91.75 113 SER B N 1
ATOM 2972 C CA . SER B 1 113 ? -4.363 -35.688 -17.094 1 91.75 113 SER B CA 1
ATOM 2973 C C . SER B 1 113 ? -3.576 -34.969 -16.016 1 91.75 113 SER B C 1
ATOM 2975 O O . SER B 1 113 ? -4.148 -34.469 -15.039 1 91.75 113 SER B O 1
ATOM 2977 N N . PRO B 1 114 ? -2.207 -34.906 -16.172 1 89.81 114 PRO B N 1
ATOM 2978 C CA . PRO B 1 114 ? -1.396 -34.125 -15.25 1 89.81 114 PRO B CA 1
ATOM 2979 C C . PRO B 1 114 ? -1.801 -32.625 -15.227 1 89.81 114 PRO B C 1
ATOM 2981 O O . PRO B 1 114 ? -1.741 -31.984 -14.18 1 89.81 114 PRO B O 1
ATOM 2984 N N . GLU B 1 115 ? -2.201 -32.156 -16.297 1 89.38 115 GLU B N 1
ATOM 2985 C CA . GLU B 1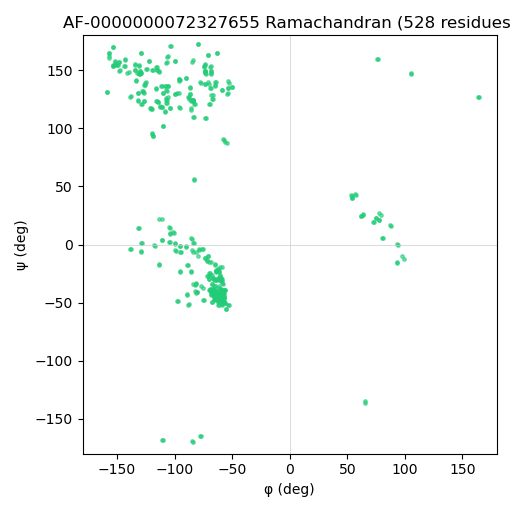 115 ? -2.645 -30.766 -16.406 1 89.38 115 GLU B CA 1
ATOM 2986 C C . GLU B 1 115 ? -3.881 -30.516 -15.539 1 89.38 115 GLU B C 1
ATOM 2988 O O . GLU B 1 115 ? -3.969 -29.5 -14.852 1 89.38 115 GLU B O 1
ATOM 2993 N N . HIS B 1 116 ? -4.809 -31.422 -15.641 1 93 116 HIS B N 1
ATOM 2994 C CA . HIS B 1 116 ? -6.008 -31.312 -14.82 1 93 116 HIS B CA 1
ATOM 2995 C C . HIS B 1 116 ? -5.668 -31.375 -13.336 1 93 116 HIS B C 1
ATOM 2997 O O . HIS B 1 116 ? -6.211 -30.609 -12.531 1 93 116 HIS B O 1
ATOM 3003 N N . ALA B 1 117 ? -4.82 -32.281 -12.984 1 93.38 117 ALA B N 1
ATOM 3004 C CA . ALA B 1 117 ? -4.406 -32.406 -11.594 1 93.38 117 ALA B CA 1
ATOM 3005 C C . ALA B 1 117 ? -3.811 -31.109 -11.062 1 93.38 117 ALA B C 1
ATOM 3007 O O . ALA B 1 117 ? -4.051 -30.734 -9.914 1 93.38 117 ALA B O 1
ATOM 3008 N N . GLN B 1 118 ? -3.066 -30.438 -11.867 1 90.81 118 GLN B N 1
ATOM 3009 C CA . GLN B 1 118 ? -2.467 -29.172 -11.492 1 90.81 118 GLN B CA 1
ATOM 3010 C C . GLN B 1 118 ? -3.529 -28.078 -11.328 1 90.81 118 GLN B C 1
ATOM 3012 O O . GLN B 1 118 ? -3.49 -27.297 -10.383 1 90.81 118 GLN B O 1
ATOM 3017 N N . ARG B 1 119 ? -4.473 -28 -12.195 1 91.56 119 ARG B N 1
ATOM 3018 C CA . ARG B 1 119 ? -5.539 -27.016 -12.141 1 91.56 119 ARG B CA 1
ATOM 3019 C C . ARG B 1 119 ? -6.414 -27.219 -10.906 1 91.56 119 ARG B C 1
ATOM 3021 O O . ARG B 1 119 ? -6.906 -26.25 -10.328 1 91.56 119 ARG B O 1
ATOM 3028 N N . LEU B 1 120 ? -6.578 -28.453 -10.594 1 94.75 120 LEU B N 1
ATOM 3029 C CA . LEU B 1 120 ? -7.453 -28.797 -9.477 1 94.75 120 LEU B CA 1
ATOM 3030 C C . LEU B 1 120 ? -6.941 -28.203 -8.172 1 94.75 120 LEU B C 1
ATOM 3032 O O . LEU B 1 120 ? -7.715 -27.969 -7.242 1 94.75 120 LEU B O 1
ATOM 3036 N N . LYS B 1 121 ? -5.672 -27.906 -8.109 1 94 121 LYS B N 1
ATOM 3037 C CA . LYS B 1 121 ? -5.09 -27.312 -6.914 1 94 121 LYS B CA 1
ATOM 3038 C C . LYS B 1 121 ? -5.684 -25.922 -6.645 1 94 121 LYS B C 1
ATOM 3040 O O . LYS B 1 121 ? -5.691 -25.453 -5.508 1 94 121 LYS B O 1
ATOM 3045 N N . MET B 1 122 ? -6.211 -25.297 -7.652 1 96 122 MET B N 1
ATOM 3046 C CA . MET B 1 122 ? -6.777 -23.969 -7.52 1 96 122 MET B CA 1
ATOM 3047 C C . MET B 1 122 ? -8.141 -24.016 -6.828 1 96 122 MET B C 1
ATOM 3049 O O . MET B 1 122 ? -8.703 -22.984 -6.488 1 96 122 MET B O 1
ATOM 3053 N N . ALA B 1 123 ? -8.625 -25.234 -6.531 1 97.56 123 ALA B N 1
ATOM 3054 C CA . ALA B 1 123 ? -9.875 -25.422 -5.801 1 97.56 123 ALA B CA 1
ATOM 3055 C C . ALA B 1 123 ? -9.617 -25.719 -4.328 1 97.56 123 ALA B C 1
ATOM 3057 O O . ALA B 1 123 ? -10.547 -25.953 -3.559 1 97.56 123 ALA B O 1
ATOM 3058 N N . ASP B 1 124 ? -8.367 -25.75 -3.947 1 98.06 124 ASP B N 1
ATOM 3059 C CA . ASP B 1 124 ? -8.008 -25.984 -2.553 1 98.06 124 ASP B CA 1
ATOM 3060 C C . ASP B 1 124 ? -8.023 -24.688 -1.754 1 98.06 124 ASP B C 1
ATOM 3062 O O . ASP B 1 124 ? -7.242 -23.766 -2.035 1 98.06 124 ASP B O 1
ATOM 3066 N N . PHE B 1 125 ? -8.93 -24.594 -0.757 1 98.62 125 PHE B N 1
ATOM 3067 C CA . PHE B 1 125 ? -9.102 -23.375 0.039 1 98.62 125 PHE B CA 1
ATOM 3068 C C . PHE B 1 125 ? -9.055 -23.703 1.528 1 98.62 125 PHE B C 1
ATOM 3070 O O . PHE B 1 125 ? -9.094 -24.875 1.917 1 98.62 125 PHE B O 1
ATOM 3077 N N . PRO B 1 126 ? -8.875 -22.609 2.398 1 98.75 126 PRO B N 1
ATOM 3078 C CA . PRO B 1 126 ? -9.078 -22.859 3.828 1 98.75 126 PRO B CA 1
ATOM 3079 C C . PRO B 1 126 ? -10.43 -23.5 4.133 1 98.75 126 PRO B C 1
ATOM 3081 O O . PRO B 1 126 ? -11.438 -23.125 3.525 1 98.75 126 PRO B O 1
ATOM 3084 N N . GLU B 1 127 ? -10.398 -24.422 5.059 1 98.69 127 GLU B N 1
ATOM 3085 C CA . GLU B 1 127 ? -11.656 -25.062 5.453 1 98.69 127 GLU B CA 1
ATOM 3086 C C . GLU B 1 127 ? -12.695 -24.031 5.867 1 98.69 127 GLU B C 1
ATOM 3088 O O . GLU B 1 127 ? -12.406 -23.141 6.676 1 98.69 127 GLU B O 1
ATOM 3093 N N . GLY B 1 128 ? -13.867 -24.172 5.277 1 98.25 128 GLY B N 1
ATOM 3094 C CA . GLY B 1 128 ? -14.953 -23.266 5.633 1 98.25 128 GLY B CA 1
ATOM 3095 C C . GLY B 1 128 ? -15.055 -22.078 4.707 1 98.25 128 GLY B C 1
ATOM 3096 O O . GLY B 1 128 ? -15.961 -21.25 4.852 1 98.25 128 GLY B O 1
ATOM 3097 N N . ALA B 1 129 ? -14.195 -21.969 3.707 1 98.56 129 ALA B N 1
ATOM 3098 C CA . ALA B 1 129 ? -14.242 -20.875 2.758 1 98.56 129 ALA B CA 1
ATOM 3099 C C . ALA B 1 129 ? -15.484 -20.953 1.877 1 98.56 129 ALA B C 1
ATOM 3101 O O . ALA B 1 129 ? -16 -22.047 1.615 1 98.56 129 ALA B O 1
ATOM 3102 N N . GLU B 1 130 ? -15.961 -19.844 1.467 1 98.5 130 GLU B N 1
ATOM 3103 C CA . GLU B 1 130 ? -17.016 -19.734 0.471 1 98.5 130 GLU B CA 1
ATOM 3104 C C . GLU B 1 130 ? -16.469 -19.25 -0.87 1 98.5 130 GLU B C 1
ATOM 3106 O O . GLU B 1 130 ? -15.383 -18.672 -0.931 1 98.5 130 GLU B O 1
ATOM 3111 N N . LEU B 1 131 ? -17.266 -19.5 -1.889 1 98.56 131 LEU B N 1
ATOM 3112 C CA . LEU B 1 131 ? -16.766 -19.188 -3.225 1 98.56 131 LEU B CA 1
ATOM 3113 C C . LEU B 1 131 ? -17.125 -17.766 -3.617 1 98.56 131 LEU B C 1
ATOM 3115 O O . LEU B 1 131 ? -18.172 -17.25 -3.236 1 98.56 131 LEU B O 1
ATOM 3119 N N . VAL B 1 132 ? -16.234 -17.125 -4.305 1 98.69 132 VAL B N 1
ATOM 3120 C CA . VAL B 1 132 ? -16.5 -15.891 -5.055 1 98.69 132 VAL B CA 1
ATOM 3121 C C . VAL B 1 132 ? -16.484 -16.188 -6.551 1 98.69 132 VAL B C 1
ATOM 3123 O O . VAL B 1 132 ? -15.445 -16.562 -7.109 1 98.69 132 VAL B O 1
ATOM 3126 N N . PRO B 1 133 ? -17.594 -16.047 -7.203 1 98 133 PRO B N 1
ATOM 3127 C CA . PRO B 1 133 ? -17.672 -16.406 -8.617 1 98 133 PRO B CA 1
ATOM 3128 C C . PRO B 1 133 ? -16.781 -15.531 -9.492 1 98 133 PRO B C 1
ATOM 3130 O O . PRO B 1 133 ? -16.656 -14.328 -9.242 1 98 133 PRO B O 1
ATOM 3133 N N . ASN B 1 134 ? -16.141 -16.109 -10.438 1 97.5 134 ASN B N 1
ATOM 3134 C CA . ASN B 1 134 ? -15.328 -15.438 -11.453 1 97.5 134 ASN B CA 1
ATOM 3135 C C . ASN B 1 134 ? -15.977 -15.516 -12.828 1 97.5 134 ASN B C 1
ATOM 3137 O O . ASN B 1 134 ? -15.859 -16.531 -13.523 1 97.5 134 ASN B O 1
ATOM 3141 N N . PRO B 1 135 ? -16.594 -14.516 -13.297 1 95.44 135 PRO B N 1
ATOM 3142 C CA . PRO B 1 135 ? -17.328 -14.555 -14.562 1 95.44 135 PRO B CA 1
ATOM 3143 C C . PRO B 1 135 ? -16.422 -14.617 -15.781 1 95.44 135 PRO B C 1
ATOM 3145 O O . PRO B 1 135 ? -16.875 -14.891 -16.891 1 95.44 135 PRO B O 1
ATOM 3148 N N . PHE B 1 136 ? -15.172 -14.359 -15.602 1 92.69 136 PHE B N 1
ATOM 3149 C CA . PHE B 1 136 ? -14.242 -14.305 -16.734 1 92.69 136 PHE B CA 1
ATOM 3150 C C . PHE B 1 136 ? -13.914 -15.711 -17.219 1 92.69 136 PHE B C 1
ATOM 3152 O O . PHE B 1 136 ? -13.961 -15.977 -18.422 1 92.69 136 PHE B O 1
ATOM 3159 N N . ASN B 1 137 ? -13.57 -16.672 -16.328 1 90.81 137 ASN B N 1
ATOM 3160 C CA . ASN B 1 137 ? -13.148 -18 -16.781 1 90.81 137 ASN B CA 1
ATOM 3161 C C . ASN B 1 137 ? -13.742 -19.109 -15.938 1 90.81 137 ASN B C 1
ATOM 3163 O O . ASN B 1 137 ? -13.398 -20.281 -16.109 1 90.81 137 ASN B O 1
ATOM 3167 N N . ASN B 1 138 ? -14.469 -18.766 -14.883 1 92.44 138 ASN B N 1
ATOM 3168 C CA . ASN B 1 138 ? -15.227 -19.672 -14.031 1 92.44 138 ASN B CA 1
ATOM 3169 C C . ASN B 1 138 ? -14.336 -20.359 -13 1 92.44 138 ASN B C 1
ATOM 3171 O O . ASN B 1 138 ? -14.766 -21.281 -12.32 1 92.44 138 ASN B O 1
ATOM 3175 N N . ILE B 1 139 ? -13.094 -19.984 -12.945 1 93.38 139 ILE B N 1
ATOM 3176 C CA . ILE B 1 139 ? -12.258 -20.422 -11.836 1 93.38 139 ILE B CA 1
ATOM 3177 C C . ILE B 1 139 ? -12.477 -19.5 -10.633 1 93.38 139 ILE B C 1
ATOM 3179 O O . ILE B 1 139 ? -11.992 -18.359 -10.617 1 93.38 139 ILE B O 1
ATOM 3183 N N . ALA B 1 140 ? -13.07 -19.969 -9.656 1 97 140 ALA B N 1
ATOM 3184 C CA . ALA B 1 140 ? -13.594 -19.156 -8.555 1 97 140 ALA B CA 1
ATOM 3185 C C . ALA B 1 140 ? -12.461 -18.656 -7.66 1 97 140 ALA B C 1
ATOM 3187 O O . ALA B 1 140 ? -11.414 -19.297 -7.559 1 97 140 ALA B O 1
ATOM 3188 N N . GLY B 1 141 ? -12.688 -17.453 -7.059 1 98.25 141 GLY B N 1
ATOM 3189 C CA . GLY B 1 141 ? -11.977 -17.094 -5.844 1 98.25 141 GLY B CA 1
ATOM 3190 C C . GLY B 1 141 ? -12.625 -17.625 -4.586 1 98.25 141 GLY B C 1
ATOM 3191 O O . GLY B 1 141 ? -13.5 -18.5 -4.652 1 98.25 141 GLY B O 1
ATOM 3192 N N . PHE B 1 142 ? -12.125 -17.125 -3.42 1 98.81 142 PHE B N 1
ATOM 3193 C CA . PHE B 1 142 ? -12.727 -17.625 -2.189 1 98.81 142 PHE B CA 1
ATOM 3194 C C . PHE B 1 142 ? -12.82 -16.531 -1.145 1 98.81 142 PHE B C 1
ATOM 3196 O O . PHE B 1 142 ? -12.18 -15.477 -1.28 1 98.81 142 PHE B O 1
ATOM 3203 N N . SER B 1 143 ? -13.656 -16.688 -0.22 1 98.81 143 SER B N 1
ATOM 3204 C CA . SER B 1 143 ? -13.805 -15.766 0.9 1 98.81 143 SER B CA 1
ATOM 3205 C C . SER B 1 143 ? -13.828 -16.5 2.23 1 98.81 143 SER B C 1
ATOM 3207 O O . SER B 1 143 ? -14.234 -17.672 2.293 1 98.81 143 SER B O 1
ATOM 3209 N N . ILE B 1 144 ? -13.32 -15.883 3.199 1 98.75 144 ILE B N 1
ATOM 3210 C CA . ILE B 1 144 ? -13.344 -16.375 4.57 1 98.75 144 ILE B CA 1
ATOM 3211 C C . ILE B 1 144 ? -13.141 -15.219 5.543 1 98.75 144 ILE B C 1
ATOM 3213 O O . ILE B 1 144 ? -12.266 -14.375 5.34 1 98.75 144 ILE B O 1
ATOM 3217 N N . ARG B 1 145 ? -14.023 -15.094 6.625 1 98.19 145 ARG B N 1
ATOM 3218 C CA . ARG B 1 145 ? -13.938 -14.062 7.648 1 98.19 145 ARG B CA 1
ATOM 3219 C C . ARG B 1 145 ? -13.906 -12.672 7.023 1 98.19 145 ARG B C 1
ATOM 3221 O O . ARG B 1 145 ? -13.039 -11.859 7.355 1 98.19 145 ARG B O 1
ATOM 3228 N N . GLU B 1 146 ? -14.711 -12.461 6.039 1 98.19 146 GLU B N 1
ATOM 3229 C CA . GLU B 1 146 ? -14.906 -11.188 5.359 1 98.19 146 GLU B CA 1
ATOM 3230 C C . GLU B 1 146 ? -13.625 -10.734 4.652 1 98.19 146 GLU B C 1
ATOM 3232 O O . GLU B 1 146 ? -13.328 -9.547 4.598 1 98.19 146 GLU B O 1
ATOM 3237 N N . HIS B 1 147 ? -12.836 -11.648 4.336 1 98.88 147 HIS B N 1
ATOM 3238 C CA . HIS B 1 147 ? -11.742 -11.461 3.389 1 98.88 147 HIS B CA 1
ATOM 3239 C C . HIS B 1 147 ? -12.047 -12.141 2.057 1 98.88 147 HIS B C 1
ATOM 3241 O O . HIS B 1 147 ? -12.508 -13.281 2.027 1 98.88 147 HIS B O 1
ATOM 3247 N N . TYR B 1 148 ? -11.852 -11.461 0.979 1 98.94 148 TYR B N 1
ATOM 3248 C CA . TYR B 1 148 ? -12.219 -11.906 -0.359 1 98.94 148 TYR B CA 1
ATOM 3249 C C . TYR B 1 148 ? -11 -11.977 -1.269 1 98.94 148 TYR B C 1
ATOM 3251 O O . TYR B 1 148 ? -10.383 -10.953 -1.569 1 98.94 148 TYR B O 1
ATOM 3259 N N . PHE B 1 149 ? -10.719 -13.148 -1.719 1 98.94 149 PHE B N 1
ATOM 3260 C CA . PHE B 1 149 ? -9.477 -13.43 -2.424 1 98.94 149 PHE B CA 1
ATOM 3261 C C . PHE B 1 149 ? -9.734 -13.625 -3.914 1 98.94 149 PHE B C 1
ATOM 3263 O O . PHE B 1 149 ? -10.516 -14.492 -4.305 1 98.94 149 PHE B O 1
ATOM 3270 N N . PHE B 1 150 ? -9 -12.805 -4.711 1 98.38 150 PHE B N 1
ATOM 3271 C CA . PHE B 1 150 ? -9.133 -12.773 -6.16 1 98.38 150 PHE B CA 1
ATOM 3272 C C . PHE B 1 150 ? -7.801 -13.078 -6.836 1 98.38 150 PHE B C 1
ATOM 3274 O O . PHE B 1 150 ? -6.742 -12.93 -6.223 1 98.38 150 PHE B O 1
ATOM 3281 N N . PRO B 1 151 ? -7.934 -13.531 -8.141 1 96.75 151 PRO B N 1
ATOM 3282 C CA . PRO B 1 151 ? -6.691 -13.547 -8.922 1 96.75 151 PRO B CA 1
ATOM 3283 C C . PRO B 1 151 ? -6.098 -12.148 -9.109 1 96.75 151 PRO B C 1
ATOM 3285 O O . PRO B 1 151 ? -6.789 -11.148 -8.914 1 96.75 151 PRO B O 1
ATOM 3288 N N . GLY B 1 152 ? -4.879 -12.117 -9.508 1 95.19 152 GLY B N 1
ATOM 3289 C CA . GLY B 1 152 ? -4.184 -10.852 -9.648 1 95.19 152 GLY B CA 1
ATOM 3290 C C . GLY B 1 152 ? -4.547 -10.109 -10.922 1 95.19 152 GLY B C 1
ATOM 3291 O O . GLY B 1 152 ? -4.148 -8.961 -11.117 1 95.19 152 GLY B O 1
ATOM 3292 N N . PHE B 1 153 ? -5.344 -10.656 -11.82 1 93.12 153 PHE B N 1
ATOM 3293 C CA . PHE B 1 153 ? -5.707 -10.047 -13.094 1 93.12 153 PHE B CA 1
ATOM 3294 C C . PHE B 1 153 ? -6.871 -9.078 -12.914 1 93.12 153 PHE B C 1
ATOM 3296 O O . PHE B 1 153 ? -7.965 -9.477 -12.516 1 93.12 153 PHE B O 1
ATOM 3303 N N . PRO B 1 154 ? -6.617 -7.832 -13.344 1 96 154 PRO B N 1
ATOM 3304 C CA . PRO B 1 154 ? -7.703 -6.859 -13.211 1 96 154 PRO B CA 1
ATOM 3305 C C . PRO B 1 154 ? -8.984 -7.301 -13.914 1 96 154 PRO B C 1
ATOM 3307 O O . PRO B 1 154 ? -10.078 -7.16 -13.359 1 96 154 PRO B O 1
ATOM 3310 N N . VAL B 1 155 ? -8.875 -7.922 -15.094 1 94.12 155 VAL B N 1
ATOM 3311 C CA . VAL B 1 155 ? -10.039 -8.32 -15.883 1 94.12 155 VAL B CA 1
ATOM 3312 C C . VAL B 1 155 ? -10.852 -9.359 -15.125 1 94.12 155 VAL B C 1
ATOM 3314 O O . VAL B 1 155 ? -12.062 -9.484 -15.32 1 94.12 155 VAL B O 1
ATOM 3317 N N . MET B 1 156 ? -10.25 -10.062 -14.219 1 96.44 156 MET B N 1
ATOM 3318 C CA . MET B 1 156 ? -10.922 -11.07 -13.406 1 96.44 156 MET B CA 1
ATOM 3319 C C . MET B 1 156 ? -11.32 -10.492 -12.047 1 96.44 156 MET B C 1
ATOM 3321 O O . MET B 1 156 ? -12.484 -10.555 -11.664 1 96.44 156 MET B O 1
ATOM 3325 N N . ALA B 1 157 ? -10.383 -9.836 -11.383 1 98.12 157 ALA B N 1
ATOM 3326 C CA . ALA B 1 157 ? -10.539 -9.383 -10.008 1 98.12 157 ALA B CA 1
ATOM 3327 C C . ALA B 1 157 ? -11.617 -8.305 -9.898 1 98.12 157 ALA B C 1
ATOM 3329 O O . ALA B 1 157 ? -12.391 -8.281 -8.938 1 98.12 157 ALA B O 1
ATOM 3330 N N . HIS B 1 158 ? -11.695 -7.418 -10.883 1 98.5 158 HIS B N 1
ATOM 3331 C CA . HIS B 1 158 ? -12.555 -6.238 -10.789 1 98.5 158 HIS B CA 1
ATOM 3332 C C . HIS B 1 158 ? -14.023 -6.625 -10.781 1 98.5 158 HIS B C 1
ATOM 3334 O O . HIS B 1 158 ? -14.773 -6.227 -9.883 1 98.5 158 HIS B O 1
ATOM 3340 N N . PRO B 1 159 ? -14.469 -7.469 -11.734 1 98.31 159 PRO B N 1
ATOM 3341 C CA . PRO B 1 159 ? -15.875 -7.883 -11.664 1 98.31 159 PRO B CA 1
ATOM 3342 C C . PRO B 1 159 ? -16.172 -8.727 -10.43 1 98.31 159 PRO B C 1
ATOM 3344 O O . PRO B 1 159 ? -17.281 -8.672 -9.891 1 98.31 159 PRO B O 1
ATOM 3347 N N . MET B 1 160 ? -15.234 -9.477 -9.922 1 98.69 160 MET B N 1
ATOM 3348 C CA . MET B 1 160 ? -15.422 -10.258 -8.703 1 98.69 160 MET B CA 1
ATOM 3349 C C . MET B 1 160 ? -15.641 -9.344 -7.504 1 98.69 160 MET B C 1
ATOM 3351 O O . MET B 1 160 ? -16.484 -9.617 -6.652 1 98.69 160 MET B O 1
ATOM 3355 N N . ALA B 1 161 ? -14.898 -8.273 -7.422 1 98.75 161 ALA B N 1
ATOM 3356 C CA . ALA B 1 161 ? -15.055 -7.293 -6.348 1 98.75 161 ALA B CA 1
ATOM 3357 C C . ALA B 1 161 ? -16.438 -6.652 -6.391 1 98.75 161 ALA B C 1
ATOM 3359 O O . ALA B 1 161 ? -17.078 -6.461 -5.352 1 98.75 161 ALA B O 1
ATOM 3360 N N . GLU B 1 162 ? -16.844 -6.297 -7.582 1 98.5 162 GLU B N 1
ATOM 3361 C CA . GLU B 1 162 ? -18.188 -5.742 -7.75 1 98.5 162 GLU B CA 1
ATOM 3362 C C . GLU B 1 162 ? -19.25 -6.711 -7.246 1 98.5 162 GLU B C 1
ATOM 3364 O O . GLU B 1 162 ? -20.188 -6.305 -6.559 1 98.5 162 GLU B O 1
ATOM 3369 N N . TRP B 1 163 ? -19.094 -7.941 -7.629 1 98.69 163 TRP B N 1
ATOM 3370 C CA . TRP B 1 163 ? -20.031 -8.969 -7.199 1 98.69 163 TRP B CA 1
ATOM 3371 C C . TRP B 1 163 ? -20.078 -9.055 -5.676 1 98.69 163 TRP B C 1
ATOM 3373 O O . TRP B 1 163 ? -21.172 -9.141 -5.094 1 98.69 163 TRP B O 1
ATOM 3383 N N . VAL B 1 164 ? -18.969 -9.031 -5.031 1 98.75 164 VAL B N 1
ATOM 3384 C CA . VAL B 1 164 ? -18.891 -9.133 -3.576 1 98.75 164 VAL B CA 1
ATOM 3385 C C . VAL B 1 164 ? -19.688 -7.992 -2.936 1 98.75 164 VAL B C 1
ATOM 3387 O O . VAL B 1 164 ? -20.484 -8.219 -2.023 1 98.75 164 VAL B O 1
ATOM 3390 N N . LEU B 1 165 ? -19.406 -6.742 -3.387 1 98.38 165 LEU B N 1
ATOM 3391 C CA . LEU B 1 165 ? -20.078 -5.586 -2.807 1 98.38 165 LEU B CA 1
ATOM 3392 C C . LEU B 1 165 ? -21.594 -5.699 -2.977 1 98.38 165 LEU B C 1
ATOM 3394 O O . LEU B 1 165 ? -22.344 -5.48 -2.025 1 98.38 165 LEU B O 1
ATOM 3398 N N . GLU B 1 166 ? -22.016 -6.098 -4.172 1 97.94 166 GLU B N 1
ATOM 3399 C CA . GLU B 1 166 ? -23.453 -6.199 -4.469 1 97.94 166 GLU B CA 1
ATOM 3400 C C . GLU B 1 166 ? -24.094 -7.32 -3.664 1 97.94 166 GLU B C 1
ATOM 3402 O O . GLU B 1 166 ? -25.25 -7.199 -3.242 1 97.94 166 GLU B O 1
ATOM 3407 N N . THR B 1 167 ? -23.375 -8.344 -3.447 1 98.38 167 THR B N 1
ATOM 3408 C CA . THR B 1 167 ? -23.938 -9.539 -2.824 1 98.38 167 THR B CA 1
ATOM 3409 C C . THR B 1 167 ? -23.984 -9.383 -1.308 1 98.38 167 THR B C 1
ATOM 3411 O O . THR B 1 167 ? -24.984 -9.75 -0.676 1 98.38 167 THR B O 1
ATOM 3414 N N . TYR B 1 168 ? -22.953 -8.805 -0.733 1 97.88 168 TYR B N 1
ATOM 3415 C CA . TYR B 1 168 ? -22.859 -8.891 0.719 1 97.88 168 TYR B CA 1
ATOM 3416 C C . TYR B 1 168 ? -23.016 -7.512 1.356 1 97.88 168 TYR B C 1
ATOM 3418 O O . TYR B 1 168 ? -23.297 -7.406 2.555 1 97.88 168 TYR B O 1
ATOM 3426 N N . TYR B 1 169 ? -22.859 -6.422 0.587 1 97.56 169 TYR B N 1
ATOM 3427 C CA . TYR B 1 169 ? -22.734 -5.133 1.257 1 97.56 169 TYR B CA 1
ATOM 3428 C C . TYR B 1 169 ? -23.672 -4.105 0.628 1 97.56 169 TYR B C 1
ATOM 3430 O O . TYR B 1 169 ? -23.547 -2.904 0.871 1 97.56 169 TYR B O 1
ATOM 3438 N N . ALA B 1 170 ? -24.609 -4.488 -0.166 1 96.81 170 ALA B N 1
ATOM 3439 C CA . ALA B 1 170 ? -25.5 -3.572 -0.864 1 96.81 170 ALA B CA 1
ATOM 3440 C C . ALA B 1 170 ? -26.281 -2.705 0.124 1 96.81 170 ALA B C 1
ATOM 3442 O O . ALA B 1 170 ? -26.594 -1.549 -0.17 1 96.81 170 ALA B O 1
ATOM 3443 N N . ASP B 1 171 ? -26.562 -3.227 1.255 1 95.69 171 ASP B N 1
ATOM 3444 C CA . ASP B 1 171 ? -27.359 -2.518 2.258 1 95.69 171 ASP B CA 1
ATOM 3445 C C . ASP B 1 171 ? -26.562 -1.365 2.869 1 95.69 171 ASP B C 1
ATOM 3447 O O . ASP B 1 171 ? -27.125 -0.5 3.539 1 95.69 171 ASP B O 1
ATOM 3451 N N . ARG B 1 172 ? -25.297 -1.33 2.564 1 94.62 172 ARG B N 1
ATOM 3452 C CA . ARG B 1 172 ? -24.438 -0.298 3.129 1 94.62 172 ARG B CA 1
ATOM 3453 C C . ARG B 1 172 ? -24.219 0.835 2.135 1 94.62 172 ARG B C 1
ATOM 3455 O O . ARG B 1 172 ? -23.594 1.849 2.467 1 94.62 172 ARG B O 1
ATOM 3462 N N . PHE B 1 173 ? -24.734 0.663 0.919 1 95.62 173 PHE B N 1
ATOM 3463 C CA . PHE B 1 173 ? -24.469 1.646 -0.124 1 95.62 173 PHE B CA 1
ATOM 3464 C C . PHE B 1 173 ? -25.125 2.98 0.208 1 95.62 173 PHE B C 1
ATOM 3466 O O . PHE B 1 173 ? -26.312 3.027 0.558 1 95.62 173 PHE B O 1
ATOM 3473 N N . ASN B 1 174 ? -24.297 4.055 0.211 1 93.31 174 ASN B N 1
ATOM 3474 C CA . ASN B 1 174 ? -24.781 5.43 0.295 1 93.31 174 ASN B CA 1
ATOM 3475 C C . ASN B 1 174 ? -25.688 5.633 1.506 1 93.31 174 ASN B C 1
ATOM 3477 O O . ASN B 1 174 ? -26.75 6.25 1.397 1 93.31 174 ASN B O 1
ATOM 3481 N N . GLN B 1 175 ? -25.312 5.039 2.566 1 90.25 175 GLN B N 1
ATOM 3482 C CA . GLN B 1 175 ? -26.125 5.113 3.777 1 90.25 175 GLN B CA 1
ATOM 3483 C C . GLN B 1 175 ? -25.797 6.363 4.586 1 90.25 175 GLN B C 1
ATOM 3485 O O . GLN B 1 175 ? -26.594 6.801 5.418 1 90.25 175 GLN B O 1
ATOM 3490 N N . THR B 1 176 ? -24.703 6.883 4.434 1 87.94 176 THR B N 1
ATOM 3491 C CA . THR B 1 176 ? -24.266 8.023 5.227 1 87.94 176 THR B CA 1
ATOM 3492 C C . THR B 1 176 ? -24.078 9.25 4.344 1 87.94 176 THR B C 1
ATOM 3494 O O . THR B 1 176 ? -23.359 9.195 3.344 1 87.94 176 THR B O 1
ATOM 3497 N N . GLU B 1 177 ? -24.812 10.281 4.746 1 88.88 177 GLU B N 1
ATOM 3498 C CA . GLU B 1 177 ? -24.594 11.539 4.035 1 88.88 177 GLU B CA 1
ATOM 3499 C C . GLU B 1 177 ? -23.188 12.07 4.266 1 88.88 177 GLU B C 1
ATOM 3501 O O . GLU B 1 177 ? -22.656 11.992 5.375 1 88.88 177 GLU B O 1
ATOM 3506 N N . ARG B 1 178 ? -22.609 12.523 3.193 1 90.5 178 ARG B N 1
ATOM 3507 C CA . ARG B 1 178 ? -21.281 13.117 3.254 1 90.5 178 ARG B CA 1
ATOM 3508 C C . ARG B 1 178 ? -21.25 14.469 2.535 1 90.5 178 ARG B C 1
ATOM 3510 O O . ARG B 1 178 ? -21.984 14.672 1.562 1 90.5 178 ARG B O 1
ATOM 3517 N N . GLY B 1 179 ? -20.391 15.352 3.115 1 90.69 179 GLY B N 1
ATOM 3518 C CA . GLY B 1 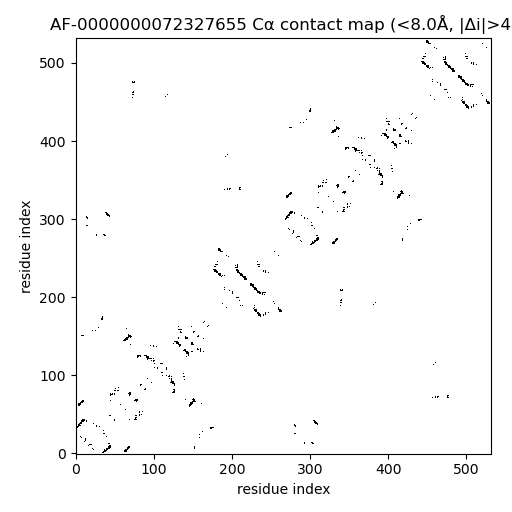179 ? -20.203 16.656 2.494 1 90.69 179 GLY B CA 1
ATOM 3519 C C . GLY B 1 179 ? -18.812 17.219 2.725 1 90.69 179 GLY B C 1
ATOM 3520 O O . GLY B 1 179 ? -18.125 16.828 3.672 1 90.69 179 GLY B O 1
ATOM 3521 N N . SER B 1 180 ? -18.406 18.078 1.796 1 93.44 180 SER B N 1
ATOM 3522 C CA . SER B 1 180 ? -17.125 18.766 1.94 1 93.44 180 SER B CA 1
ATOM 3523 C C . SER B 1 180 ? -17.125 20.109 1.208 1 93.44 180 SER B C 1
ATOM 3525 O O . SER B 1 180 ? -17.969 20.328 0.334 1 93.44 180 SER B O 1
ATOM 3527 N N . ARG B 1 181 ? -16.312 20.953 1.699 1 95 181 ARG B N 1
ATOM 3528 C CA . ARG B 1 181 ? -16 22.234 1.084 1 95 181 ARG B CA 1
ATOM 3529 C C . ARG B 1 181 ? -14.492 22.484 1.065 1 95 181 ARG B C 1
ATOM 3531 O O . ARG B 1 181 ? -13.789 22.109 2.008 1 95 181 ARG B O 1
ATOM 3538 N N . SER B 1 182 ? -14.141 23.047 -0.062 1 94.56 182 SER B N 1
ATOM 3539 C CA . SER B 1 182 ? -12.711 23.328 -0.116 1 94.56 182 SER B CA 1
ATOM 3540 C C . SER B 1 182 ? -12.43 24.578 -0.945 1 94.56 182 SER B C 1
ATOM 3542 O O . SER B 1 182 ? -13.281 25.031 -1.717 1 94.56 182 SER B O 1
ATOM 3544 N N . VAL B 1 183 ? -11.297 25.203 -0.697 1 94.88 183 VAL B N 1
ATOM 3545 C CA . VAL B 1 183 ? -10.836 26.391 -1.399 1 94.88 183 VAL B CA 1
ATOM 3546 C C . VAL B 1 183 ? -9.312 26.391 -1.48 1 94.88 183 VAL B C 1
ATOM 3548 O O . VAL B 1 183 ? -8.641 25.781 -0.65 1 94.88 183 VAL B O 1
ATOM 3551 N N . TYR B 1 184 ? -8.836 26.984 -2.5 1 94.19 184 TYR B N 1
ATOM 3552 C CA . TYR B 1 184 ? -7.398 27.234 -2.582 1 94.19 184 TYR B CA 1
ATOM 3553 C C . TYR B 1 184 ? -7.039 28.562 -1.911 1 94.19 184 TYR B C 1
ATOM 3555 O O . TYR B 1 184 ? -7.641 29.594 -2.201 1 94.19 184 TYR B O 1
ATOM 3563 N N . VAL B 1 185 ? -6.168 28.469 -1.024 1 94.12 185 VAL B N 1
ATOM 3564 C CA . VAL B 1 185 ? -5.699 29.625 -0.288 1 94.12 185 VAL B CA 1
ATOM 3565 C C . VAL B 1 185 ? -4.285 29.984 -0.74 1 94.12 185 VAL B C 1
ATOM 3567 O O . VAL B 1 185 ? -3.363 29.188 -0.621 1 94.12 185 VAL B O 1
ATOM 3570 N N . PHE B 1 186 ? -4.164 31.219 -1.211 1 92.12 186 PHE B N 1
ATOM 3571 C CA . PHE B 1 186 ? -2.861 31.688 -1.68 1 92.12 186 PHE B CA 1
ATOM 3572 C C . PHE B 1 186 ? -2.254 32.688 -0.696 1 92.12 186 PHE B C 1
ATOM 3574 O O . PHE B 1 186 ? -2.963 33.25 0.125 1 92.12 186 PHE B O 1
ATOM 3581 N N . GLU B 1 187 ? -0.963 32.812 -0.719 1 87 187 GLU B N 1
ATOM 3582 C CA . GLU B 1 187 ? -0.164 33.812 -0.055 1 87 187 GLU B CA 1
ATOM 3583 C C . GLU B 1 187 ? -0.314 33.75 1.461 1 87 187 GLU B C 1
ATOM 3585 O O . GLU B 1 187 ? -0.289 34.781 2.146 1 87 187 GLU B O 1
ATOM 3590 N N . GLN B 1 188 ? -0.65 32.688 1.942 1 88 188 GLN B N 1
ATOM 3591 C CA . GLN B 1 188 ? -0.703 32.438 3.383 1 88 188 GLN B CA 1
ATOM 3592 C C . GLN B 1 188 ? 0.076 31.188 3.768 1 88 188 GLN B C 1
ATOM 3594 O O . GLN B 1 188 ? -0.028 30.156 3.102 1 88 188 GLN B O 1
ATOM 3599 N N . PRO B 1 189 ? 0.878 31.375 4.777 1 86.88 189 PRO B N 1
ATOM 3600 C CA . PRO B 1 189 ? 1.513 30.156 5.301 1 86.88 189 PRO B CA 1
ATOM 3601 C C . PRO B 1 189 ? 0.548 29.281 6.102 1 86.88 189 PRO B C 1
ATOM 3603 O O . PRO B 1 189 ? -0.431 29.797 6.656 1 86.88 189 PRO B O 1
ATOM 3606 N N . GLU B 1 190 ? 0.835 28 6.129 1 89.31 190 GLU B N 1
ATOM 3607 C CA . GLU B 1 190 ? -0.018 27.047 6.832 1 89.31 190 GLU B CA 1
ATOM 3608 C C . GLU B 1 190 ? -0.107 27.375 8.32 1 89.31 190 GLU B C 1
ATOM 3610 O O . GLU B 1 190 ? -1.137 27.141 8.953 1 89.31 190 GLU B O 1
ATOM 3615 N N . SER B 1 191 ? 0.909 27.969 8.898 1 88.38 191 SER B N 1
ATOM 3616 C CA . SER B 1 191 ? 0.961 28.312 10.312 1 88.38 191 SER B CA 1
ATOM 3617 C C . SER B 1 191 ? -0.114 29.344 10.672 1 88.38 191 SER B C 1
ATOM 3619 O O . SER B 1 191 ? -0.567 29.391 11.82 1 88.38 191 SER B O 1
ATOM 3621 N N . ARG B 1 192 ? -0.574 30.062 9.711 1 89.31 192 ARG B N 1
ATOM 3622 C CA . ARG B 1 192 ? -1.598 31.078 9.945 1 89.31 192 ARG B CA 1
ATOM 3623 C C . ARG B 1 192 ? -2.996 30.484 9.805 1 89.31 192 ARG B C 1
ATOM 3625 O O . ARG B 1 192 ? -3.971 31.062 10.297 1 89.31 192 ARG B O 1
ATOM 3632 N N . ILE B 1 193 ? -3.074 29.375 9.195 1 92.38 193 ILE B N 1
ATOM 3633 C CA . ILE B 1 193 ? -4.359 28.734 8.93 1 92.38 193 ILE B CA 1
ATOM 3634 C C . ILE B 1 193 ? -4.676 27.719 10.016 1 92.38 193 ILE B C 1
ATOM 3636 O O . ILE B 1 193 ? -5.844 27.484 10.336 1 92.38 193 ILE B O 1
ATOM 3640 N N . THR B 1 194 ? -3.701 27.219 10.68 1 92.81 194 THR B N 1
ATOM 3641 C CA . THR B 1 194 ? -3.816 26.125 11.633 1 92.81 194 THR B CA 1
ATOM 3642 C C . THR B 1 194 ? -4.746 26.516 12.781 1 92.81 194 THR B C 1
ATOM 3644 O O . THR B 1 194 ? -5.613 25.734 13.172 1 92.81 194 THR B O 1
ATOM 3647 N N . PRO B 1 195 ? -4.641 27.75 13.312 1 92.12 195 PRO B N 1
ATOM 3648 C CA . PRO B 1 195 ? -5.57 28.109 14.383 1 92.12 195 PRO B CA 1
ATOM 3649 C C . PRO B 1 195 ? -7.031 28.078 13.938 1 92.12 195 PRO B C 1
ATOM 3651 O O . PRO B 1 195 ? -7.91 27.719 14.727 1 92.12 195 PRO B O 1
ATOM 3654 N N . LEU B 1 196 ? -7.215 28.484 12.688 1 94.25 196 LEU B N 1
ATOM 3655 C CA . LEU B 1 196 ? -8.562 28.422 12.133 1 94.25 196 LEU B CA 1
ATOM 3656 C C . LEU B 1 196 ? -9.055 26.984 12.086 1 94.25 196 LEU B C 1
ATOM 3658 O O . LEU B 1 196 ? -10.211 26.703 12.438 1 94.25 196 LEU B O 1
ATOM 3662 N N . MET B 1 197 ? -8.211 26.078 11.688 1 95.31 197 MET B N 1
ATOM 3663 C CA . MET B 1 197 ? -8.562 24.656 11.633 1 95.31 197 MET B CA 1
ATOM 3664 C C . MET B 1 197 ? -8.953 24.141 13.016 1 95.31 197 MET B C 1
ATOM 3666 O O . MET B 1 197 ? -9.984 23.484 13.164 1 95.31 197 MET B O 1
ATOM 3670 N N . GLU B 1 198 ? -8.164 24.453 13.992 1 94.12 198 GLU B N 1
ATOM 3671 C CA . GLU B 1 198 ? -8.414 24.031 15.359 1 94.12 198 GLU B CA 1
ATOM 3672 C C . GLU B 1 198 ? -9.742 24.578 15.875 1 94.12 198 GLU B C 1
ATOM 3674 O O . GLU B 1 198 ? -10.523 23.859 16.5 1 94.12 198 GLU B O 1
ATOM 3679 N N . HIS B 1 199 ? -9.969 25.828 15.586 1 95.75 199 HIS B N 1
ATOM 3680 C CA . HIS B 1 199 ? -11.195 26.484 16.016 1 95.75 199 HIS B CA 1
ATOM 3681 C C . HIS B 1 199 ? -12.422 25.812 15.406 1 95.75 199 HIS B C 1
ATOM 3683 O O . HIS B 1 199 ? -13.383 25.516 16.125 1 95.75 199 HIS B O 1
ATOM 3689 N N . ILE B 1 200 ? -12.406 25.547 14.141 1 96.56 200 ILE B N 1
ATOM 3690 C CA . ILE B 1 200 ? -13.531 24.953 13.422 1 96.56 200 ILE B CA 1
ATOM 3691 C C . ILE B 1 200 ? -13.852 23.578 13.992 1 96.56 200 ILE B C 1
ATOM 3693 O O . ILE B 1 200 ? -15.008 23.25 14.25 1 96.56 200 ILE B O 1
ATOM 3697 N N . GLU B 1 201 ? -12.844 22.812 14.227 1 95.38 201 GLU B N 1
ATOM 3698 C CA . GLU B 1 201 ? -13.055 21.453 14.711 1 95.38 201 GLU B CA 1
ATOM 3699 C C . GLU B 1 201 ? -13.562 21.453 16.156 1 95.38 201 GLU B C 1
ATOM 3701 O O . GLU B 1 201 ? -14.32 20.547 16.547 1 95.38 201 GLU B O 1
ATOM 3706 N N . GLN B 1 202 ? -13.188 22.438 16.906 1 95.62 202 GLN B N 1
ATOM 3707 C CA . GLN B 1 202 ? -13.664 22.578 18.281 1 95.62 202 GLN B CA 1
ATOM 3708 C C . GLN B 1 202 ? -15.109 23.078 18.312 1 95.62 202 GLN B C 1
ATOM 3710 O O . GLN B 1 202 ? -15.898 22.641 19.141 1 95.62 202 GLN B O 1
ATOM 3715 N N . THR B 1 203 ? -15.453 23.938 17.453 1 97.25 203 THR B N 1
ATOM 3716 C CA . THR B 1 203 ? -16.734 24.641 17.453 1 97.25 203 THR B CA 1
ATOM 3717 C C . THR B 1 203 ? -17.812 23.781 16.812 1 97.25 203 THR B C 1
ATOM 3719 O O . THR B 1 203 ? -18.984 23.844 17.203 1 97.25 203 THR B O 1
ATOM 3722 N N . TYR B 1 204 ? -17.469 23.016 15.836 1 97.56 204 TYR B N 1
ATOM 3723 C CA . TYR B 1 204 ? -18.422 22.234 15.07 1 97.56 204 TYR B CA 1
ATOM 3724 C C . TYR B 1 204 ? -18.141 20.734 15.188 1 97.56 204 TYR B C 1
ATOM 3726 O O . TYR B 1 204 ? -17.438 20.172 14.344 1 97.56 204 TYR B O 1
ATOM 3734 N N . PRO B 1 205 ? -18.844 20.141 16.172 1 95.38 205 PRO B N 1
ATOM 3735 C CA . PRO B 1 205 ? -18.562 18.719 16.391 1 95.38 205 PRO B CA 1
ATOM 3736 C C . PRO B 1 205 ? -18.828 17.875 15.148 1 95.38 205 PRO B C 1
ATOM 3738 O O . PRO B 1 205 ? -19.859 18.016 14.5 1 95.38 205 PRO B O 1
ATOM 3741 N N . GLY B 1 206 ? -17.891 17.047 14.852 1 94.56 206 GLY B N 1
ATOM 3742 C CA . GLY B 1 206 ? -18.047 16.141 13.719 1 94.56 206 GLY B CA 1
ATOM 3743 C C . GLY B 1 206 ? -17.469 16.703 12.43 1 94.56 206 GLY B C 1
ATOM 3744 O O . GLY B 1 206 ? -17.266 15.977 11.461 1 94.56 206 GLY B O 1
ATOM 3745 N N . VAL B 1 207 ? -17.203 17.969 12.398 1 96.12 207 VAL B N 1
ATOM 3746 C CA . VAL B 1 207 ? -16.562 18.578 11.242 1 96.12 207 VAL B CA 1
ATOM 3747 C C . VAL B 1 207 ? -15.047 18.469 11.375 1 96.12 207 VAL B C 1
ATOM 3749 O O . VAL B 1 207 ? -14.477 18.766 12.43 1 96.12 207 VAL B O 1
ATOM 3752 N N . ARG B 1 208 ? -14.477 17.969 10.289 1 94.25 208 ARG B N 1
ATOM 3753 C CA . ARG B 1 208 ? -13.023 17.859 10.25 1 94.25 208 ARG B CA 1
ATOM 3754 C C . ARG B 1 208 ? -12.422 18.781 9.203 1 94.25 208 ARG B C 1
ATOM 3756 O O . ARG B 1 208 ? -13.047 19.047 8.172 1 94.25 208 ARG B O 1
ATOM 3763 N N . SER B 1 209 ? -11.281 19.219 9.508 1 94.62 209 SER B N 1
ATOM 3764 C CA . SER B 1 209 ? -10.586 20.094 8.586 1 94.62 209 SER B CA 1
ATOM 3765 C C . SER B 1 209 ? -9.312 19.453 8.047 1 94.62 209 SER B C 1
ATOM 3767 O O . SER B 1 209 ? -8.789 18.5 8.648 1 94.62 209 SER B O 1
ATOM 3769 N N . TYR B 1 210 ? -8.906 19.875 6.832 1 91.62 210 TYR B N 1
ATOM 3770 C CA . TYR B 1 210 ? -7.648 19.406 6.254 1 91.62 210 TYR B CA 1
ATOM 3771 C C . TYR B 1 210 ? -6.934 20.531 5.523 1 91.62 210 TYR B C 1
ATOM 3773 O O . TYR B 1 210 ? -7.566 21.5 5.098 1 91.62 210 TYR B O 1
ATOM 3781 N N . SER B 1 211 ? -5.676 20.469 5.551 1 91.88 211 SER B N 1
ATOM 3782 C CA . SER B 1 211 ? -4.777 21.391 4.863 1 91.88 211 SER B CA 1
ATOM 3783 C C . SER B 1 211 ? -3.752 20.625 4.02 1 91.88 211 SER B C 1
ATOM 3785 O O . SER B 1 211 ? -3.002 19.797 4.539 1 91.88 211 SER B O 1
ATOM 3787 N N . LEU B 1 212 ? -3.799 20.938 2.697 1 89.06 212 LEU B N 1
ATOM 3788 C CA . LEU B 1 212 ? -2.861 20.312 1.766 1 89.06 212 LEU B CA 1
ATOM 3789 C C . LEU B 1 212 ? -2 21.375 1.08 1 89.06 212 LEU B C 1
ATOM 3791 O O . LEU B 1 212 ? -2.377 21.906 0.032 1 89.06 212 LEU B O 1
ATOM 3795 N N . PRO B 1 213 ? -0.848 21.562 1.656 1 90.06 213 PRO B N 1
ATOM 3796 C CA . PRO B 1 213 ? 0.034 22.562 1.05 1 90.06 213 PRO B CA 1
ATOM 3797 C C . PRO B 1 213 ? 0.657 22.094 -0.26 1 90.06 213 PRO B C 1
ATOM 3799 O O . PRO B 1 213 ? 0.828 20.891 -0.462 1 90.06 213 PRO B O 1
ATOM 3802 N N . SER B 1 214 ? 0.856 22.984 -1.142 1 87.88 214 SER B N 1
ATOM 3803 C CA . SER B 1 214 ? 1.553 22.766 -2.404 1 87.88 214 SER B CA 1
ATOM 3804 C C . SER B 1 214 ? 2.713 23.734 -2.576 1 87.88 214 SER B C 1
ATOM 3806 O O . SER B 1 214 ? 2.602 24.922 -2.227 1 87.88 214 SER B O 1
ATOM 3808 N N . VAL B 1 215 ? 3.799 23.219 -3.096 1 85.44 215 VAL B N 1
ATOM 3809 C CA . VAL B 1 215 ? 4.977 24.062 -3.299 1 85.44 215 VAL B CA 1
ATOM 3810 C C . VAL B 1 215 ? 4.867 24.781 -4.637 1 85.44 215 VAL B C 1
ATOM 3812 O O . VAL B 1 215 ? 5.742 25.578 -4.992 1 85.44 215 VAL B O 1
ATOM 3815 N N . GLY B 1 216 ? 3.828 24.688 -5.328 1 85.88 216 GLY B N 1
ATOM 3816 C CA . GLY B 1 216 ? 3.676 25.281 -6.641 1 85.88 216 GLY B CA 1
ATOM 3817 C C . GLY B 1 216 ? 4.395 24.516 -7.734 1 85.88 216 GLY B C 1
ATOM 3818 O O . GLY B 1 216 ? 5.168 23.609 -7.453 1 85.88 216 GLY B O 1
ATOM 3819 N N . TRP B 1 217 ? 3.99 24.734 -8.945 1 83.62 217 TRP B N 1
ATOM 3820 C CA . TRP B 1 217 ? 4.641 24.078 -10.07 1 83.62 217 TRP B CA 1
ATOM 3821 C C . TRP B 1 217 ? 4.414 24.859 -11.359 1 83.62 217 TRP B C 1
ATOM 3823 O O . TRP B 1 217 ? 3.645 25.812 -11.391 1 83.62 217 TRP B O 1
ATOM 3833 N N . THR B 1 218 ? 5.234 24.562 -12.297 1 86.38 218 THR B N 1
ATOM 3834 C CA . THR B 1 218 ? 5.074 25.109 -13.633 1 86.38 218 THR B CA 1
ATOM 3835 C C . THR B 1 218 ? 4.578 24.047 -14.609 1 86.38 218 THR B C 1
ATOM 3837 O O . THR B 1 218 ? 5.156 22.969 -14.695 1 86.38 218 THR B O 1
ATOM 3840 N N . HIS B 1 219 ? 3.496 24.375 -15.281 1 84 219 HIS B N 1
ATOM 3841 C CA . HIS B 1 219 ? 2.963 23.469 -16.281 1 84 219 HIS B CA 1
ATOM 3842 C C . HIS B 1 219 ? 3.861 23.406 -17.516 1 84 219 HIS B C 1
ATOM 3844 O O . HIS B 1 219 ? 4.703 24.281 -17.719 1 84 219 HIS B O 1
ATOM 3850 N N . SER B 1 220 ? 3.549 22.312 -18.219 1 83.38 220 SER B N 1
ATOM 3851 C CA . SER B 1 220 ? 4.328 22.141 -19.453 1 83.38 220 SER B CA 1
ATOM 3852 C C . SER B 1 220 ? 4.141 23.328 -20.391 1 83.38 220 SER B C 1
ATOM 3854 O O . SER B 1 220 ? 5.043 23.656 -21.156 1 83.38 220 SER B O 1
ATOM 3856 N N . ASP B 1 221 ? 3.059 23.984 -20.391 1 84.75 221 ASP B N 1
ATOM 3857 C CA . ASP B 1 221 ? 2.754 25.094 -21.281 1 84.75 221 ASP B CA 1
ATOM 3858 C C . ASP B 1 221 ? 3.32 26.406 -20.766 1 84.75 221 ASP B C 1
ATOM 3860 O O . ASP B 1 221 ? 3.115 27.453 -21.359 1 84.75 221 ASP B O 1
ATOM 3864 N N . GLY B 1 222 ? 4.008 26.312 -19.609 1 84.75 222 GLY B N 1
ATOM 3865 C CA . GLY B 1 222 ? 4.66 27.5 -19.078 1 84.75 222 GLY B CA 1
ATOM 3866 C C . GLY B 1 222 ? 3.854 28.188 -17.984 1 84.75 222 GLY B C 1
ATOM 3867 O O . GLY B 1 222 ? 4.348 29.094 -17.312 1 84.75 222 GLY B O 1
ATOM 3868 N N . THR B 1 223 ? 2.598 27.828 -17.812 1 87.69 223 THR B N 1
ATOM 3869 C CA . THR B 1 223 ? 1.757 28.438 -16.781 1 87.69 223 THR B CA 1
ATOM 3870 C C . THR B 1 223 ? 2.254 28.062 -15.391 1 87.69 223 THR B C 1
ATOM 3872 O O . THR B 1 223 ? 2.504 26.875 -15.109 1 87.69 223 THR B O 1
ATOM 3875 N N . GLN B 1 224 ? 2.439 29.062 -14.586 1 88.31 224 GLN B N 1
ATOM 3876 C CA . GLN B 1 224 ? 2.955 28.859 -13.234 1 88.31 224 GLN B CA 1
ATOM 3877 C C . GLN B 1 224 ? 1.821 28.797 -12.219 1 88.31 224 GLN B C 1
ATOM 3879 O O . GLN B 1 224 ? 0.872 29.578 -12.289 1 88.31 224 GLN B O 1
ATOM 3884 N N . VAL B 1 225 ? 1.804 27.844 -11.406 1 86.75 225 VAL B N 1
ATOM 3885 C CA . VAL B 1 225 ? 0.93 27.781 -10.242 1 86.75 225 VAL B CA 1
ATOM 3886 C C . VAL B 1 225 ? 1.728 28.094 -8.984 1 86.75 225 VAL B C 1
ATOM 3888 O O . VAL B 1 225 ? 2.68 27.391 -8.648 1 86.75 225 VAL B O 1
ATOM 3891 N N . LYS B 1 226 ? 1.339 29.172 -8.336 1 89.94 226 LYS B N 1
ATOM 3892 C CA . LYS B 1 226 ? 2.02 29.609 -7.121 1 89.94 226 LYS B CA 1
ATOM 3893 C C . LYS B 1 226 ? 1.771 28.625 -5.977 1 89.94 226 LYS B C 1
ATOM 3895 O O . LYS B 1 226 ? 0.764 27.922 -5.965 1 89.94 226 LYS B O 1
ATOM 3900 N N . PRO B 1 227 ? 2.748 28.625 -5.059 1 90.62 227 PRO B N 1
ATOM 3901 C CA . PRO B 1 227 ? 2.467 27.875 -3.83 1 90.62 227 PRO B CA 1
ATOM 3902 C C . PRO B 1 227 ? 1.118 28.234 -3.213 1 90.62 227 PRO B C 1
ATOM 3904 O O . PRO B 1 227 ? 0.726 29.406 -3.227 1 90.62 227 PRO B O 1
ATOM 3907 N N . HIS B 1 228 ? 0.418 27.266 -2.82 1 93.25 228 HIS B N 1
ATOM 3908 C CA . HIS B 1 228 ? -0.907 27.469 -2.244 1 93.25 228 HIS B CA 1
ATOM 3909 C C . HIS B 1 228 ? -1.274 26.344 -1.291 1 93.25 228 HIS B C 1
ATOM 3911 O O . HIS B 1 228 ? -0.516 25.375 -1.14 1 93.25 228 HIS B O 1
ATOM 3917 N N . ILE B 1 229 ? -2.324 26.531 -0.583 1 93.12 229 ILE B N 1
ATOM 3918 C CA . ILE B 1 229 ? -2.869 25.531 0.324 1 93.12 229 ILE B CA 1
ATOM 3919 C C . ILE B 1 229 ? -4.289 25.156 -0.101 1 93.12 229 ILE B C 1
ATOM 3921 O O . ILE B 1 229 ? -5.148 26.031 -0.223 1 93.12 229 ILE B O 1
ATOM 3925 N N . GLU B 1 230 ? -4.488 23.953 -0.467 1 92.38 230 GLU B N 1
ATOM 3926 C CA . GLU B 1 230 ? -5.871 23.5 -0.536 1 92.38 230 GLU B CA 1
ATOM 3927 C C . GLU B 1 230 ? -6.453 23.281 0.858 1 92.38 230 GLU B C 1
ATOM 3929 O O . GLU B 1 230 ? -6.09 22.328 1.548 1 92.38 230 GLU B O 1
ATOM 3934 N N . PHE B 1 231 ? -7.34 24.156 1.224 1 94.19 231 PHE B N 1
ATOM 3935 C CA . PHE B 1 231 ? -7.992 24.078 2.527 1 94.19 231 PHE B CA 1
ATOM 3936 C C . PHE B 1 231 ? -9.43 23.594 2.387 1 94.19 231 PHE B C 1
ATOM 3938 O O . PHE B 1 231 ? -10.141 24 1.466 1 94.19 231 PHE B O 1
ATOM 3945 N N . GLY B 1 232 ? -9.758 22.688 3.297 1 94.12 232 GLY B N 1
ATOM 3946 C CA . GLY B 1 232 ? -11.141 22.25 3.24 1 94.12 232 GLY B CA 1
ATOM 3947 C C . GLY B 1 232 ? -11.641 21.672 4.555 1 94.12 232 GLY B C 1
ATOM 3948 O O . GLY B 1 232 ? -10.867 21.484 5.488 1 94.12 232 GLY B O 1
ATOM 3949 N N . ILE B 1 233 ? -12.992 21.562 4.613 1 95.75 233 ILE B N 1
ATOM 3950 C CA . ILE B 1 233 ? -13.672 20.891 5.719 1 95.75 233 ILE B CA 1
ATOM 3951 C C . ILE B 1 233 ? -14.57 19.781 5.18 1 95.75 233 ILE B C 1
ATOM 3953 O O . ILE B 1 233 ? -14.992 19.828 4.02 1 95.75 233 ILE B O 1
ATOM 3957 N N . LYS B 1 234 ? -14.75 18.781 5.98 1 93.75 234 LYS B N 1
ATOM 3958 C CA . LYS B 1 234 ? -15.594 17.656 5.609 1 93.75 234 LYS B CA 1
ATOM 3959 C C . LYS B 1 234 ? -16.375 17.125 6.816 1 93.75 234 LYS B C 1
ATOM 3961 O O . LYS B 1 234 ? -15.969 17.344 7.961 1 93.75 234 LYS B O 1
ATOM 3966 N N . ALA B 1 235 ? -17.484 16.531 6.551 1 94.75 235 ALA B N 1
ATOM 3967 C CA . ALA B 1 235 ? -18.328 15.961 7.598 1 94.75 235 ALA B CA 1
ATOM 3968 C C . ALA B 1 235 ? -19.141 14.789 7.066 1 94.75 235 ALA B C 1
ATOM 3970 O O . ALA B 1 235 ? -19.312 14.641 5.855 1 94.75 235 ALA B O 1
ATOM 3971 N N . GLU B 1 236 ? -19.562 13.93 7.977 1 91.88 236 GLU B N 1
ATOM 3972 C CA . GLU B 1 236 ? -20.453 12.805 7.68 1 91.88 236 GLU B CA 1
ATOM 3973 C C . GLU B 1 236 ? -21.625 12.75 8.656 1 91.88 236 GLU B C 1
ATOM 3975 O O . GLU B 1 236 ? -21.547 13.289 9.766 1 91.88 236 GLU B O 1
ATOM 3980 N N . GLY B 1 237 ? -22.703 12.164 8.188 1 91.88 237 GLY B N 1
ATOM 3981 C CA . GLY B 1 237 ? -23.875 12.031 9.031 1 91.88 237 GLY B CA 1
ATOM 3982 C C . GLY B 1 237 ? -24.5 13.367 9.383 1 91.88 237 GLY B C 1
ATOM 3983 O O . GLY B 1 237 ? -24.625 14.25 8.531 1 91.88 237 GLY B O 1
ATOM 3984 N N . GLU B 1 238 ? -24.844 13.484 10.609 1 93.75 238 GLU B N 1
ATOM 3985 C CA . GLU B 1 238 ? -25.562 14.664 11.07 1 93.75 238 GLU B CA 1
ATOM 3986 C C . GLU B 1 238 ? -24.688 15.914 11.016 1 93.75 238 GLU B C 1
ATOM 3988 O O . GLU B 1 238 ? -25.203 17.016 10.844 1 93.75 238 GLU B O 1
ATOM 3993 N N . ALA B 1 239 ? -23.453 15.672 11.109 1 96.06 239 ALA B N 1
ATOM 3994 C CA . ALA B 1 239 ? -22.516 16.797 11.125 1 96.06 239 ALA B CA 1
ATOM 3995 C C . ALA B 1 239 ? -22.547 17.547 9.797 1 96.06 239 ALA B C 1
ATOM 3997 O O . ALA B 1 239 ? -22.109 18.703 9.711 1 96.06 239 ALA B O 1
ATOM 3998 N N . VAL B 1 240 ? -23.062 16.922 8.789 1 96 240 VAL B N 1
ATOM 3999 C CA . VAL B 1 240 ? -23.156 17.547 7.465 1 96 240 VAL B CA 1
ATOM 4000 C C . VAL B 1 240 ? -24 18.812 7.539 1 96 240 VAL B C 1
ATOM 4002 O O . VAL B 1 240 ? -23.734 19.781 6.82 1 96 240 VAL B O 1
ATOM 4005 N N . ASN B 1 241 ? -24.875 18.812 8.398 1 96.31 241 ASN B N 1
ATOM 4006 C CA . ASN B 1 241 ? -25.766 19.953 8.562 1 96.31 241 ASN B CA 1
ATOM 4007 C C . ASN B 1 241 ? -25.031 21.172 9.094 1 96.31 241 ASN B C 1
ATOM 4009 O O . ASN B 1 241 ? -25.547 22.297 9.016 1 96.31 241 ASN B O 1
ATOM 4013 N N . LEU B 1 242 ? -23.859 20.953 9.594 1 97.38 242 LEU B N 1
ATOM 4014 C CA . LEU B 1 242 ? -23.078 22.047 10.188 1 97.38 242 LEU B CA 1
ATOM 4015 C C . LEU B 1 242 ? -22.109 22.641 9.172 1 97.38 242 LEU B C 1
ATOM 4017 O O . LEU B 1 242 ? -21.516 23.688 9.414 1 97.38 242 LEU B O 1
ATOM 4021 N N . LEU B 1 243 ? -22.016 22.047 8.016 1 97.25 243 LEU B N 1
ATOM 4022 C CA . LEU B 1 243 ? -20.969 22.375 7.07 1 97.25 243 LEU B CA 1
ATOM 4023 C C . LEU B 1 243 ? -21.141 23.797 6.543 1 97.25 243 LEU B C 1
ATOM 4025 O O . LEU B 1 243 ? -20.156 24.531 6.398 1 97.25 243 LEU B O 1
ATOM 4029 N N . ASP B 1 244 ? -22.359 24.156 6.297 1 97 244 ASP B N 1
ATOM 4030 C CA . ASP B 1 244 ? -22.594 25.484 5.73 1 97 244 ASP B CA 1
ATOM 4031 C C . ASP B 1 244 ? -22.188 26.578 6.719 1 97 244 ASP B C 1
ATOM 4033 O O . ASP B 1 244 ? -21.531 27.547 6.344 1 97 244 ASP B O 1
ATOM 4037 N N . ALA B 1 245 ? -22.625 26.391 7.891 1 97.75 245 ALA B N 1
ATOM 4038 C CA . ALA B 1 245 ? -22.281 27.375 8.922 1 97.75 245 ALA B CA 1
ATOM 4039 C C . ALA B 1 245 ? -20.781 27.422 9.172 1 97.75 245 ALA B C 1
ATOM 4041 O O . ALA B 1 245 ? -20.188 28.5 9.273 1 97.75 245 ALA B O 1
ATOM 4042 N N . ALA B 1 246 ? -20.172 26.266 9.289 1 97.88 246 ALA B N 1
ATOM 4043 C CA . ALA B 1 246 ? -18.719 26.172 9.492 1 97.88 246 ALA B CA 1
ATOM 4044 C C . ALA B 1 246 ? -17.969 26.812 8.336 1 97.88 246 ALA B C 1
ATOM 4046 O O . ALA B 1 246 ? -16.969 27.516 8.547 1 97.88 246 ALA B O 1
ATOM 4047 N N . TRP B 1 247 ? -18.484 26.578 7.176 1 97.19 247 TRP B N 1
ATOM 4048 C CA . TRP B 1 247 ? -17.812 27.078 5.977 1 97.19 247 TRP B CA 1
ATOM 4049 C C . TRP B 1 247 ? -17.891 28.594 5.906 1 97.19 247 TRP B C 1
ATOM 4051 O O . TRP B 1 247 ? -16.922 29.25 5.5 1 97.19 247 TRP B O 1
ATOM 4061 N N . ALA B 1 248 ? -18.984 29.125 6.262 1 97.25 248 ALA B N 1
ATOM 4062 C CA . ALA B 1 248 ? -19.141 30.578 6.301 1 97.25 248 ALA B CA 1
ATOM 4063 C C . ALA B 1 248 ? -18.109 31.203 7.242 1 97.25 248 ALA B C 1
ATOM 4065 O O . ALA B 1 248 ? -17.531 32.25 6.93 1 97.25 248 ALA B O 1
ATOM 4066 N N . GLU B 1 249 ? -17.969 30.562 8.312 1 96.56 249 GLU B N 1
ATOM 4067 C CA . GLU B 1 249 ? -16.984 31.047 9.273 1 96.56 249 GLU B CA 1
ATOM 4068 C C . GLU B 1 249 ? -15.57 30.922 8.719 1 96.56 249 GLU B C 1
ATOM 4070 O O . GLU B 1 249 ? -14.734 31.797 8.945 1 96.56 249 GLU B O 1
ATOM 4075 N N . VAL B 1 250 ? -15.297 29.828 8.055 1 96.31 250 VAL B N 1
ATOM 4076 C CA . VAL B 1 250 ? -14 29.609 7.43 1 96.31 250 VAL B CA 1
ATOM 4077 C C . VAL B 1 250 ? -13.695 30.734 6.445 1 96.31 250 VAL B C 1
ATOM 4079 O O . VAL B 1 250 ? -12.641 31.359 6.516 1 96.31 250 VAL B O 1
ATOM 4082 N N . LEU B 1 251 ? -14.648 31.016 5.602 1 95.75 251 LEU B N 1
ATOM 4083 C CA . LEU B 1 251 ? -14.445 32.031 4.578 1 95.75 251 LEU B CA 1
ATOM 4084 C C . LEU B 1 251 ? -14.25 33.406 5.215 1 95.75 251 LEU B C 1
ATOM 4086 O O . LEU B 1 251 ? -13.406 34.188 4.773 1 95.75 251 LEU B O 1
ATOM 4090 N N . HIS B 1 252 ? -15.023 33.656 6.195 1 95.62 252 HIS B N 1
ATOM 4091 C CA . HIS B 1 252 ? -14.906 34.938 6.906 1 95.62 252 HIS B CA 1
ATOM 4092 C C . HIS B 1 252 ? -13.531 35.094 7.535 1 95.62 252 HIS B C 1
ATOM 4094 O O . HIS B 1 252 ? -12.906 36.156 7.434 1 95.62 252 HIS B O 1
ATOM 4100 N N . SER B 1 253 ? -13.094 34.031 8.164 1 94.88 253 SER B N 1
ATOM 4101 C CA . SER B 1 253 ? -11.797 34.062 8.828 1 94.88 253 SER B CA 1
ATOM 4102 C C . SER B 1 253 ? -10.664 34.188 7.82 1 94.88 253 SER B C 1
ATOM 4104 O O . SER B 1 253 ? -9.695 34.938 8.07 1 94.88 253 SER B O 1
ATOM 4106 N N . LEU B 1 254 ? -10.766 33.469 6.723 1 94.38 254 LEU B N 1
ATOM 4107 C CA . LEU B 1 254 ? -9.734 33.562 5.695 1 94.38 254 LEU B CA 1
ATOM 4108 C C . LEU B 1 254 ? -9.672 34.969 5.09 1 94.38 254 LEU B C 1
ATOM 4110 O O . LEU B 1 254 ? -8.586 35.438 4.777 1 94.38 254 LEU B O 1
ATOM 4114 N N . ASP B 1 255 ? -10.812 35.531 4.902 1 91.62 255 ASP B N 1
ATOM 4115 C CA . ASP B 1 255 ? -10.867 36.906 4.43 1 91.62 255 ASP B CA 1
ATOM 4116 C C . ASP B 1 255 ? -10.164 37.844 5.402 1 91.62 255 ASP B C 1
ATOM 4118 O O . ASP B 1 255 ? -9.438 38.75 4.984 1 91.62 255 ASP B O 1
ATOM 4122 N N . GLY B 1 256 ? -10.398 37.625 6.586 1 91.44 256 GLY B N 1
ATOM 4123 C CA . GLY B 1 256 ? -9.773 38.438 7.621 1 91.44 256 GLY B CA 1
ATOM 4124 C C . GLY B 1 256 ? -8.258 38.312 7.629 1 91.44 256 GLY B C 1
ATOM 4125 O O . GLY B 1 256 ? -7.562 39.25 8.016 1 91.44 256 GLY B O 1
ATOM 4126 N N . LEU B 1 257 ? -7.738 37.188 7.227 1 90.06 257 LEU B N 1
ATOM 4127 C CA . LEU B 1 257 ? -6.297 36.969 7.168 1 90.06 257 LEU B CA 1
ATOM 4128 C C . LEU B 1 257 ? -5.699 37.562 5.91 1 90.06 257 LEU B C 1
ATOM 4130 O O . LEU B 1 257 ? -4.477 37.625 5.758 1 90.06 257 LEU B O 1
ATOM 4134 N N . GLY B 1 258 ? -6.609 38.062 5.023 1 87.94 258 GLY B N 1
ATOM 4135 C CA . GLY B 1 258 ? -6.137 38.656 3.777 1 87.94 258 GLY B CA 1
ATOM 4136 C C . GLY B 1 258 ? -5.746 37.594 2.744 1 87.94 258 GLY B C 1
ATOM 4137 O O . GLY B 1 258 ? -4.914 37.875 1.875 1 87.94 258 GLY B O 1
ATOM 4138 N N . ALA B 1 259 ? -6.352 36.5 2.871 1 88.25 259 ALA B N 1
ATOM 4139 C CA . ALA B 1 259 ? -6.016 35.406 1.953 1 88.25 259 ALA B CA 1
ATOM 4140 C C . ALA B 1 259 ? -6.676 35.625 0.592 1 88.25 259 ALA B C 1
ATOM 4142 O O . ALA B 1 259 ? -7.789 36.125 0.508 1 88.25 259 ALA B O 1
ATOM 4143 N N . GLU B 1 260 ? -5.91 35.312 -0.456 1 89.44 260 GLU B N 1
ATOM 4144 C CA . GLU B 1 260 ? -6.492 35.219 -1.79 1 89.44 260 GLU B CA 1
ATOM 4145 C C . GLU B 1 260 ? -7.07 33.812 -2.027 1 89.44 260 GLU B C 1
ATOM 4147 O O . GLU B 1 260 ? -6.367 32.812 -1.9 1 89.44 260 GLU B O 1
ATOM 4152 N N . LEU B 1 261 ? -8.328 33.844 -2.367 1 91.19 261 LEU B N 1
ATOM 4153 C CA . LEU B 1 261 ? -9.016 32.562 -2.486 1 91.19 261 LEU B CA 1
ATOM 4154 C C . LEU B 1 261 ? -9.367 32.281 -3.941 1 91.19 261 LEU B C 1
ATOM 4156 O O . LEU B 1 261 ? -9.711 33.188 -4.699 1 91.19 261 LEU B O 1
ATOM 4160 N N . LYS B 1 262 ? -9.133 31.078 -4.332 1 88.75 262 LYS B N 1
ATOM 4161 C CA . LYS B 1 262 ? -9.625 30.594 -5.617 1 88.75 262 LYS B CA 1
ATOM 4162 C C . LYS B 1 262 ? -10.414 29.297 -5.449 1 88.75 262 LYS B C 1
ATOM 4164 O O . LYS B 1 262 ? -9.984 28.391 -4.734 1 88.75 262 LYS B O 1
ATOM 4169 N N . ASN B 1 263 ? -11.594 29.234 -6.023 1 80.06 263 ASN B N 1
ATOM 4170 C CA . ASN B 1 263 ? -12.406 28.031 -5.922 1 80.06 263 ASN B CA 1
ATOM 4171 C C . ASN B 1 263 ? -11.812 26.875 -6.73 1 80.06 263 ASN B C 1
ATOM 4173 O O . ASN B 1 263 ? -11.125 27.109 -7.73 1 80.06 263 ASN B O 1
ATOM 4177 N N . ARG B 1 264 ? -11.891 25.734 -6.074 1 63.88 264 ARG B N 1
ATOM 4178 C CA . ARG B 1 264 ? -11.492 24.547 -6.809 1 63.88 264 ARG B CA 1
ATOM 4179 C C . ARG B 1 264 ? -12.312 24.375 -8.078 1 63.88 264 ARG B C 1
ATOM 4181 O O . ARG B 1 264 ? -13.547 24.422 -8.039 1 63.88 264 ARG B O 1
ATOM 4188 N N . VAL B 1 265 ? -11.703 25.031 -9.25 1 45.28 265 VAL B N 1
ATOM 4189 C CA . VAL B 1 265 ? -12.492 24.844 -10.461 1 45.28 265 VAL B CA 1
ATOM 4190 C C . VAL B 1 265 ? -12.727 23.344 -10.703 1 45.28 265 VAL B C 1
ATOM 4192 O O . VAL B 1 265 ? -11.766 22.578 -10.805 1 45.28 265 VAL B O 1
ATOM 4195 N N . ASN B 1 266 ? -13.766 22.656 -10.156 1 39.22 266 ASN B N 1
ATOM 4196 C CA . ASN B 1 266 ? -14.133 21.328 -10.641 1 39.22 266 ASN B CA 1
ATOM 4197 C C . ASN B 1 266 ? -13.93 21.203 -12.141 1 39.22 266 ASN B C 1
ATOM 4199 O O . ASN B 1 266 ? -14.195 22.141 -12.891 1 39.22 266 ASN B O 1
#

Solvent-accessible surface area (backbone atoms only — not comparable to full-atom values): 28117 Å² total; per-residue (Å²): 136,62,51,30,35,38,38,42,38,36,45,43,55,59,75,43,87,48,75,86,70,55,67,68,48,53,39,49,54,30,46,78,40,57,30,39,61,52,36,38,34,40,36,47,66,40,56,70,59,42,19,54,53,45,32,52,47,59,70,67,72,51,43,28,43,32,30,21,36,48,56,66,40,93,52,31,41,41,42,62,18,51,11,56,38,67,74,40,59,73,36,78,35,66,69,50,37,49,39,48,50,52,51,38,50,73,72,70,45,59,83,84,34,72,45,44,57,43,54,45,51,43,22,41,33,31,64,87,50,43,79,36,69,23,92,72,80,51,64,48,32,37,28,54,91,58,29,39,41,26,50,63,46,63,84,46,25,51,62,32,52,52,48,49,43,60,70,76,42,51,87,56,45,60,69,61,53,69,44,72,47,64,35,34,36,28,90,58,60,67,54,72,46,38,61,55,46,54,49,48,38,68,72,36,68,63,34,42,52,49,76,47,76,43,85,44,50,66,45,97,87,64,54,71,42,69,48,33,26,44,35,32,41,36,22,49,49,77,25,35,76,45,45,64,63,53,46,52,50,50,53,51,52,39,51,72,72,66,43,48,75,44,69,71,78,124,136,61,50,31,35,39,38,43,40,35,44,44,55,60,75,42,89,50,75,84,68,55,66,67,48,54,42,50,55,31,47,77,39,57,31,39,62,53,37,38,34,40,37,45,66,42,57,70,61,42,19,54,53,46,32,52,48,59,70,68,71,50,42,27,44,33,30,20,36,50,56,66,40,94,52,30,40,42,43,61,20,52,10,57,38,66,74,40,58,72,36,78,35,67,68,49,38,49,41,49,49,50,51,39,50,73,72,70,45,58,82,84,34,71,46,44,56,42,54,48,51,44,22,41,33,29,66,86,50,44,79,36,69,23,88,73,82,50,67,48,32,37,29,52,91,56,30,39,40,26,50,65,46,63,84,44,27,51,61,32,53,53,48,48,43,60,72,75,42,52,89,56,45,61,67,62,55,69,43,73,49,62,35,34,35,28,90,57,63,67,52,73,45,37,61,57,44,54,49,48,38,69,73,36,69,65,35,42,52,49,77,47,75,43,85,44,50,67,44,95,88,64,54,71,44,70,48,31,26,45,35,33,40,36,22,48,47,76,25,35,76,47,46,63,62,52,46,52,50,48,52,54,51,40,51,72,72,66,44,48,74,44,69,69,79,124